Protein AF-0000000065997720 (afdb_homodimer)

Structure (mmCIF, N/CA/C/O backbone):
data_AF-0000000065997720-model_v1
#
loop_
_entity.id
_entity.type
_entity.pdbx_description
1 polymer 'NADPH:quinone oxidoreductase MdaB'
#
loop_
_atom_site.group_PDB
_atom_site.id
_atom_site.type_symbol
_atom_site.label_atom_id
_atom_site.label_alt_id
_atom_site.label_comp_id
_atom_site.label_asym_id
_atom_site.label_entity_id
_atom_site.label_seq_id
_atom_site.pdbx_PDB_ins_code
_atom_site.Cartn_x
_atom_site.Cartn_y
_atom_site.Cartn_z
_atom_site.occupancy
_atom_site.B_iso_or_equiv
_atom_site.auth_seq_id
_atom_site.auth_comp_id
_atom_site.auth_asym_id
_atom_site.auth_atom_id
_atom_site.pdbx_PDB_model_num
ATOM 1 N N . MET A 1 1 ? 5.023 -28.5 -15.492 1 93 1 MET A N 1
ATOM 2 C CA . MET A 1 1 ? 4.766 -28.562 -14.055 1 93 1 MET A CA 1
ATOM 3 C C . MET A 1 1 ? 5.512 -27.469 -13.312 1 93 1 MET A C 1
ATOM 5 O O . MET A 1 1 ? 6.688 -27.219 -13.586 1 93 1 MET A O 1
ATOM 9 N N . SER A 1 2 ? 4.758 -26.609 -12.531 1 97.94 2 SER A N 1
ATOM 10 C CA . SER A 1 2 ? 5.371 -25.516 -11.789 1 97.94 2 SER A CA 1
ATOM 11 C C . SER A 1 2 ? 5.113 -25.641 -10.297 1 97.94 2 SER A C 1
ATOM 13 O O . SER A 1 2 ? 4.172 -26.328 -9.875 1 97.94 2 SER A O 1
ATOM 15 N N . ASN A 1 3 ? 6.051 -25.141 -9.484 1 98.88 3 ASN A N 1
ATOM 16 C CA . ASN A 1 3 ? 5.844 -24.922 -8.062 1 98.88 3 ASN A CA 1
ATOM 17 C C . ASN A 1 3 ? 5.1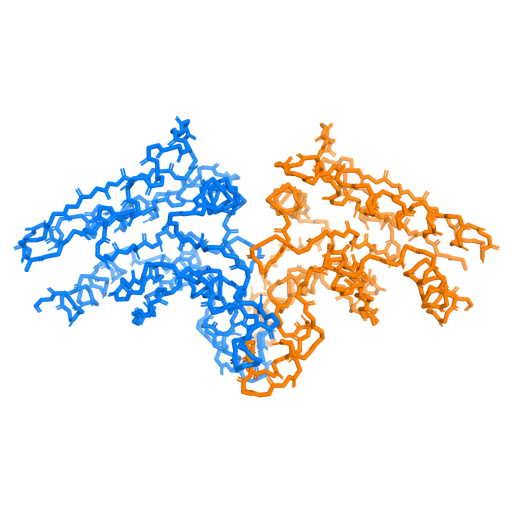37 -23.594 -7.805 1 98.88 3 ASN A C 1
ATOM 19 O O . ASN A 1 3 ? 5.648 -22.531 -8.172 1 98.88 3 ASN A O 1
ATOM 23 N N . ILE A 1 4 ? 3.945 -23.656 -7.176 1 98.94 4 ILE A N 1
ATOM 24 C CA . ILE A 1 4 ? 3.154 -22.453 -6.992 1 98.94 4 ILE A CA 1
ATOM 25 C C . ILE A 1 4 ? 2.951 -22.188 -5.504 1 98.94 4 ILE A C 1
ATOM 27 O O . ILE A 1 4 ? 2.502 -23.062 -4.77 1 98.94 4 ILE A O 1
ATOM 31 N N . LEU A 1 5 ? 3.328 -21.031 -5.043 1 98.94 5 LEU A N 1
ATOM 32 C CA . LEU A 1 5 ? 3.064 -20.547 -3.691 1 98.94 5 LEU A CA 1
ATOM 33 C C . LEU A 1 5 ? 1.849 -19.625 -3.672 1 98.94 5 LEU A C 1
ATOM 35 O O . LEU A 1 5 ? 1.812 -18.625 -4.387 1 98.94 5 LEU A O 1
ATOM 39 N N . ILE A 1 6 ? 0.806 -20.016 -2.949 1 98.94 6 ILE A N 1
ATOM 40 C CA . ILE A 1 6 ? -0.346 -19.141 -2.744 1 98.94 6 ILE A CA 1
ATOM 41 C C . ILE A 1 6 ? -0.257 -18.484 -1.368 1 98.94 6 ILE A C 1
ATOM 43 O O . ILE A 1 6 ? -0.171 -19.172 -0.349 1 98.94 6 ILE A O 1
ATOM 47 N N . ILE A 1 7 ? -0.205 -17.203 -1.342 1 98.94 7 ILE A N 1
ATOM 48 C CA . ILE A 1 7 ? -0.288 -16.422 -0.106 1 98.94 7 ILE A CA 1
ATOM 49 C C . ILE A 1 7 ? -1.714 -15.914 0.091 1 98.94 7 ILE A C 1
ATOM 51 O O . ILE A 1 7 ? -2.172 -15.039 -0.642 1 98.94 7 ILE A O 1
ATOM 55 N N . ASN A 1 8 ? -2.381 -16.5 1.062 1 98.75 8 ASN A N 1
ATOM 56 C CA . ASN A 1 8 ? -3.758 -16.156 1.392 1 98.75 8 ASN A CA 1
ATOM 57 C C . ASN A 1 8 ? -3.814 -14.969 2.361 1 98.75 8 ASN A C 1
ATOM 59 O O . ASN A 1 8 ? -3.447 -15.109 3.531 1 98.75 8 ASN A O 1
ATOM 63 N N . GLY A 1 9 ? -4.312 -13.82 1.857 1 98.38 9 GLY A N 1
ATOM 64 C CA . GLY A 1 9 ? -4.383 -12.594 2.641 1 98.38 9 GLY A CA 1
ATOM 65 C C . GLY A 1 9 ? -5.688 -12.453 3.402 1 98.38 9 GLY A C 1
ATOM 66 O O . GLY A 1 9 ? -6.004 -11.367 3.902 1 98.38 9 GLY A O 1
ATOM 67 N N . ALA A 1 10 ? -6.469 -13.508 3.492 1 95.81 10 ALA A N 1
ATOM 68 C CA . ALA A 1 10 ? -7.727 -13.477 4.238 1 95.81 10 ALA A CA 1
ATOM 69 C C . ALA A 1 10 ? -7.48 -13.156 5.711 1 95.81 10 ALA A C 1
ATOM 71 O O . ALA A 1 10 ? -6.512 -13.641 6.305 1 95.81 10 ALA A O 1
ATOM 72 N N . LYS A 1 11 ? -8.312 -12.32 6.188 1 92.56 11 LYS A N 1
ATOM 73 C CA . LYS A 1 11 ? -8.305 -11.969 7.605 1 92.56 11 LYS A CA 1
ATOM 74 C C . LYS A 1 11 ? -9.711 -11.641 8.094 1 92.56 11 LYS A C 1
ATOM 76 O O . LYS A 1 11 ? -10.469 -10.945 7.41 1 92.56 11 LYS A O 1
ATOM 81 N N . LYS A 1 12 ? -10.062 -12.234 9.148 1 85.25 12 LYS A N 1
ATOM 82 C CA . LYS A 1 12 ? -11.273 -11.766 9.805 1 85.25 12 LYS A CA 1
ATOM 83 C C . LYS A 1 12 ? -11.109 -10.336 10.312 1 85.25 12 LYS A C 1
ATOM 85 O O . LYS A 1 12 ? -10.156 -10.031 11.031 1 85.25 12 LYS A O 1
ATOM 90 N N . PHE A 1 13 ? -11.969 -9.5 9.82 1 81.75 13 PHE A N 1
ATOM 91 C CA . PHE A 1 13 ? -11.844 -8.086 10.156 1 81.75 13 PHE A CA 1
ATOM 92 C C . PHE A 1 13 ? -13.188 -7.379 10.039 1 81.75 13 PHE A C 1
ATOM 94 O O . PHE A 1 13 ? -13.875 -7.512 9.023 1 81.75 13 PHE A O 1
ATOM 101 N N . ALA A 1 14 ? -13.547 -6.703 11.102 1 74.75 14 ALA A N 1
ATOM 102 C CA . ALA A 1 14 ? -14.836 -6.016 11.164 1 74.75 14 ALA A CA 1
ATOM 103 C C . ALA A 1 14 ? -15.969 -6.93 10.719 1 74.75 14 ALA A C 1
ATOM 105 O O . ALA A 1 14 ? -16.172 -8.008 11.289 1 74.75 14 ALA A O 1
ATOM 106 N N . HIS A 1 15 ? -16.641 -6.598 9.664 1 68 15 HIS A N 1
ATOM 107 C CA . HIS A 1 15 ? -17.812 -7.359 9.234 1 68 15 HIS A CA 1
ATOM 108 C C . HIS A 1 15 ? -17.422 -8.445 8.242 1 68 15 HIS A C 1
ATOM 110 O O . HIS A 1 15 ? -18.281 -9.234 7.812 1 68 15 HIS A O 1
ATOM 116 N N . SER A 1 16 ? -16.125 -8.422 7.984 1 71.81 16 SER A N 1
ATOM 117 C CA . SER A 1 16 ? -15.664 -9.398 6.996 1 71.81 16 SER A CA 1
ATOM 118 C C . SER A 1 16 ? -15.078 -10.633 7.668 1 71.81 16 SER A C 1
ATOM 120 O O . SER A 1 16 ? -14.258 -10.516 8.586 1 71.81 16 SER A O 1
ATOM 122 N N . ASN A 1 17 ? -15.539 -11.766 7.301 1 76.06 17 ASN A N 1
ATOM 123 C CA . ASN A 1 17 ? -15.016 -13.023 7.836 1 76.06 17 ASN A CA 1
ATOM 124 C C . ASN A 1 17 ? -13.898 -13.586 6.965 1 76.06 17 ASN A C 1
ATOM 126 O O . ASN A 1 17 ? -13.344 -14.641 7.27 1 76.06 17 ASN A O 1
ATOM 130 N N . GLY A 1 18 ? -13.531 -12.883 5.961 1 80.5 18 GLY A N 1
ATOM 131 C CA . GLY A 1 18 ? -12.469 -13.32 5.074 1 80.5 18 GLY A CA 1
ATOM 132 C C . GLY A 1 18 ? -12.836 -14.555 4.266 1 80.5 18 GLY A C 1
ATOM 133 O O . GLY A 1 18 ? -12 -15.117 3.562 1 80.5 18 GLY A O 1
ATOM 134 N N . GLN A 1 19 ? -14.023 -14.883 4.133 1 90.19 19 GLN A N 1
ATOM 135 C CA . GLN A 1 19 ? -14.469 -16.172 3.621 1 90.19 19 GLN A CA 1
ATOM 136 C C . GLN A 1 19 ? -14.266 -16.281 2.113 1 90.19 19 GLN A C 1
ATOM 138 O O . GLN A 1 19 ? -13.906 -17.344 1.599 1 90.19 19 GLN A O 1
ATOM 143 N N . LEU A 1 20 ? -14.484 -15.211 1.44 1 95.19 20 LEU A N 1
ATOM 144 C CA . LEU A 1 20 ? -14.352 -15.273 -0.011 1 95.19 20 LEU A CA 1
ATOM 145 C C . LEU A 1 20 ? -12.914 -15.555 -0.418 1 95.19 20 LEU A C 1
ATOM 147 O O . LEU A 1 20 ? -12.664 -16.344 -1.333 1 95.19 20 LEU A O 1
ATOM 151 N N . ASN A 1 21 ? -11.969 -14.984 0.281 1 97.62 21 ASN A N 1
ATOM 152 C CA . ASN A 1 21 ? -10.57 -15.211 -0.057 1 97.62 21 ASN A CA 1
ATOM 153 C C . ASN A 1 21 ? -10.125 -16.625 0.313 1 97.62 21 ASN A C 1
ATOM 155 O O . ASN A 1 21 ? -9.297 -17.219 -0.379 1 97.62 21 ASN A O 1
ATOM 159 N N . ASP A 1 22 ? -10.641 -17.172 1.334 1 97.5 22 ASP A N 1
ATOM 160 C CA . ASP A 1 22 ? -10.414 -18.578 1.634 1 97.5 22 ASP A CA 1
ATOM 161 C C . ASP A 1 22 ? -10.945 -19.469 0.514 1 97.5 22 ASP A C 1
ATOM 163 O O . ASP A 1 22 ? -10.258 -20.391 0.071 1 97.5 22 ASP A O 1
ATOM 167 N N . THR A 1 23 ? -12.133 -19.156 0.097 1 97.81 23 THR A N 1
ATOM 168 C CA . THR A 1 23 ? -12.766 -19.922 -0.966 1 97.81 23 THR A CA 1
ATOM 169 C C . THR A 1 23 ? -11.938 -19.859 -2.246 1 97.81 23 THR A C 1
ATOM 171 O O . THR A 1 23 ? -11.672 -20.891 -2.867 1 97.81 23 THR A O 1
ATOM 174 N N . LEU A 1 24 ? -11.523 -18.688 -2.613 1 98.69 24 LEU A N 1
ATOM 175 C CA . LEU A 1 24 ? -10.758 -18.547 -3.844 1 98.69 24 LEU A CA 1
ATOM 176 C C . LEU A 1 24 ? -9.398 -19.219 -3.725 1 98.69 24 LEU A C 1
ATOM 178 O O . LEU A 1 24 ? -8.875 -19.75 -4.707 1 98.69 24 LEU A O 1
ATOM 182 N N . THR A 1 25 ? -8.82 -19.234 -2.518 1 98.81 25 THR A N 1
ATOM 183 C CA . THR A 1 25 ? -7.59 -19.984 -2.281 1 98.81 25 THR A CA 1
ATOM 184 C C . THR A 1 25 ? -7.805 -21.469 -2.518 1 98.81 25 THR A C 1
ATOM 186 O O . THR A 1 25 ? -6.996 -22.125 -3.178 1 98.81 25 THR A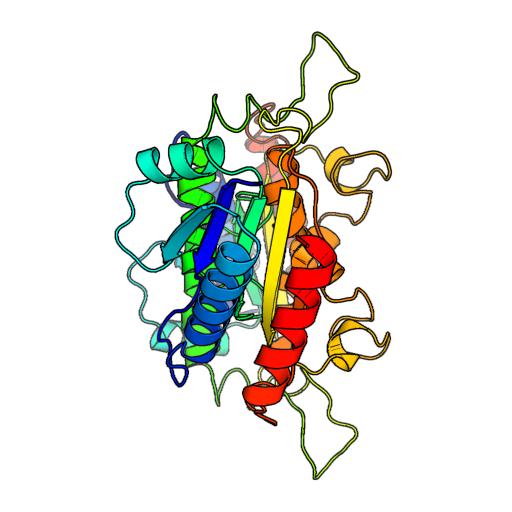 O 1
ATOM 189 N N . GLU A 1 26 ? -8.883 -21.984 -2.057 1 98.69 26 GLU A N 1
ATOM 190 C CA . GLU A 1 26 ? -9.219 -23.391 -2.236 1 98.69 26 GLU A CA 1
ATOM 191 C C . GLU A 1 26 ? -9.445 -23.719 -3.709 1 98.69 26 GLU A C 1
ATOM 193 O O . GLU A 1 26 ? -9.008 -24.766 -4.191 1 98.69 26 GLU A O 1
ATOM 198 N N . VAL A 1 27 ? -10.164 -22.859 -4.352 1 98.75 27 VAL A N 1
ATOM 199 C CA . VAL A 1 27 ? -10.414 -23.031 -5.781 1 98.75 27 VAL A CA 1
ATOM 200 C C . VAL A 1 27 ? -9.086 -23.109 -6.531 1 98.75 27 VAL A C 1
ATOM 202 O O . VAL A 1 27 ? -8.875 -23.984 -7.367 1 98.75 27 VAL A O 1
ATOM 205 N N . ALA A 1 28 ? -8.164 -22.172 -6.199 1 98.94 28 ALA A N 1
ATOM 206 C CA . ALA A 1 28 ? -6.859 -22.156 -6.855 1 98.94 28 ALA A CA 1
ATOM 207 C C . ALA A 1 28 ? -6.07 -23.422 -6.551 1 98.94 28 ALA A C 1
ATOM 209 O O . ALA A 1 28 ? -5.508 -24.047 -7.457 1 98.94 28 ALA A O 1
ATOM 210 N N . ASP A 1 29 ? -6.07 -23.781 -5.285 1 98.88 29 ASP A N 1
ATOM 211 C CA . ASP A 1 29 ? -5.359 -24.984 -4.859 1 98.88 29 ASP A CA 1
ATOM 212 C C . ASP A 1 29 ? -5.824 -26.203 -5.648 1 98.88 29 ASP A C 1
ATOM 214 O O . ASP A 1 29 ? -5.016 -26.875 -6.289 1 98.88 29 ASP A O 1
ATOM 218 N N . GLY A 1 30 ? -7.105 -26.422 -5.711 1 98.75 30 GLY A N 1
ATOM 219 C CA . GLY A 1 30 ? -7.66 -27.578 -6.406 1 98.75 30 GLY A CA 1
ATOM 220 C C . GLY A 1 30 ? -7.406 -27.547 -7.902 1 98.75 30 GLY A C 1
ATOM 221 O O . GLY A 1 30 ? -6.965 -28.547 -8.484 1 98.75 30 GLY A O 1
ATOM 222 N N . THR A 1 31 ? -7.684 -26.422 -8.508 1 98.88 31 THR A N 1
ATOM 223 C CA . THR A 1 31 ? -7.539 -26.266 -9.953 1 98.88 31 THR A CA 1
ATOM 224 C C . THR A 1 31 ? -6.094 -26.5 -10.375 1 98.88 31 THR A C 1
ATOM 226 O O . THR A 1 31 ? -5.828 -27.219 -11.344 1 98.88 31 THR A O 1
ATOM 229 N N . LEU A 1 32 ? -5.129 -25.922 -9.594 1 98.88 32 LEU A N 1
ATOM 230 C CA . LEU A 1 32 ? -3.717 -25.984 -9.969 1 98.88 32 LEU A CA 1
ATOM 231 C C . LEU A 1 32 ? -3.168 -27.391 -9.773 1 98.88 32 LEU A C 1
ATOM 233 O O . LEU A 1 32 ? -2.395 -27.891 -10.602 1 98.88 32 LEU A O 1
ATOM 237 N N . ARG A 1 33 ? -3.607 -28.078 -8.734 1 98.75 33 ARG A N 1
ATOM 238 C CA . ARG A 1 33 ? -3.189 -29.453 -8.531 1 98.75 33 ARG A CA 1
ATOM 239 C C . ARG A 1 33 ? -3.768 -30.375 -9.602 1 98.75 33 ARG A C 1
ATOM 241 O O . ARG A 1 33 ? -3.088 -31.281 -10.086 1 98.75 33 ARG A O 1
ATOM 248 N N . ASP A 1 34 ? -5 -30.109 -9.984 1 98.5 34 ASP A N 1
ATOM 249 C CA . ASP A 1 34 ? -5.629 -30.891 -11.047 1 98.5 34 ASP A CA 1
ATOM 250 C C . ASP A 1 34 ? -4.863 -30.734 -12.359 1 98.5 34 ASP A C 1
ATOM 252 O O . ASP A 1 34 ? -4.828 -31.656 -13.18 1 98.5 34 ASP A O 1
ATOM 256 N N . LEU A 1 35 ? -4.254 -29.594 -12.516 1 98.56 35 LEU A N 1
ATOM 257 C CA . LEU A 1 35 ? -3.486 -29.312 -13.727 1 98.56 35 LEU A CA 1
ATOM 258 C C . LEU A 1 35 ? -2.078 -29.891 -13.617 1 98.56 35 LEU A C 1
ATOM 260 O O . LEU A 1 35 ? -1.293 -29.797 -14.562 1 98.56 35 LEU A O 1
ATOM 264 N N . GLY A 1 36 ? -1.72 -30.391 -12.438 1 98.5 36 GLY A N 1
ATOM 265 C CA . GLY A 1 36 ? -0.462 -31.109 -12.305 1 98.5 36 GLY A CA 1
ATOM 266 C C . GLY A 1 36 ? 0.615 -30.297 -11.609 1 98.5 36 GLY A C 1
ATOM 267 O O . GLY A 1 36 ? 1.777 -30.703 -11.57 1 98.5 36 GLY A O 1
ATOM 268 N N . HIS A 1 37 ? 0.312 -29.125 -11.016 1 98.88 37 HIS A N 1
ATOM 269 C CA . HIS A 1 37 ? 1.285 -28.266 -10.344 1 98.88 37 HIS A CA 1
ATOM 270 C C . HIS A 1 37 ? 1.43 -28.656 -8.875 1 98.88 37 HIS A C 1
ATOM 272 O O . HIS A 1 37 ? 0.538 -29.281 -8.305 1 98.88 37 HIS A O 1
ATOM 278 N N . ASP A 1 38 ? 2.531 -28.406 -8.297 1 98.88 38 ASP A N 1
ATOM 279 C CA . ASP A 1 38 ? 2.717 -28.469 -6.852 1 98.88 38 ASP A CA 1
ATOM 280 C C . ASP A 1 38 ? 2.32 -27.141 -6.195 1 98.88 38 ASP A C 1
ATOM 282 O O . ASP A 1 38 ? 2.621 -26.062 -6.719 1 98.88 38 ASP A O 1
ATOM 286 N N . VAL A 1 39 ? 1.615 -27.25 -5.078 1 98.88 39 VAL A N 1
ATOM 287 C CA . VAL A 1 39 ? 1.091 -26.031 -4.473 1 98.88 39 VAL A CA 1
ATOM 288 C C . VAL A 1 39 ? 1.442 -26 -2.988 1 98.88 39 VAL A C 1
ATOM 290 O O . VAL A 1 39 ? 1.29 -27 -2.287 1 98.88 39 VAL A O 1
ATOM 293 N N . ARG A 1 40 ? 1.992 -24.922 -2.5 1 98.88 40 ARG A N 1
ATOM 294 C CA . ARG A 1 40 ? 2.094 -24.578 -1.087 1 98.88 40 ARG A CA 1
ATOM 295 C C . ARG A 1 40 ? 1.229 -23.359 -0.764 1 98.88 40 ARG A C 1
ATOM 297 O O . ARG A 1 40 ? 1.121 -22.438 -1.571 1 98.88 40 ARG A O 1
ATOM 304 N N . ILE A 1 41 ? 0.595 -23.391 0.398 1 98.81 41 ILE A N 1
ATOM 305 C CA . ILE A 1 41 ? -0.28 -22.297 0.812 1 98.81 41 ILE A CA 1
ATOM 306 C C . ILE A 1 41 ? 0.175 -21.766 2.166 1 98.81 41 ILE A C 1
ATOM 308 O O . ILE A 1 41 ? 0.47 -22.531 3.082 1 98.81 41 ILE A O 1
ATOM 312 N N . VAL A 1 42 ? 0.269 -20.438 2.232 1 98.5 42 VAL A N 1
ATOM 313 C CA . VAL A 1 42 ? 0.557 -19.734 3.484 1 98.5 42 VAL A CA 1
ATOM 314 C C . VAL A 1 42 ? -0.51 -18.672 3.746 1 98.5 42 VAL A C 1
ATOM 316 O O . VAL A 1 42 ? -0.999 -18.031 2.812 1 98.5 42 VAL A O 1
ATOM 319 N N . ARG A 1 43 ? -0.873 -18.562 4.961 1 97.81 43 ARG A N 1
ATOM 320 C CA . ARG A 1 43 ? -1.744 -17.469 5.371 1 97.81 43 ARG A CA 1
ATOM 321 C C . ARG A 1 43 ? -0.933 -16.297 5.918 1 97.81 43 ARG A C 1
ATOM 323 O O . ARG A 1 43 ? -0.121 -16.469 6.828 1 97.81 43 ARG A O 1
ATOM 330 N N . ALA A 1 44 ? -1.187 -15.102 5.375 1 98.12 44 ALA A N 1
ATOM 331 C CA . ALA A 1 44 ? -0.407 -13.938 5.785 1 98.12 44 ALA A CA 1
ATOM 332 C C . ALA A 1 44 ? -0.674 -13.586 7.246 1 98.12 44 ALA A C 1
ATOM 334 O O . ALA A 1 44 ? 0.225 -13.133 7.957 1 98.12 44 ALA A O 1
ATOM 335 N N . ASP A 1 45 ? -1.958 -13.773 7.613 1 97.25 45 ASP A N 1
ATOM 336 C CA . ASP A 1 45 ? -2.338 -13.531 9 1 97.25 45 ASP A CA 1
ATOM 337 C C . ASP A 1 45 ? -2.098 -14.773 9.859 1 97.25 45 ASP A C 1
ATOM 339 O O . ASP A 1 45 ? -3.049 -15.391 10.352 1 97.25 45 ASP A O 1
ATOM 343 N N . SER A 1 46 ? -0.889 -15.18 10 1 97.25 46 SER A N 1
ATOM 344 C CA . SER A 1 46 ? -0.484 -16.344 10.789 1 97.25 46 SER A CA 1
ATOM 345 C C . SER A 1 46 ? 0.873 -16.109 11.445 1 97.25 46 SER A C 1
ATOM 347 O O . SER A 1 46 ? 1.474 -15.047 11.289 1 97.25 46 SER A O 1
ATOM 349 N N . ASP A 1 47 ? 1.267 -17.047 12.328 1 96.81 47 ASP A N 1
ATOM 350 C CA . ASP A 1 47 ? 2.607 -17.031 12.906 1 96.81 47 ASP A CA 1
ATOM 351 C C . ASP A 1 47 ? 3.615 -17.719 11.984 1 96.81 47 ASP A C 1
ATOM 353 O O . ASP A 1 47 ? 4.211 -18.719 12.359 1 96.81 47 ASP A O 1
ATOM 357 N N . TYR A 1 48 ? 3.889 -17.109 10.867 1 97.81 48 TYR A N 1
ATOM 358 C CA . TYR A 1 48 ? 4.797 -17.688 9.891 1 97.81 48 TYR A CA 1
ATOM 359 C C . TYR A 1 48 ? 6.25 -17.516 10.32 1 97.81 48 TYR A C 1
ATOM 361 O O . TYR A 1 48 ? 6.578 -16.578 11.062 1 97.81 48 TYR A O 1
ATOM 369 N N . ASP A 1 49 ? 7.086 -18.469 9.922 1 98.44 49 ASP A N 1
ATOM 370 C CA . ASP A 1 49 ? 8.539 -18.359 10.055 1 98.44 49 ASP A CA 1
ATOM 371 C C . ASP A 1 49 ? 9.148 -17.625 8.867 1 98.44 49 ASP A C 1
ATOM 373 O O . ASP A 1 49 ? 9.141 -18.141 7.742 1 98.44 49 ASP A O 1
ATOM 377 N N . VAL A 1 50 ? 9.68 -16.469 9.133 1 98.38 50 VAL A N 1
ATOM 378 C CA . VAL A 1 50 ? 10.117 -15.562 8.078 1 98.38 50 VAL A CA 1
ATOM 379 C C . VAL A 1 50 ? 11.164 -16.25 7.207 1 98.38 50 VAL A C 1
ATOM 381 O O . VAL A 1 50 ? 11.125 -16.156 5.98 1 98.38 50 VAL A O 1
ATOM 384 N N . LYS A 1 51 ? 12.141 -16.938 7.82 1 98.44 51 LYS A N 1
ATOM 385 C CA . LYS A 1 51 ? 13.18 -17.625 7.066 1 98.44 51 LYS A CA 1
ATOM 386 C C . LYS A 1 51 ? 12.586 -18.734 6.195 1 98.44 51 LYS A C 1
ATOM 388 O O . LYS A 1 51 ? 13.008 -18.922 5.051 1 98.44 51 LYS A O 1
ATOM 393 N N . ALA A 1 52 ? 11.641 -19.469 6.742 1 98.75 52 ALA A N 1
ATOM 394 C CA . ALA A 1 52 ? 10.969 -20.5 5.965 1 98.75 52 ALA A CA 1
ATOM 395 C C . ALA A 1 52 ? 10.227 -19.891 4.777 1 98.75 52 ALA A C 1
ATOM 397 O O . ALA A 1 52 ? 10.156 -20.5 3.707 1 98.75 52 ALA A O 1
ATOM 398 N N . GLU A 1 53 ? 9.688 -18.734 5 1 98.88 53 GLU A N 1
ATOM 399 C CA . GLU A 1 53 ? 8.953 -18.094 3.916 1 98.88 53 GLU A CA 1
ATOM 400 C C . GLU A 1 53 ? 9.898 -17.672 2.789 1 98.88 53 GLU A C 1
ATOM 402 O O . GLU A 1 53 ? 9.523 -17.719 1.614 1 98.88 53 GLU A O 1
ATOM 407 N N . VAL A 1 54 ? 11.094 -17.203 3.141 1 98.88 54 VAL A N 1
ATOM 408 C CA . VAL A 1 54 ? 12.086 -16.906 2.111 1 98.88 54 VAL A CA 1
ATOM 409 C C . VAL A 1 54 ? 12.352 -18.156 1.278 1 98.88 54 VAL A C 1
ATOM 411 O O . VAL A 1 54 ? 12.414 -18.094 0.049 1 98.88 54 VAL A O 1
ATOM 414 N N . GLN A 1 55 ? 12.438 -19.312 1.938 1 98.88 55 GLN A N 1
ATOM 415 C CA . GLN A 1 55 ? 12.648 -20.578 1.227 1 98.88 55 GLN A CA 1
ATOM 416 C C . GLN A 1 55 ? 11.453 -20.906 0.34 1 98.88 55 GLN A C 1
ATOM 418 O O . GLN A 1 55 ? 11.617 -21.484 -0.737 1 98.88 55 GLN A O 1
ATOM 423 N N . ASN A 1 56 ? 10.242 -20.547 0.8 1 98.88 56 ASN A N 1
ATOM 424 C CA . ASN A 1 56 ? 9.062 -20.734 -0.036 1 98.88 56 ASN A CA 1
ATOM 425 C C . ASN A 1 56 ? 9.164 -19.953 -1.337 1 98.88 56 ASN A C 1
ATOM 427 O O . ASN A 1 56 ? 8.789 -20.438 -2.4 1 98.88 56 ASN A O 1
ATOM 431 N N . PHE A 1 57 ? 9.695 -18.766 -1.271 1 98.94 57 PHE A N 1
ATOM 432 C CA . PHE A 1 57 ? 9.875 -17.953 -2.467 1 98.94 57 PHE A CA 1
ATOM 433 C C . PHE A 1 57 ? 10.914 -18.578 -3.393 1 98.94 57 PHE A C 1
ATOM 435 O O . PHE A 1 57 ? 10.773 -18.531 -4.617 1 98.94 57 PHE A O 1
ATOM 442 N N . LEU A 1 58 ? 11.93 -19.094 -2.777 1 98.81 58 LEU A N 1
ATOM 443 C CA . LEU A 1 58 ? 12.969 -19.734 -3.58 1 98.81 58 LEU A CA 1
ATOM 444 C C . LEU A 1 58 ? 12.445 -21 -4.242 1 98.81 58 LEU A C 1
ATOM 446 O O . LEU A 1 58 ? 12.805 -21.312 -5.379 1 98.81 58 LEU A O 1
ATOM 450 N N . TRP A 1 59 ? 11.578 -21.703 -3.613 1 98.81 59 TRP A N 1
ATOM 451 C CA . TRP A 1 59 ? 10.977 -22.938 -4.109 1 98.81 59 TRP A CA 1
ATOM 452 C C . TRP A 1 59 ? 10.008 -22.641 -5.258 1 98.81 59 TRP A C 1
ATOM 454 O O . TRP A 1 59 ? 9.953 -23.391 -6.234 1 98.81 59 TRP A O 1
ATOM 464 N N . ALA A 1 60 ? 9.352 -21.531 -5.246 1 98.88 60 ALA A N 1
ATOM 465 C CA . ALA A 1 60 ? 8.227 -21.25 -6.129 1 98.88 60 ALA A CA 1
ATOM 466 C C . ALA A 1 60 ? 8.711 -20.781 -7.496 1 98.88 60 ALA A C 1
ATOM 468 O O . ALA A 1 60 ? 9.672 -20.016 -7.59 1 98.88 60 ALA A O 1
ATOM 469 N N . ASP A 1 61 ? 8.023 -21.219 -8.5 1 98.88 61 ASP A N 1
ATOM 470 C CA . ASP A 1 61 ? 8.125 -20.625 -9.828 1 98.88 61 ASP A CA 1
ATOM 471 C C . ASP A 1 61 ? 7.164 -19.438 -9.984 1 98.88 61 ASP A C 1
ATOM 473 O O . ASP A 1 61 ? 7.449 -18.5 -10.727 1 98.88 61 ASP A O 1
ATOM 477 N N . VAL A 1 62 ? 6.012 -19.578 -9.328 1 98.94 62 VAL A N 1
ATOM 478 C CA . VAL A 1 62 ? 4.973 -18.547 -9.359 1 98.94 62 VAL A CA 1
ATOM 479 C C . VAL A 1 62 ? 4.438 -18.312 -7.945 1 98.94 62 VAL A C 1
ATOM 481 O O . VAL A 1 62 ? 4.207 -19.266 -7.195 1 98.94 62 VAL A O 1
ATOM 484 N N . VAL A 1 63 ? 4.258 -17.078 -7.598 1 98.94 63 VAL A N 1
ATOM 485 C CA . VAL A 1 63 ? 3.596 -16.688 -6.359 1 98.94 63 VAL A CA 1
ATOM 486 C C . VAL A 1 63 ? 2.23 -16.078 -6.676 1 98.94 63 VAL A C 1
ATOM 488 O O . VAL A 1 63 ? 2.125 -15.172 -7.508 1 98.94 63 VAL A O 1
ATOM 491 N N . ILE A 1 64 ? 1.155 -16.594 -6.102 1 99 64 ILE A N 1
ATOM 492 C CA . ILE A 1 64 ? -0.178 -16.016 -6.227 1 99 64 ILE A CA 1
ATOM 493 C C . ILE A 1 64 ? -0.551 -15.305 -4.93 1 99 64 ILE A C 1
ATOM 495 O O . ILE A 1 64 ? -0.575 -15.914 -3.859 1 99 64 ILE A O 1
ATOM 499 N N . TRP A 1 65 ? -0.772 -14.047 -5.055 1 98.94 65 TRP A N 1
ATOM 500 C CA . TRP A 1 65 ? -1.275 -13.25 -3.945 1 98.94 65 TRP A CA 1
ATOM 501 C C . TRP A 1 65 ? -2.801 -13.219 -3.945 1 98.94 65 TRP A C 1
ATOM 503 O O . TRP A 1 65 ? -3.412 -12.508 -4.746 1 98.94 65 TRP A O 1
ATOM 513 N N . GLN A 1 66 ? -3.447 -13.969 -3.098 1 98.94 66 GLN A N 1
ATOM 514 C CA . GLN A 1 66 ? -4.891 -13.93 -2.883 1 98.94 66 GLN A CA 1
ATOM 515 C C . GLN A 1 66 ? -5.25 -12.992 -1.729 1 98.94 66 GLN A C 1
ATOM 517 O O . GLN A 1 66 ? -4.906 -13.266 -0.577 1 98.94 66 GLN A O 1
ATOM 522 N N . MET A 1 67 ? -5.973 -11.875 -2.111 1 98.56 67 MET A N 1
ATOM 523 C CA . MET A 1 67 ? -6.195 -10.922 -1.025 1 98.56 67 MET A CA 1
ATOM 524 C C . MET A 1 67 ? -7.379 -10.016 -1.334 1 98.56 67 MET A C 1
ATOM 526 O O . MET A 1 67 ? -7.676 -9.75 -2.5 1 98.56 67 MET A O 1
ATOM 530 N N . PRO A 1 68 ? -8.039 -9.531 -0.31 1 97.62 68 PRO A N 1
ATOM 531 C CA . PRO A 1 68 ? -9.008 -8.445 -0.503 1 97.62 68 PRO A CA 1
ATOM 532 C C . PRO A 1 68 ? -8.336 -7.086 -0.678 1 97.62 68 PRO A C 1
ATOM 534 O O . PRO A 1 68 ? -7.16 -6.922 -0.339 1 97.62 68 PRO A O 1
ATOM 537 N N . GLY A 1 69 ? -9.047 -6.184 -1.292 1 97.19 69 GLY A N 1
ATOM 538 C CA . GLY A 1 69 ? -8.625 -4.797 -1.244 1 97.19 69 GLY A CA 1
ATOM 539 C C . GLY A 1 69 ? -9.078 -4.074 0.012 1 97.19 69 GLY A C 1
ATOM 540 O O . GLY A 1 69 ? -10.273 -3.945 0.26 1 97.19 69 GLY A O 1
ATOM 541 N N . TRP A 1 70 ? -8.148 -3.68 0.868 1 97.31 70 TRP A N 1
ATOM 542 C CA . TRP A 1 70 ? -8.414 -2.891 2.066 1 97.31 70 TRP A CA 1
ATOM 543 C C . TRP A 1 70 ? -7.844 -1.481 1.929 1 97.31 70 TRP A C 1
ATOM 545 O O . TRP A 1 70 ? -6.629 -1.302 1.817 1 97.31 70 TRP A O 1
ATOM 555 N N . TRP A 1 71 ? -8.828 -0.517 1.953 1 97.81 71 TRP A N 1
ATOM 556 C CA . TRP A 1 71 ? -8.398 0.876 1.867 1 97.81 71 TRP A CA 1
ATOM 557 C C . TRP A 1 71 ? -7.395 1.07 0.739 1 97.81 71 TRP A C 1
ATOM 559 O O . TRP A 1 71 ? -6.305 1.608 0.955 1 97.81 71 TRP A O 1
ATOM 569 N N . MET A 1 72 ? -7.723 0.59 -0.431 1 98.56 72 MET A N 1
ATOM 570 C CA . MET A 1 72 ? -7.16 0.83 -1.756 1 98.56 72 MET A CA 1
ATOM 571 C C . MET A 1 72 ? -5.863 0.046 -1.945 1 98.56 72 MET A C 1
ATOM 573 O O . MET A 1 72 ? -5.043 0.392 -2.797 1 98.56 72 MET A O 1
ATOM 577 N N . GLY A 1 73 ? -5.641 -0.964 -1.139 1 97.69 73 GLY A N 1
ATOM 578 C CA . GLY A 1 73 ? -4.465 -1.801 -1.309 1 97.69 73 GLY A CA 1
ATOM 579 C C . GLY A 1 73 ? -4.539 -3.1 -0.526 1 97.69 73 GLY A C 1
ATOM 580 O O . GLY A 1 73 ? -5.629 -3.57 -0.197 1 97.69 73 GLY A O 1
ATOM 581 N N . ALA A 1 74 ? -3.395 -3.719 -0.323 1 98.31 74 ALA A N 1
ATOM 582 C CA . ALA A 1 74 ? -3.299 -4.977 0.412 1 98.31 74 ALA A CA 1
ATOM 583 C C . ALA A 1 74 ? -3.637 -4.777 1.887 1 98.31 74 ALA A C 1
ATOM 585 O O . ALA A 1 74 ? -3.352 -3.723 2.459 1 98.31 74 ALA A O 1
ATOM 586 N N . PRO A 1 75 ? -4.246 -5.812 2.516 1 98.06 75 PRO A N 1
ATOM 587 C CA . PRO A 1 75 ? -4.398 -5.754 3.973 1 98.06 75 PRO A CA 1
ATOM 588 C C . PRO A 1 75 ? -3.064 -5.594 4.699 1 98.06 75 PRO A C 1
ATOM 590 O O . PRO A 1 75 ? -2.025 -6.031 4.195 1 98.06 75 PRO A O 1
ATOM 593 N N . TRP A 1 76 ? -3.162 -5.008 5.91 1 98.31 76 TRP A N 1
ATOM 594 C CA . TRP A 1 76 ? -1.929 -4.719 6.637 1 98.31 76 TRP A CA 1
ATOM 595 C C . TRP A 1 76 ? -1.163 -6.004 6.938 1 98.31 76 TRP A C 1
ATOM 597 O O . TRP A 1 76 ? 0.069 -6 6.988 1 98.31 76 TRP A O 1
ATOM 607 N N . THR A 1 77 ? -1.832 -7.145 7.074 1 98.44 77 THR A N 1
ATOM 608 C CA . THR A 1 77 ? -1.145 -8.398 7.363 1 98.44 77 THR A CA 1
ATOM 609 C C . THR A 1 77 ? -0.351 -8.875 6.152 1 98.44 77 THR A C 1
ATOM 611 O O . THR A 1 77 ? 0.72 -9.469 6.297 1 98.44 77 THR A O 1
ATOM 614 N N . VAL A 1 78 ? -0.898 -8.641 4.961 1 98.81 78 VAL A N 1
ATOM 615 C CA . VAL A 1 78 ? -0.163 -8.961 3.74 1 98.81 78 VAL A CA 1
ATOM 616 C C . VAL A 1 78 ? 1.051 -8.039 3.613 1 98.81 78 VAL A C 1
ATOM 618 O O . VAL A 1 78 ? 2.143 -8.492 3.256 1 98.81 78 VAL A O 1
ATOM 621 N N . LYS A 1 79 ? 0.834 -6.73 3.934 1 98.69 79 LYS A N 1
ATOM 622 C CA . LYS A 1 79 ? 1.952 -5.793 3.896 1 98.69 79 LYS A CA 1
ATOM 623 C C . LYS A 1 79 ? 3.027 -6.18 4.906 1 98.69 79 LYS A C 1
ATOM 625 O O . LYS A 1 79 ? 4.223 -6.051 4.633 1 98.69 79 LYS A O 1
ATOM 630 N N . LYS A 1 80 ? 2.613 -6.594 6.059 1 98.44 80 LYS A N 1
ATOM 631 C CA . LYS A 1 80 ? 3.578 -7.047 7.059 1 98.44 80 LYS A CA 1
ATOM 632 C C . LYS A 1 80 ? 4.375 -8.242 6.543 1 98.44 80 LYS A C 1
ATOM 634 O O . LYS A 1 80 ? 5.59 -8.312 6.727 1 98.44 80 LYS A O 1
ATOM 639 N N . TYR A 1 81 ? 3.701 -9.18 5.957 1 98.81 81 TYR A N 1
ATOM 640 C CA . TYR A 1 81 ? 4.344 -10.344 5.359 1 98.81 81 TYR A CA 1
ATOM 641 C C . TYR A 1 81 ? 5.406 -9.922 4.352 1 98.81 81 TYR A C 1
ATOM 643 O O . TYR A 1 81 ? 6.539 -10.414 4.391 1 98.81 81 TYR A O 1
ATOM 651 N N . ILE A 1 82 ? 5.094 -8.961 3.48 1 98.75 82 ILE A N 1
ATOM 652 C CA . ILE A 1 82 ? 6.023 -8.453 2.479 1 98.75 82 ILE A CA 1
ATOM 653 C C . ILE A 1 82 ? 7.211 -7.789 3.168 1 98.75 82 ILE A C 1
ATOM 655 O O . ILE A 1 82 ? 8.367 -8.094 2.854 1 98.75 82 ILE A O 1
ATOM 659 N N . ASP A 1 83 ? 6.918 -6.922 4.117 1 98.12 83 ASP A N 1
ATOM 660 C CA . ASP A 1 83 ? 7.984 -6.195 4.805 1 98.12 83 ASP A CA 1
ATOM 661 C C . ASP A 1 83 ? 8.945 -7.16 5.5 1 98.12 83 ASP A C 1
ATOM 663 O O . ASP A 1 83 ? 10.164 -6.992 5.426 1 98.12 83 ASP A O 1
ATOM 667 N N . ASP A 1 84 ? 8.422 -8.211 6.113 1 98.25 84 ASP A N 1
ATOM 668 C CA . ASP A 1 84 ? 9.227 -9.18 6.852 1 98.25 84 ASP A CA 1
ATOM 669 C C . ASP A 1 84 ? 10.031 -10.062 5.902 1 98.25 84 ASP A C 1
ATOM 671 O O . ASP A 1 84 ? 11.258 -10.156 6.016 1 98.25 84 ASP A O 1
ATOM 675 N N . VAL A 1 85 ? 9.359 -10.656 4.957 1 98.75 85 VAL A N 1
ATOM 676 C CA . VAL A 1 85 ? 9.93 -11.734 4.156 1 98.75 85 VAL A CA 1
ATOM 677 C C . VAL A 1 85 ? 10.898 -11.164 3.125 1 98.75 85 VAL A C 1
ATOM 679 O O . VAL A 1 85 ? 11.992 -11.68 2.938 1 98.75 85 VAL A O 1
ATOM 682 N N . PHE A 1 86 ? 10.477 -10.039 2.447 1 98.62 86 PHE A N 1
ATOM 683 C CA . PHE A 1 86 ? 11.359 -9.453 1.443 1 98.62 86 PHE A CA 1
ATOM 684 C C . PHE A 1 86 ? 12.617 -8.891 2.09 1 98.62 86 PHE A C 1
ATOM 686 O O . PHE A 1 86 ? 13.711 -9.008 1.537 1 98.62 86 PHE A O 1
ATOM 693 N N . THR A 1 87 ? 12.484 -8.289 3.271 1 97.69 87 THR A N 1
ATOM 694 C CA . THR A 1 87 ? 13.648 -7.766 3.965 1 97.69 87 THR A CA 1
ATOM 695 C C . THR A 1 87 ? 14.586 -8.898 4.383 1 97.69 87 THR A C 1
ATOM 697 O O . THR A 1 87 ? 15.797 -8.812 4.172 1 97.69 87 THR A O 1
ATOM 700 N N . GLU A 1 88 ? 14.031 -9.977 4.961 1 97.94 88 GLU A N 1
ATOM 701 C CA . GLU A 1 88 ? 14.812 -11.148 5.336 1 97.94 88 GLU A CA 1
ATOM 702 C C . GLU A 1 88 ? 15.492 -11.766 4.121 1 97.94 88 GLU A C 1
ATOM 704 O O . GLU A 1 88 ? 16.547 -12.406 4.25 1 97.94 88 GLU A O 1
ATOM 709 N N . GLY A 1 89 ? 14.938 -11.555 2.973 1 98.31 89 GLY A N 1
ATOM 710 C CA . GLY A 1 89 ? 15.398 -12.164 1.731 1 98.31 89 GLY A CA 1
ATOM 711 C C . GLY A 1 89 ? 16.625 -11.484 1.15 1 98.31 89 GLY A C 1
ATOM 712 O O . GLY A 1 89 ? 17.109 -11.875 0.09 1 98.31 89 GLY A O 1
ATOM 713 N N . HIS A 1 90 ? 17.125 -10.445 1.789 1 97.62 90 HIS A N 1
ATOM 714 C CA . HIS A 1 90 ? 18.359 -9.805 1.342 1 97.62 90 HIS A CA 1
ATOM 715 C C . HIS A 1 90 ? 19.453 -10.836 1.122 1 97.62 90 HIS A C 1
ATOM 717 O O . HIS A 1 90 ? 19.688 -11.695 1.973 1 97.62 90 HIS A O 1
ATOM 723 N N . GLY A 1 91 ? 20.125 -10.797 -0.029 1 97.75 91 GLY A N 1
ATOM 724 C CA . GLY A 1 91 ? 21.188 -11.727 -0.367 1 97.75 91 GLY A CA 1
ATOM 725 C C . GLY A 1 91 ? 20.703 -12.969 -1.083 1 97.75 91 GLY A C 1
ATOM 726 O O . GLY A 1 91 ? 21.484 -13.703 -1.677 1 97.75 91 GLY A O 1
ATOM 727 N N . THR A 1 92 ? 19.391 -13.234 -1.047 1 98.38 92 THR A N 1
ATOM 728 C CA . THR A 1 92 ? 18.828 -14.422 -1.67 1 98.38 92 THR A CA 1
ATOM 729 C C . THR A 1 92 ? 17.75 -14.047 -2.67 1 98.38 92 THR A C 1
ATOM 731 O O . THR A 1 92 ? 17.766 -14.5 -3.818 1 98.38 92 THR A O 1
ATOM 734 N N . LEU A 1 93 ? 16.844 -13.156 -2.27 1 98.75 93 LEU A N 1
ATOM 735 C CA . LEU A 1 93 ? 15.789 -12.695 -3.164 1 98.75 93 LEU A CA 1
ATOM 736 C C . LEU A 1 93 ? 16.234 -11.469 -3.947 1 98.75 93 LEU A C 1
ATOM 738 O O . LEU A 1 93 ? 15.758 -11.219 -5.059 1 98.75 93 LEU A O 1
ATOM 742 N N . TYR A 1 94 ? 17.062 -10.695 -3.4 1 98.38 94 TYR A N 1
ATOM 743 C CA . TYR A 1 94 ? 17.688 -9.539 -4.023 1 98.38 94 TYR A CA 1
ATOM 744 C C . TYR A 1 94 ? 19.062 -9.273 -3.418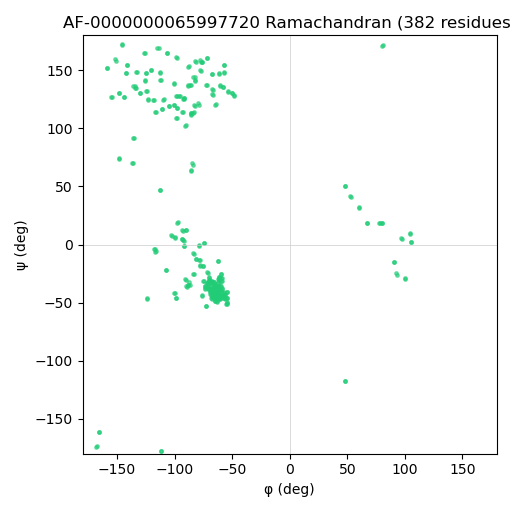 1 98.38 94 TYR A C 1
ATOM 746 O O . TYR A 1 94 ? 19.328 -9.633 -2.268 1 98.38 94 TYR A O 1
ATOM 754 N N . ALA A 1 95 ? 19.938 -8.578 -4.109 1 97.12 95 ALA A N 1
ATOM 755 C CA . ALA A 1 95 ? 21.297 -8.32 -3.662 1 97.12 95 ALA A CA 1
ATOM 756 C C . ALA A 1 95 ? 21.438 -6.926 -3.059 1 97.12 95 ALA A C 1
ATOM 758 O O . ALA A 1 95 ? 22.172 -6.727 -2.092 1 97.12 95 ALA A O 1
ATOM 759 N N . SER A 1 96 ? 20.859 -5.992 -3.648 1 94.81 96 SER A N 1
ATOM 760 C CA . SER A 1 96 ? 20.828 -4.57 -3.316 1 94.81 96 SER A CA 1
ATOM 761 C C . SER A 1 96 ? 19.766 -3.836 -4.113 1 94.81 96 SER A C 1
ATOM 763 O O . SER A 1 96 ? 18.906 -4.465 -4.738 1 94.81 96 SER A O 1
ATOM 765 N N . ASP A 1 97 ? 19.688 -2.604 -4.035 1 95 97 ASP A N 1
ATOM 766 C CA . ASP A 1 97 ? 18.734 -1.889 -4.859 1 95 97 ASP A CA 1
ATOM 767 C C . ASP A 1 97 ? 19.188 -1.824 -6.312 1 95 97 ASP A C 1
ATOM 769 O O . ASP A 1 97 ? 18.516 -1.227 -7.16 1 95 97 ASP A O 1
ATOM 773 N N . GLY A 1 98 ? 20.344 -2.418 -6.664 1 93.94 98 GLY A N 1
ATOM 774 C CA . GLY A 1 98 ? 20.844 -2.596 -8.023 1 93.94 98 GLY A CA 1
ATOM 775 C C . GLY A 1 98 ? 21.891 -1.577 -8.414 1 93.94 98 GLY A C 1
ATOM 776 O O . GLY A 1 98 ? 22.75 -1.853 -9.258 1 93.94 98 GLY A O 1
ATOM 777 N N . ARG A 1 99 ? 21.875 -0.347 -7.855 1 92.12 99 ARG A N 1
ATOM 778 C CA . ARG A 1 99 ? 22.797 0.719 -8.211 1 92.12 99 ARG A CA 1
ATOM 779 C C . ARG A 1 99 ? 24.219 0.375 -7.77 1 92.12 99 ARG A C 1
ATOM 781 O O . ARG A 1 99 ? 24.438 -0.094 -6.648 1 92.12 99 ARG A O 1
ATOM 788 N N . THR A 1 100 ? 25.109 0.506 -8.711 1 87.62 100 THR A N 1
ATOM 789 C CA . THR A 1 100 ? 26.516 0.266 -8.43 1 87.62 100 THR A CA 1
ATOM 790 C C . THR A 1 100 ? 27.406 1.252 -9.188 1 87.62 100 THR A C 1
ATOM 792 O O . THR A 1 100 ? 27.062 1.669 -10.297 1 87.62 100 THR A O 1
ATOM 795 N N . ARG A 1 101 ? 28.562 1.639 -8.594 1 84.31 101 ARG A N 1
ATOM 796 C CA . ARG A 1 101 ? 29.516 2.543 -9.227 1 84.31 101 ARG A CA 1
ATOM 797 C C . ARG A 1 101 ? 30.234 1.854 -10.375 1 84.31 101 ARG A C 1
ATOM 799 O O . ARG A 1 101 ? 30.672 2.512 -11.32 1 84.31 101 ARG A O 1
ATOM 806 N N . LYS A 1 102 ? 30.297 0.587 -10.305 1 87.5 102 LYS A N 1
ATOM 807 C CA . LYS A 1 102 ? 31.062 -0.206 -11.258 1 87.5 102 LYS A CA 1
ATOM 808 C C . LYS A 1 102 ? 30.359 -0.284 -12.609 1 87.5 102 LYS A C 1
ATOM 810 O O . LYS A 1 102 ? 31.016 -0.407 -13.648 1 87.5 102 LYS A O 1
ATOM 815 N N . ASP A 1 103 ? 29.141 -0.262 -12.594 1 88.12 103 ASP A N 1
ATOM 816 C CA . ASP A 1 103 ? 28.312 -0.38 -13.797 1 88.12 103 ASP A CA 1
ATOM 817 C C . ASP A 1 103 ? 27.188 0.64 -13.789 1 88.12 103 ASP A C 1
ATOM 819 O O . ASP A 1 103 ? 26.094 0.368 -13.266 1 88.12 103 ASP A O 1
ATOM 823 N N . PRO A 1 104 ? 27.375 1.771 -14.328 1 84.31 104 PRO A N 1
ATOM 824 C CA . PRO A 1 104 ? 26.391 2.857 -14.281 1 84.31 104 PRO A CA 1
ATOM 825 C C . PRO A 1 104 ? 25.078 2.496 -14.977 1 84.31 104 PRO A C 1
ATOM 827 O O . PRO A 1 104 ? 24.078 3.203 -14.828 1 84.31 104 PRO A O 1
ATOM 830 N N . SER A 1 105 ? 25.141 1.458 -15.719 1 85.81 105 SER A N 1
ATOM 831 C CA . SER A 1 105 ? 23.922 1.044 -16.391 1 85.81 105 SER A CA 1
ATOM 832 C C . SER A 1 105 ? 22.953 0.377 -15.43 1 85.81 105 SER A C 1
ATOM 834 O O . SER A 1 105 ? 21.766 0.225 -15.734 1 85.81 105 SER A O 1
ATOM 836 N N . LYS A 1 106 ? 23.484 -0.052 -14.297 1 88.06 106 LYS A N 1
ATOM 837 C CA . LYS A 1 106 ? 22.625 -0.636 -13.273 1 88.06 106 LYS A CA 1
ATOM 838 C C . LYS A 1 106 ? 21.891 0.449 -12.477 1 88.06 106 LYS A C 1
ATOM 840 O O . LYS A 1 106 ? 22.531 1.325 -11.891 1 88.06 106 LYS A O 1
ATOM 845 N N . LYS A 1 107 ? 20.594 0.367 -12.539 1 93.06 107 LYS A N 1
ATOM 846 C CA . LYS A 1 107 ? 19.75 1.389 -11.922 1 93.06 107 LYS A CA 1
ATOM 847 C C . LYS A 1 107 ? 18.953 0.807 -10.758 1 93.06 107 LYS A C 1
ATOM 849 O O . LYS A 1 107 ? 18.953 -0.406 -10.539 1 93.06 107 LYS A O 1
ATOM 854 N N . TYR A 1 108 ? 18.328 1.717 -9.992 1 96.44 108 TYR A N 1
ATOM 855 C CA . TYR A 1 108 ? 17.438 1.322 -8.906 1 96.44 108 TYR A CA 1
ATOM 856 C C . TYR A 1 108 ? 16.438 0.262 -9.367 1 96.44 108 TYR A C 1
ATOM 858 O O . TYR A 1 108 ? 15.82 0.407 -10.414 1 96.44 108 TYR A O 1
ATOM 866 N N . GLY A 1 109 ? 16.375 -0.874 -8.594 1 96.44 109 GLY A N 1
ATOM 867 C CA . GLY A 1 109 ? 15.398 -1.909 -8.906 1 96.44 109 GLY A CA 1
ATOM 868 C C . GLY A 1 109 ? 15.977 -3.043 -9.727 1 96.44 109 GLY A C 1
ATOM 869 O O . GLY A 1 109 ? 15.266 -3.98 -10.094 1 96.44 109 GLY A O 1
ATOM 870 N N . SER A 1 110 ? 17.281 -3.051 -9.992 1 95.75 110 SER A N 1
ATOM 871 C CA . SER A 1 110 ? 17.891 -4.059 -10.852 1 95.75 110 SER A CA 1
ATOM 872 C C . SER A 1 110 ? 18.609 -5.129 -10.039 1 95.75 110 SER A C 1
ATOM 874 O O . SER A 1 110 ? 19.281 -5.996 -10.594 1 95.75 110 SER A O 1
ATOM 876 N N . GLY A 1 111 ? 18.5 -5.141 -8.773 1 97.25 111 GLY A N 1
ATOM 877 C CA . GLY A 1 111 ? 19.281 -6.023 -7.922 1 97.25 111 GLY A CA 1
ATOM 878 C C . GLY A 1 111 ? 18.562 -7.328 -7.605 1 97.25 111 GLY A C 1
ATOM 879 O O . GLY A 1 111 ? 19.047 -8.117 -6.789 1 97.25 111 GLY A O 1
ATOM 880 N N . GLY A 1 112 ? 17.422 -7.547 -8.188 1 98.25 112 GLY A N 1
ATOM 881 C CA . GLY A 1 112 ? 16.672 -8.758 -7.918 1 98.25 112 GLY A CA 1
ATOM 882 C C . GLY A 1 112 ? 17.406 -10.023 -8.297 1 98.25 112 GLY A C 1
ATOM 883 O O . GLY A 1 112 ? 18.125 -10.047 -9.297 1 98.25 112 GLY A O 1
ATOM 884 N N . LEU A 1 113 ? 17.156 -11.07 -7.547 1 98.69 113 LEU A N 1
ATOM 885 C CA . LEU A 1 113 ? 17.938 -12.281 -7.762 1 98.69 113 LEU A CA 1
ATOM 886 C C . LEU A 1 113 ? 17.047 -13.438 -8.195 1 98.69 113 LEU A C 1
ATOM 888 O O . LEU A 1 113 ? 17.531 -14.531 -8.492 1 98.69 113 LEU A O 1
ATOM 892 N N . VAL A 1 114 ? 15.742 -13.242 -8.25 1 98.62 114 VAL A N 1
ATOM 893 C CA . VAL A 1 114 ? 14.859 -14.352 -8.586 1 98.62 114 VAL A CA 1
ATOM 894 C C . VAL A 1 114 ? 14.203 -14.094 -9.938 1 98.62 114 VAL A C 1
ATOM 896 O O . VAL A 1 114 ? 12.992 -14.258 -10.094 1 98.62 114 VAL A O 1
ATOM 899 N N . GLN A 1 115 ? 15.031 -13.695 -10.883 1 97.62 115 GLN A N 1
ATOM 900 C CA . GLN A 1 115 ? 14.602 -13.531 -12.266 1 97.62 115 GLN A CA 1
ATOM 901 C C . GLN A 1 115 ? 14.016 -14.836 -12.812 1 97.62 115 GLN A C 1
ATOM 903 O O . GLN A 1 115 ? 14.445 -15.922 -12.43 1 97.62 115 GLN A O 1
ATOM 908 N N . GLY A 1 116 ? 13.078 -14.727 -13.688 1 97.75 116 GLY A N 1
ATOM 909 C CA . GLY A 1 116 ? 12.453 -15.898 -14.266 1 97.75 116 GLY A CA 1
ATOM 910 C C . GLY A 1 116 ? 11.203 -16.344 -13.523 1 97.75 116 GLY A C 1
ATOM 911 O O . GLY A 1 116 ? 10.367 -17.047 -14.078 1 97.75 116 GLY A O 1
ATOM 912 N N . LYS A 1 117 ? 11.109 -15.984 -12.211 1 98.75 117 LYS A N 1
ATOM 913 C CA . LYS A 1 117 ? 9.898 -16.281 -11.461 1 98.75 117 LYS A CA 1
ATOM 914 C C . LYS A 1 117 ? 8.789 -15.289 -11.797 1 98.75 117 LYS A C 1
ATOM 916 O O . LYS A 1 117 ? 9.047 -14.203 -12.32 1 98.75 117 LYS A O 1
ATOM 921 N N . LYS A 1 118 ? 7.543 -15.734 -11.523 1 98.94 118 LYS A N 1
ATOM 922 C CA . LYS A 1 118 ? 6.375 -14.914 -11.844 1 98.94 118 LYS A CA 1
ATOM 923 C C . LYS A 1 118 ? 5.484 -14.727 -10.625 1 98.94 118 LYS A C 1
ATOM 925 O O . LYS A 1 118 ? 5.676 -15.391 -9.602 1 98.94 118 LYS A O 1
ATOM 930 N N . TYR A 1 119 ? 4.578 -13.75 -10.711 1 98.94 119 TYR A N 1
ATOM 931 C CA . TYR A 1 119 ? 3.564 -13.562 -9.68 1 98.94 119 TYR A CA 1
ATOM 932 C C . TYR A 1 119 ? 2.223 -13.18 -10.297 1 98.94 119 TYR A C 1
ATOM 934 O O . TYR A 1 119 ? 2.174 -12.641 -11.406 1 98.94 119 TYR A O 1
ATOM 942 N N . MET A 1 120 ? 1.155 -13.484 -9.602 1 98.94 120 MET A N 1
ATOM 943 C CA . MET A 1 120 ? -0.209 -13.156 -10.008 1 98.94 120 MET A CA 1
ATOM 944 C C . MET A 1 120 ? -0.997 -12.57 -8.844 1 98.94 120 MET A C 1
ATOM 946 O O . MET A 1 120 ? -0.912 -13.07 -7.719 1 98.94 120 MET A O 1
ATOM 950 N N . LEU A 1 121 ? -1.693 -11.5 -9.141 1 98.94 121 LEU A N 1
ATOM 951 C CA . LEU A 1 121 ? -2.629 -10.953 -8.164 1 98.94 121 LEU A CA 1
ATOM 952 C C . LEU A 1 121 ? -4.023 -11.539 -8.359 1 98.94 121 LEU A C 1
ATOM 954 O O . LEU A 1 121 ? -4.531 -11.578 -9.484 1 98.94 121 LEU A O 1
ATOM 958 N N . SER A 1 122 ? -4.57 -12.062 -7.359 1 98.94 122 SER A N 1
ATOM 959 C CA . SER A 1 122 ? -5.969 -12.469 -7.258 1 98.94 122 SER A CA 1
ATOM 960 C C . SER A 1 122 ? -6.695 -11.672 -6.176 1 98.94 122 SER A C 1
ATOM 962 O O . SER A 1 122 ? -6.438 -11.859 -4.984 1 98.94 122 SER A O 1
ATOM 964 N N . LEU A 1 123 ? -7.68 -10.852 -6.645 1 98.75 123 LEU A N 1
ATOM 965 C CA . LEU A 1 123 ? -8.164 -9.789 -5.773 1 98.75 123 LEU A CA 1
ATOM 966 C C . LEU A 1 123 ? -9.68 -9.883 -5.598 1 98.75 123 LEU A C 1
ATOM 968 O O . LEU A 1 123 ? -10.391 -10.273 -6.523 1 98.75 123 LEU A O 1
ATOM 972 N N . THR A 1 124 ? -10.172 -9.492 -4.41 1 97.69 124 THR A N 1
ATOM 973 C CA . THR A 1 124 ? -11.594 -9.281 -4.156 1 97.69 124 THR A CA 1
ATOM 974 C C . THR A 1 124 ? -11.844 -7.859 -3.656 1 97.69 124 THR A C 1
ATOM 976 O O . THR A 1 124 ? -11.203 -7.402 -2.713 1 97.69 124 THR A O 1
ATOM 979 N N . TRP A 1 125 ? -12.734 -7.137 -4.332 1 96.69 125 TRP A N 1
ATOM 980 C CA . TRP A 1 125 ? -13.039 -5.746 -4.027 1 96.69 125 TRP A CA 1
ATOM 981 C C . TRP A 1 125 ? -14.547 -5.516 -4.004 1 96.69 125 TRP A C 1
ATOM 983 O O . TRP A 1 125 ? -15.289 -6.137 -4.766 1 96.69 125 TRP A O 1
ATOM 993 N N . ASN A 1 126 ? -14.953 -4.609 -3.191 1 94.69 126 ASN A N 1
ATOM 994 C CA . ASN A 1 126 ? -16.328 -4.137 -3.275 1 94.69 126 ASN A CA 1
ATOM 995 C C . ASN A 1 126 ? -16.484 -3.051 -4.34 1 94.69 126 ASN A C 1
ATOM 997 O O . ASN A 1 126 ? -17.594 -2.771 -4.785 1 94.69 126 ASN A O 1
ATOM 1001 N N . ALA A 1 127 ? -15.453 -2.32 -4.684 1 96.69 127 ALA A N 1
ATOM 1002 C CA . ALA A 1 127 ? -15.484 -1.312 -5.742 1 96.69 127 ALA A CA 1
ATOM 1003 C C . ALA A 1 127 ? -15.891 -1.934 -7.078 1 96.69 127 ALA A C 1
ATOM 1005 O O . ALA A 1 127 ? -15.406 -3.01 -7.438 1 96.69 127 ALA A O 1
ATOM 1006 N N . PRO A 1 128 ? -16.781 -1.291 -7.816 1 96.06 128 PRO A N 1
ATOM 1007 C CA . PRO A 1 128 ? -17.094 -1.767 -9.164 1 96.06 128 PRO A CA 1
ATOM 1008 C C . PRO A 1 128 ? -15.969 -1.518 -10.164 1 96.06 128 PRO A C 1
ATOM 1010 O O . PRO A 1 128 ? -15.109 -0.666 -9.922 1 96.06 128 PRO A O 1
ATOM 1013 N N . MET A 1 129 ? -15.984 -2.24 -11.266 1 96.62 129 MET A N 1
ATOM 1014 C CA . MET A 1 129 ? -14.906 -2.158 -12.234 1 96.62 129 MET A CA 1
ATOM 1015 C C . MET A 1 129 ? -14.766 -0.74 -12.781 1 96.62 129 MET A C 1
ATOM 1017 O O . MET A 1 129 ? -13.656 -0.276 -13.047 1 96.62 129 MET A O 1
ATOM 1021 N N . GLU A 1 130 ? -15.883 -0.048 -12.938 1 96.62 130 GLU A N 1
ATOM 1022 C CA . GLU A 1 130 ? -15.906 1.302 -13.492 1 96.62 130 GLU A CA 1
ATOM 1023 C C . GLU A 1 130 ? -15.109 2.27 -12.625 1 96.62 130 GLU A C 1
ATOM 1025 O O . GLU A 1 130 ? -14.516 3.227 -13.125 1 96.62 130 GLU A O 1
ATOM 1030 N N . ALA A 1 131 ? -15.047 2.01 -11.32 1 97.81 131 ALA A N 1
ATOM 1031 C CA . ALA A 1 131 ? -14.266 2.855 -10.422 1 97.81 131 ALA A CA 1
ATOM 1032 C C . ALA A 1 131 ? -12.797 2.877 -10.836 1 97.81 131 ALA A C 1
ATOM 1034 O O . ALA A 1 131 ? -12.117 3.898 -10.695 1 97.81 131 ALA A O 1
ATOM 1035 N N . PHE A 1 132 ? -12.336 1.737 -11.422 1 98.5 132 PHE A N 1
ATOM 1036 C CA . PHE A 1 132 ? -10.938 1.595 -11.797 1 98.5 132 PHE A CA 1
ATOM 1037 C C . PHE A 1 132 ? -10.695 2.117 -13.211 1 98.5 132 PHE A C 1
ATOM 1039 O O . PHE A 1 132 ? -9.664 2.73 -13.484 1 98.5 132 PHE A O 1
ATOM 1046 N N . THR A 1 133 ? -11.656 1.94 -14.109 1 98 133 THR A N 1
ATOM 1047 C CA . THR A 1 133 ? -11.328 2 -15.523 1 98 133 THR A CA 1
ATOM 1048 C C . THR A 1 133 ? -11.867 3.283 -16.156 1 98 133 THR A C 1
ATOM 1050 O O . THR A 1 133 ? -11.398 3.701 -17.219 1 98 133 THR A O 1
ATOM 1053 N N . GLU A 1 134 ? -12.875 3.855 -15.5 1 97.56 134 GLU A N 1
ATOM 1054 C CA . GLU A 1 134 ? -13.453 5.066 -16.078 1 97.56 134 GLU A CA 1
ATOM 1055 C C . GLU A 1 134 ? -12.719 6.312 -15.602 1 97.56 134 GLU A C 1
ATOM 1057 O O . GLU A 1 134 ? -12.5 6.484 -14.398 1 97.56 134 GLU A O 1
ATOM 1062 N N . LYS A 1 135 ? -12.43 7.242 -16.469 1 96.94 135 LYS A N 1
ATOM 1063 C CA . LYS A 1 135 ? -11.586 8.406 -16.219 1 96.94 135 LYS A CA 1
ATOM 1064 C C . LYS A 1 135 ? -12.242 9.367 -15.234 1 96.94 135 LYS A C 1
ATOM 1066 O O . LYS A 1 135 ? -11.562 10.039 -14.461 1 96.94 135 LYS A O 1
ATOM 1071 N N . ASP A 1 136 ? -13.539 9.453 -15.219 1 95.5 136 ASP A N 1
ATOM 1072 C CA . ASP A 1 136 ? -14.258 10.406 -14.375 1 95.5 136 ASP A CA 1
ATOM 1073 C C . ASP A 1 136 ? -14.664 9.766 -13.055 1 95.5 136 ASP A C 1
ATOM 1075 O O . ASP A 1 136 ? -15.438 10.344 -12.289 1 95.5 136 ASP A O 1
ATOM 1079 N N . GLN A 1 137 ? -14.086 8.594 -12.812 1 96.81 137 GLN A N 1
ATOM 1080 C CA . GLN A 1 137 ? -14.43 7.902 -11.578 1 96.81 137 GLN A CA 1
ATOM 1081 C C . GLN A 1 137 ? -13.242 7.863 -10.617 1 96.81 137 GLN A C 1
ATOM 1083 O O . GLN A 1 137 ? -12.234 8.531 -10.844 1 96.81 137 GLN A O 1
ATOM 1088 N N . PHE A 1 138 ? -13.359 7.273 -9.539 1 97.75 138 PHE A N 1
ATOM 1089 C CA . PHE A 1 138 ? -12.602 7.477 -8.312 1 97.75 138 PHE A CA 1
ATOM 1090 C C . PHE A 1 138 ? -11.102 7.348 -8.578 1 97.75 138 PHE A C 1
ATOM 1092 O O . PHE A 1 138 ? -10.305 8.125 -8.055 1 97.75 138 PHE A O 1
ATOM 1099 N N . PHE A 1 139 ? -10.75 6.309 -9.445 1 98.44 139 PHE A N 1
ATOM 1100 C CA . PHE A 1 139 ? -9.328 6.062 -9.672 1 98.44 139 PHE A CA 1
ATOM 1101 C C . PHE A 1 139 ? -8.867 6.691 -10.977 1 98.44 139 PHE A C 1
ATOM 1103 O O . PHE A 1 139 ? -7.758 6.422 -11.445 1 98.44 139 PHE A O 1
ATOM 1110 N N . HIS A 1 140 ? -9.641 7.395 -11.602 1 97.69 140 HIS A N 1
ATOM 1111 C CA . HIS A 1 140 ? -9.336 8.227 -12.766 1 97.69 140 HIS A CA 1
ATOM 1112 C C . HIS A 1 140 ? -8.797 7.387 -13.914 1 97.69 140 HIS A C 1
ATOM 1114 O O . HIS A 1 140 ? -7.891 7.82 -14.633 1 97.69 140 HIS A O 1
ATOM 1120 N N . GLY A 1 141 ? -9.266 6.172 -13.977 1 98.31 141 GLY A N 1
ATOM 1121 C CA . GLY A 1 141 ? -9.031 5.352 -15.148 1 98.31 141 GLY A CA 1
ATOM 1122 C C . GLY A 1 141 ? -7.652 4.711 -15.164 1 98.31 141 GLY A C 1
ATOM 1123 O O . GLY A 1 141 ? -7.184 4.254 -16.203 1 98.31 141 GLY A O 1
ATOM 1124 N N . VAL A 1 142 ? -6.93 4.594 -14.047 1 98.25 142 VAL A N 1
ATOM 1125 C CA . VAL A 1 142 ? -5.582 4.035 -14.039 1 98.25 142 VAL A CA 1
ATOM 1126 C C . VAL A 1 142 ? -5.656 2.51 -14.109 1 98.25 142 VAL A C 1
ATOM 1128 O O . VAL A 1 142 ? -4.645 1.844 -14.352 1 98.25 142 VAL A O 1
ATOM 1131 N N . GLY A 1 143 ? -6.875 1.928 -13.891 1 98.5 143 GLY A N 1
ATOM 1132 C CA . GLY A 1 143 ? -7.051 0.484 -13.906 1 98.5 143 GLY A CA 1
ATOM 1133 C C . GLY A 1 143 ? -6.633 -0.179 -12.609 1 98.5 143 GLY A C 1
ATOM 1134 O O . GLY A 1 143 ? -6.023 0.46 -11.742 1 98.5 143 GLY A O 1
ATOM 1135 N N . VAL A 1 144 ? -6.926 -1.466 -12.461 1 98.69 144 VAL A N 1
ATOM 1136 C CA . VAL A 1 144 ? -6.621 -2.25 -11.273 1 98.69 144 VAL A CA 1
ATOM 1137 C C . VAL A 1 144 ? -5.109 -2.309 -11.062 1 98.69 144 VAL A C 1
ATOM 1139 O O . VAL A 1 144 ? -4.621 -2.064 -9.953 1 98.69 144 VAL A O 1
ATOM 1142 N N . ASP A 1 145 ? -4.383 -2.545 -12.133 1 98.75 145 ASP A N 1
ATOM 1143 C CA . ASP A 1 145 ? -2.934 -2.688 -12.031 1 98.75 145 ASP A CA 1
ATOM 1144 C C . ASP A 1 145 ? -2.271 -1.349 -11.711 1 98.75 145 ASP A C 1
ATOM 1146 O O . ASP A 1 145 ? -1.24 -1.304 -11.039 1 98.75 145 ASP A O 1
ATOM 1150 N N . GLY A 1 146 ? -2.879 -0.245 -12.211 1 98.56 146 GLY A N 1
ATOM 1151 C CA . GLY A 1 146 ? -2.396 1.069 -11.812 1 98.56 146 GLY A CA 1
ATOM 1152 C C . GLY A 1 146 ? -2.537 1.334 -10.328 1 98.56 146 GLY A C 1
ATOM 1153 O O . GLY A 1 146 ? -1.631 1.889 -9.703 1 98.56 146 GLY A O 1
ATOM 1154 N N . VAL A 1 147 ? -3.664 0.905 -9.734 1 98.81 147 VAL A N 1
ATOM 1155 C CA . VAL A 1 147 ? -3.896 1.055 -8.297 1 98.81 147 VAL A CA 1
ATOM 1156 C C . VAL A 1 147 ? -2.902 0.195 -7.523 1 98.81 147 VAL A C 1
ATOM 1158 O O . VAL A 1 147 ? -2.404 0.607 -6.473 1 98.81 147 VAL A O 1
ATOM 1161 N N . TYR A 1 148 ? -2.529 -0.944 -8.109 1 98.88 148 TYR A N 1
ATOM 1162 C CA . TYR A 1 148 ? -1.635 -1.874 -7.43 1 98.88 148 TYR A CA 1
ATOM 1163 C C . TYR A 1 148 ? -0.194 -1.679 -7.887 1 98.88 148 TYR A C 1
ATOM 1165 O O . TYR A 1 148 ? 0.655 -2.547 -7.672 1 98.88 148 TYR A O 1
ATOM 1173 N N . LEU A 1 149 ? 0.139 -0.523 -8.484 1 98.81 149 LEU A N 1
ATOM 1174 C CA . LEU A 1 149 ? 1.479 -0.292 -9.016 1 98.81 149 LEU A CA 1
ATOM 1175 C C . LEU A 1 149 ? 2.535 -0.52 -7.941 1 98.81 149 LEU A C 1
ATOM 1177 O O . LEU A 1 149 ? 3.496 -1.261 -8.156 1 98.81 149 LEU A O 1
ATOM 1181 N N . PRO A 1 150 ? 2.414 0.056 -6.723 1 98.75 150 PRO A N 1
ATOM 1182 C CA . PRO A 1 150 ? 3.482 -0.177 -5.746 1 98.75 150 PRO A CA 1
ATOM 1183 C C . PRO A 1 150 ? 3.621 -1.648 -5.363 1 98.75 150 PRO A C 1
ATOM 1185 O O . PRO A 1 150 ? 4.734 -2.129 -5.137 1 98.75 150 PRO A O 1
ATOM 1188 N N . PHE A 1 151 ? 2.539 -2.381 -5.336 1 98.88 151 PHE A N 1
ATOM 1189 C CA . PHE A 1 151 ? 2.576 -3.805 -5.027 1 98.88 151 PHE A CA 1
ATOM 1190 C C . PHE A 1 151 ? 3.285 -4.578 -6.133 1 98.88 151 PHE A C 1
ATOM 1192 O O . PHE A 1 151 ? 4.102 -5.457 -5.855 1 98.88 151 PHE A O 1
ATOM 1199 N N . HIS A 1 152 ? 2.959 -4.25 -7.406 1 98.88 152 HIS A N 1
ATOM 1200 C CA . HIS A 1 152 ? 3.676 -4.828 -8.531 1 98.88 152 HIS A CA 1
ATOM 1201 C C . HIS A 1 152 ? 5.172 -4.555 -8.438 1 98.88 152 HIS A C 1
ATOM 1203 O O . HIS A 1 152 ? 5.988 -5.469 -8.594 1 98.88 152 HIS A O 1
ATOM 1209 N N . LYS A 1 153 ? 5.473 -3.35 -8.125 1 98.88 153 LYS A N 1
ATOM 1210 C CA . LYS A 1 153 ? 6.875 -2.936 -8.156 1 98.88 153 LYS A CA 1
ATOM 1211 C C . LYS A 1 153 ? 7.668 -3.596 -7.031 1 98.88 153 LYS A C 1
ATOM 1213 O O . LYS A 1 153 ? 8.852 -3.896 -7.191 1 98.88 153 LYS A O 1
ATOM 1218 N N . ALA A 1 154 ? 7.008 -3.883 -5.895 1 98.81 154 ALA A N 1
ATOM 1219 C CA . ALA A 1 154 ? 7.676 -4.637 -4.832 1 98.81 154 ALA A CA 1
ATOM 1220 C C . ALA A 1 154 ? 8.094 -6.02 -5.32 1 98.81 154 ALA A C 1
ATOM 1222 O O . ALA A 1 154 ? 9.211 -6.465 -5.055 1 98.81 154 ALA A O 1
ATOM 1223 N N . ASN A 1 155 ? 7.215 -6.699 -6.051 1 98.94 155 ASN A N 1
ATOM 1224 C CA . ASN A 1 155 ? 7.535 -8.016 -6.598 1 98.94 155 ASN A CA 1
ATOM 1225 C C . ASN A 1 155 ? 8.578 -7.922 -7.707 1 98.94 155 ASN A C 1
ATOM 1227 O O . ASN A 1 155 ? 9.484 -8.75 -7.781 1 98.94 155 ASN A O 1
ATOM 1231 N N . GLN A 1 156 ? 8.445 -6.906 -8.492 1 98.81 156 GLN A N 1
ATOM 1232 C CA . GLN A 1 156 ? 9.352 -6.719 -9.617 1 98.81 156 GLN A CA 1
ATOM 1233 C C . GLN A 1 156 ? 10.75 -6.348 -9.141 1 98.81 156 GLN A C 1
ATOM 1235 O O . GLN A 1 156 ? 11.742 -6.664 -9.797 1 98.81 156 GLN A O 1
ATOM 1240 N N . PHE A 1 157 ? 10.844 -5.707 -7.992 1 98.69 157 PHE A N 1
ATOM 1241 C CA . PHE A 1 157 ? 12.133 -5.379 -7.383 1 98.69 157 PHE A CA 1
ATOM 1242 C C . PHE A 1 157 ? 12.945 -6.641 -7.117 1 98.69 157 PHE A C 1
ATOM 1244 O O . PHE A 1 157 ? 14.172 -6.625 -7.219 1 98.69 157 PHE A O 1
ATOM 1251 N N . LEU A 1 158 ? 12.281 -7.773 -6.887 1 98.81 158 LEU A N 1
ATOM 1252 C CA . LEU A 1 158 ? 12.938 -9.055 -6.648 1 98.81 158 LEU A CA 1
ATOM 1253 C C . LEU A 1 158 ? 13.352 -9.711 -7.961 1 98.81 158 LEU A C 1
ATOM 1255 O O . LEU A 1 158 ? 14.086 -10.703 -7.965 1 98.81 158 LEU A O 1
ATOM 1259 N N . GLY A 1 159 ? 12.828 -9.156 -9.102 1 98.5 159 GLY A N 1
ATOM 1260 C CA . GLY A 1 159 ? 13.133 -9.703 -10.414 1 98.5 159 GLY A CA 1
ATOM 1261 C C . GLY A 1 159 ? 11.977 -10.484 -11.023 1 98.5 159 GLY A C 1
ATOM 1262 O O . GLY A 1 159 ? 12.094 -11.016 -12.125 1 98.5 159 GLY A O 1
ATOM 1263 N N . MET A 1 160 ? 10.812 -10.57 -10.359 1 98.88 160 MET A N 1
ATOM 1264 C CA . MET A 1 160 ? 9.703 -11.383 -10.836 1 98.88 160 MET A CA 1
ATOM 1265 C C . MET A 1 160 ? 8.891 -10.648 -11.898 1 98.88 160 MET A C 1
ATOM 1267 O O . MET A 1 160 ? 8.867 -9.414 -11.914 1 98.88 160 MET A O 1
ATOM 1271 N N . GLU A 1 161 ? 8.188 -11.383 -12.703 1 98.75 161 GLU A N 1
ATOM 1272 C CA . GLU A 1 161 ? 7.34 -10.828 -13.758 1 98.75 161 GLU A CA 1
ATOM 1273 C C . GLU A 1 161 ? 5.863 -11.078 -13.461 1 98.75 161 GLU A C 1
ATOM 1275 O O . GLU A 1 161 ? 5.5 -12.133 -12.938 1 98.75 161 GLU A O 1
ATOM 1280 N N . PRO A 1 162 ? 5.027 -10.164 -13.891 1 98.81 162 PRO A N 1
ATOM 1281 C CA . PRO A 1 162 ? 3.604 -10.305 -13.578 1 98.81 162 PRO A CA 1
ATOM 1282 C C . PRO A 1 162 ? 2.873 -11.219 -14.555 1 98.81 162 PRO A C 1
ATOM 1284 O O . PRO A 1 162 ? 3.199 -11.242 -15.75 1 98.81 162 PRO A O 1
ATOM 1287 N N . LEU A 1 163 ? 1.929 -11.961 -14.016 1 98.94 163 LEU A N 1
ATOM 1288 C CA . LEU A 1 163 ? 0.88 -12.617 -14.789 1 98.94 163 LEU A CA 1
ATOM 1289 C C . LEU A 1 163 ? -0.406 -11.805 -14.766 1 98.94 163 LEU A C 1
ATOM 1291 O O . LEU A 1 163 ? -0.559 -10.898 -13.945 1 98.94 163 LEU A O 1
ATOM 1295 N N . PRO A 1 164 ? -1.348 -12.016 -15.711 1 98.81 164 PRO A N 1
ATOM 1296 C CA . PRO A 1 164 ? -2.594 -11.25 -15.719 1 98.81 164 PRO A CA 1
ATOM 1297 C C . PRO A 1 164 ? -3.33 -11.312 -14.383 1 98.81 164 PRO A C 1
ATOM 1299 O O . PRO A 1 164 ? -3.527 -12.398 -13.828 1 98.81 164 PRO A O 1
ATOM 1302 N N . THR A 1 165 ? -3.717 -10.156 -13.922 1 98.88 165 THR A N 1
ATOM 1303 C CA . THR A 1 165 ? -4.414 -10.008 -12.648 1 98.88 165 THR A CA 1
ATOM 1304 C C . THR A 1 165 ? -5.844 -10.531 -12.75 1 98.88 165 THR A C 1
ATOM 1306 O O . THR A 1 165 ? -6.516 -10.328 -13.758 1 98.88 165 THR A O 1
ATOM 1309 N N . PHE A 1 166 ? -6.309 -11.258 -11.75 1 98.88 166 PHE A N 1
ATOM 1310 C CA . PHE A 1 166 ? -7.719 -11.586 -11.555 1 98.88 166 PHE A CA 1
ATOM 1311 C C . PHE A 1 166 ? -8.344 -10.688 -10.492 1 98.88 166 PHE A C 1
ATOM 1313 O O . PHE A 1 166 ? -7.719 -10.414 -9.469 1 98.88 166 PHE A O 1
ATOM 1320 N N . ILE A 1 167 ? -9.617 -10.219 -10.766 1 98.75 167 ILE A N 1
ATOM 1321 C CA . ILE A 1 167 ? -10.297 -9.438 -9.734 1 98.75 167 ILE A CA 1
ATOM 1322 C C . ILE A 1 167 ? -11.789 -9.758 -9.742 1 98.75 167 ILE A C 1
ATOM 1324 O O . ILE A 1 167 ? -12.414 -9.797 -10.805 1 98.75 167 ILE A O 1
ATOM 1328 N N . ALA A 1 168 ? -12.32 -10.125 -8.578 1 97.94 168 ALA A N 1
ATOM 1329 C CA . ALA A 1 168 ? -13.758 -10.148 -8.336 1 97.94 168 ALA A CA 1
ATOM 1330 C C . ALA A 1 168 ? -14.234 -8.82 -7.742 1 97.94 168 ALA A C 1
ATOM 1332 O O . ALA A 1 168 ? -13.758 -8.406 -6.684 1 97.94 168 ALA A O 1
ATOM 1333 N N . ASN A 1 169 ? -15.188 -8.188 -8.352 1 96.38 169 ASN A N 1
ATOM 1334 C CA . ASN A 1 169 ? -15.688 -6.879 -7.926 1 96.38 169 ASN A CA 1
ATOM 1335 C C . ASN A 1 169 ? -17.062 -6.984 -7.277 1 96.38 169 ASN A C 1
ATOM 1337 O O . ASN A 1 169 ? -17.734 -8.008 -7.414 1 96.38 169 ASN A O 1
ATOM 1341 N N . ASP A 1 170 ? -17.484 -5.934 -6.586 1 92.81 170 ASP A N 1
ATOM 1342 C CA . ASP A 1 170 ? -18.812 -5.777 -5.98 1 92.81 170 ASP A CA 1
ATOM 1343 C C . ASP A 1 170 ? -19.156 -6.98 -5.109 1 92.81 170 ASP A C 1
ATOM 1345 O O . ASP A 1 170 ? -20.297 -7.465 -5.137 1 92.81 170 ASP A O 1
ATOM 1349 N N . VAL A 1 171 ? -18.188 -7.457 -4.352 1 90.75 171 VAL A N 1
ATOM 1350 C CA . VAL A 1 171 ? -18.328 -8.766 -3.729 1 90.75 171 VAL A CA 1
ATOM 1351 C C . VAL A 1 171 ? -19.234 -8.664 -2.498 1 90.75 171 VAL A C 1
ATOM 1353 O O . VAL A 1 171 ? -19.703 -9.68 -1.987 1 90.75 171 VAL A O 1
ATOM 1356 N N . ILE A 1 172 ? -19.422 -7.477 -2.012 1 83.12 172 ILE A N 1
ATOM 1357 C CA . ILE A 1 172 ? -20.312 -7.285 -0.876 1 83.12 172 ILE A CA 1
ATOM 1358 C C . ILE A 1 172 ? -21.688 -6.812 -1.37 1 83.12 172 ILE A C 1
ATOM 1360 O O . ILE A 1 172 ? -22.719 -7.363 -0.98 1 83.12 172 ILE A O 1
ATOM 1364 N N . LYS A 1 173 ? -21.719 -5.91 -2.215 1 82.69 173 LYS A N 1
ATOM 1365 C CA . LYS A 1 173 ? -22.969 -5.285 -2.67 1 82.69 173 LYS A CA 1
ATOM 1366 C C . LYS A 1 173 ? -23.75 -6.219 -3.59 1 82.69 173 LYS A C 1
ATOM 1368 O O . LYS A 1 173 ? -24.969 -6.242 -3.557 1 82.69 173 LYS A O 1
ATOM 1373 N N . MET A 1 174 ? -23 -6.969 -4.379 1 84.75 174 MET A N 1
ATOM 1374 C CA . MET A 1 174 ? -23.625 -7.922 -5.293 1 84.75 174 MET A CA 1
ATOM 1375 C C . MET A 1 174 ? -22.875 -9.258 -5.27 1 84.75 174 MET A C 1
ATOM 1377 O O . MET A 1 174 ? -22.312 -9.672 -6.277 1 84.75 174 MET A O 1
ATOM 1381 N N . PRO A 1 175 ? -23.016 -9.938 -4.164 1 88 175 PRO A N 1
ATOM 1382 C CA . PRO A 1 175 ? -22.266 -11.195 -4.035 1 88 175 PRO A CA 1
ATOM 1383 C C . PRO A 1 175 ? -22.734 -12.266 -5.023 1 88 175 PRO A C 1
ATOM 1385 O O . PRO A 1 175 ? -23.922 -12.406 -5.262 1 88 175 PRO A O 1
ATOM 1388 N N . ASP A 1 176 ? -21.781 -12.891 -5.664 1 93.88 176 ASP A N 1
ATOM 1389 C CA . ASP A 1 176 ? -22 -13.984 -6.602 1 93.88 176 ASP A CA 1
ATOM 1390 C C . ASP A 1 176 ? -20.844 -14.969 -6.59 1 93.88 176 ASP A C 1
ATOM 1392 O O . ASP A 1 176 ? -20.109 -15.086 -7.574 1 93.88 176 ASP A O 1
ATOM 1396 N N . VAL A 1 177 ? -20.734 -15.758 -5.57 1 94.75 177 VAL A N 1
ATOM 1397 C CA . VAL A 1 177 ? -19.594 -16.609 -5.301 1 94.75 177 VAL A CA 1
ATOM 1398 C C . VAL A 1 177 ? -19.453 -17.656 -6.41 1 94.75 177 VAL A C 1
ATOM 1400 O O . VAL A 1 177 ? -18.344 -17.875 -6.926 1 94.75 177 VAL A O 1
ATOM 1403 N N . PRO A 1 178 ? -20.578 -18.281 -6.875 1 96.19 178 PRO A N 1
ATOM 1404 C CA . PRO A 1 178 ? -20.438 -19.25 -7.969 1 96.19 178 PRO A CA 1
ATOM 1405 C C . PRO A 1 178 ? -19.828 -18.625 -9.219 1 96.19 178 PRO A C 1
ATOM 1407 O O . PRO A 1 178 ? -18.984 -19.25 -9.875 1 96.19 178 PRO A O 1
ATOM 1410 N N . ARG A 1 179 ? -20.203 -17.438 -9.477 1 97 179 ARG A N 1
ATOM 1411 C CA . ARG A 1 179 ? -19.656 -16.766 -10.656 1 97 179 ARG A CA 1
ATOM 1412 C C . ARG A 1 179 ? -18.172 -16.484 -10.477 1 97 179 ARG A C 1
ATOM 1414 O O . ARG A 1 179 ? -17.375 -16.719 -11.391 1 97 179 ARG A O 1
ATOM 1421 N N . TYR A 1 180 ? -17.766 -15.938 -9.336 1 96.75 180 TYR A N 1
ATOM 1422 C CA . TYR A 1 180 ? -16.359 -15.633 -9.062 1 96.75 180 TYR A CA 1
ATOM 1423 C C . TYR A 1 180 ? -15.492 -16.875 -9.211 1 96.75 180 TYR A C 1
ATOM 1425 O O . TYR A 1 180 ? -14.414 -16.828 -9.805 1 96.75 180 TYR A O 1
ATOM 1433 N N . THR A 1 181 ? -16.031 -17.969 -8.68 1 97.81 181 THR A N 1
ATOM 1434 C CA . THR A 1 181 ? -15.25 -19.203 -8.672 1 97.81 181 THR A CA 1
ATOM 1435 C C . THR A 1 181 ? -15.078 -19.75 -10.086 1 97.81 181 THR A C 1
ATOM 1437 O O . THR A 1 181 ? -13.992 -20.188 -10.461 1 97.81 181 THR A O 1
ATOM 1440 N N . GLU A 1 182 ? -16.109 -19.688 -10.844 1 98.25 182 GLU A N 1
ATOM 1441 C CA . GLU A 1 182 ? -16.047 -20.141 -12.227 1 98.25 182 GLU A CA 1
ATOM 1442 C C . GLU A 1 182 ? -15.086 -19.297 -13.047 1 98.25 182 GLU A C 1
ATOM 1444 O O . GLU A 1 182 ? -14.258 -19.828 -13.789 1 98.25 182 GLU A O 1
ATOM 1449 N N . GLU A 1 183 ? -15.195 -18 -12.875 1 98.5 183 GLU A N 1
ATOM 1450 C CA . GLU A 1 183 ? -14.32 -17.094 -13.609 1 98.5 183 GLU A CA 1
ATOM 1451 C C . GLU A 1 183 ? -12.859 -17.266 -13.195 1 98.5 183 GLU A C 1
ATOM 1453 O O . GLU A 1 183 ? -11.961 -17.188 -14.031 1 98.5 183 GLU A O 1
ATOM 1458 N N . TYR A 1 184 ? -12.68 -17.531 -11.93 1 98.81 184 TYR A N 1
ATOM 1459 C CA . TYR A 1 184 ? -11.328 -17.719 -11.438 1 98.81 184 TYR A CA 1
ATOM 1460 C C . TYR A 1 184 ? -10.727 -19.016 -11.984 1 98.81 184 TYR A C 1
ATOM 1462 O O . TYR A 1 184 ? -9.562 -19.047 -12.398 1 98.81 184 TYR A O 1
ATOM 1470 N N . ARG A 1 185 ? -11.477 -20.094 -12.008 1 98.75 185 ARG A N 1
ATOM 1471 C CA . ARG A 1 185 ? -11.016 -21.344 -12.586 1 98.75 185 ARG A CA 1
ATOM 1472 C C . ARG A 1 185 ? -10.594 -21.156 -14.039 1 98.75 185 ARG A C 1
ATOM 1474 O O . ARG A 1 185 ? -9.539 -21.641 -14.461 1 98.75 185 ARG A O 1
ATOM 1481 N N . LYS A 1 186 ? -11.445 -20.484 -14.758 1 98.75 186 LYS A N 1
ATOM 1482 C CA . LYS A 1 186 ? -11.133 -20.234 -16.172 1 98.75 186 LYS A CA 1
ATOM 1483 C C . LYS A 1 186 ? -9.828 -19.453 -16.312 1 98.75 186 LYS A C 1
ATOM 1485 O O . LYS A 1 186 ? -9 -19.766 -17.156 1 98.75 186 LYS A O 1
ATOM 1490 N N . HIS A 1 187 ? -9.656 -18.453 -15.477 1 98.88 187 HIS A N 1
ATOM 1491 C CA . HIS A 1 187 ? -8.453 -17.625 -15.477 1 98.88 187 HIS A CA 1
ATOM 1492 C C . HIS A 1 187 ? -7.215 -18.469 -15.203 1 98.88 187 HIS A C 1
ATOM 1494 O O . HIS A 1 187 ? -6.215 -18.359 -15.922 1 98.88 187 HIS A O 1
ATOM 1500 N N . LEU A 1 188 ? -7.277 -19.344 -14.227 1 98.88 188 LEU A N 1
ATOM 1501 C CA . LEU A 1 188 ? -6.164 -20.203 -13.828 1 98.88 188 LEU A CA 1
ATOM 1502 C C . LEU A 1 188 ? -5.828 -21.188 -14.938 1 98.88 188 LEU A C 1
ATOM 1504 O O . LEU A 1 188 ? -4.652 -21.422 -15.242 1 98.88 188 LEU A O 1
ATOM 1508 N N . VAL A 1 189 ? -6.805 -21.75 -15.555 1 98.75 189 VAL A N 1
ATOM 1509 C CA . VAL A 1 189 ? -6.59 -22.734 -16.609 1 98.75 189 VAL A CA 1
ATOM 1510 C C . VAL A 1 189 ? -5.93 -22.062 -17.812 1 98.75 189 VAL A C 1
ATOM 1512 O O . VAL A 1 189 ? -5.035 -22.625 -18.438 1 98.75 189 VAL A O 1
ATOM 1515 N N . GLU A 1 190 ? -6.379 -20.859 -18.094 1 98.62 190 GLU A N 1
ATOM 1516 C CA . GLU A 1 190 ? -5.809 -20.109 -19.203 1 98.62 190 GLU A CA 1
ATOM 1517 C C . GLU A 1 190 ? -4.324 -19.828 -18.984 1 98.62 190 GLU A C 1
ATOM 1519 O O . GLU A 1 190 ? -3.531 -19.891 -19.938 1 98.62 190 GLU A O 1
ATOM 1524 N N . ILE A 1 191 ? -3.936 -19.578 -17.766 1 98.62 191 ILE A N 1
ATOM 1525 C CA . ILE A 1 191 ? -2.578 -19.156 -17.453 1 98.62 191 ILE A CA 1
ATOM 1526 C C . ILE A 1 191 ? -1.691 -20.375 -17.203 1 98.62 191 ILE A C 1
ATOM 1528 O O . ILE A 1 191 ? -0.532 -20.391 -17.625 1 98.62 191 ILE A O 1
ATOM 1532 N N . PHE A 1 192 ? -2.201 -21.406 -16.594 1 98.19 192 PHE A N 1
ATOM 1533 C CA . PHE A 1 192 ? -1.354 -22.453 -16.047 1 98.19 192 PHE A CA 1
ATOM 1534 C C . PHE A 1 192 ? -1.614 -23.781 -16.75 1 98.19 192 PHE A C 1
ATOM 1536 O O . PHE A 1 192 ? -0.982 -24.797 -16.438 1 98.19 192 PHE A O 1
ATOM 1543 N N . GLY A 1 193 ? -2.584 -23.859 -17.625 1 95.38 193 GLY A N 1
ATOM 1544 C CA . GLY A 1 193 ? -2.93 -25.094 -18.312 1 95.38 193 GLY A CA 1
ATOM 1545 C C . GLY A 1 193 ? -1.952 -25.438 -19.422 1 95.38 193 GLY A C 1
ATOM 1546 O O . GLY A 1 193 ? -1.202 -24.578 -19.891 1 95.38 193 GLY A O 1
ATOM 1547 N N . MET B 1 1 ? -4.773 29.703 11.922 1 92.69 1 MET B N 1
ATOM 1548 C CA . MET B 1 1 ? -4.367 28.672 12.867 1 92.69 1 MET B CA 1
ATOM 1549 C C . MET B 1 1 ? -5.094 27.359 12.586 1 92.69 1 MET B C 1
ATOM 1551 O O . MET B 1 1 ? -6.309 27.359 12.359 1 92.69 1 MET B O 1
ATOM 1555 N N . SER B 1 2 ? -4.316 26.25 12.375 1 97.88 2 SER B N 1
ATOM 1556 C CA . SER B 1 2 ? -4.918 24.953 12.07 1 97.88 2 SER B CA 1
ATOM 1557 C C . SER B 1 2 ? -4.523 23.906 13.109 1 97.88 2 SER B C 1
ATOM 1559 O O . SER B 1 2 ? -3.527 24.078 13.812 1 97.88 2 SER B O 1
ATOM 1561 N N . ASN B 1 3 ? -5.41 22.953 13.32 1 98.88 3 ASN B N 1
ATOM 1562 C CA . ASN B 1 3 ? -5.094 21.719 14.047 1 98.88 3 ASN B CA 1
ATOM 1563 C C . ASN B 1 3 ? -4.422 20.688 13.148 1 98.88 3 ASN B C 1
ATOM 1565 O O . ASN B 1 3 ? -5 20.266 12.141 1 98.88 3 ASN B O 1
ATOM 1569 N N . ILE B 1 4 ? -3.176 20.312 13.508 1 98.94 4 ILE B N 1
ATOM 1570 C CA . ILE B 1 4 ? -2.42 19.406 12.641 1 98.94 4 ILE B CA 1
ATOM 1571 C C . ILE B 1 4 ? -2.107 18.109 13.391 1 98.94 4 ILE B C 1
ATOM 1573 O O . ILE B 1 4 ? -1.571 18.141 14.5 1 98.94 4 ILE B O 1
ATOM 1577 N N . LEU B 1 5 ? -2.486 17 12.836 1 98.94 5 LEU B N 1
ATOM 1578 C CA . LEU B 1 5 ? -2.133 15.672 13.312 1 98.94 5 LEU B CA 1
ATOM 1579 C C . LEU B 1 5 ? -0.956 15.102 12.531 1 98.94 5 LEU B C 1
ATOM 1581 O O . LEU B 1 5 ? -1.016 15 11.305 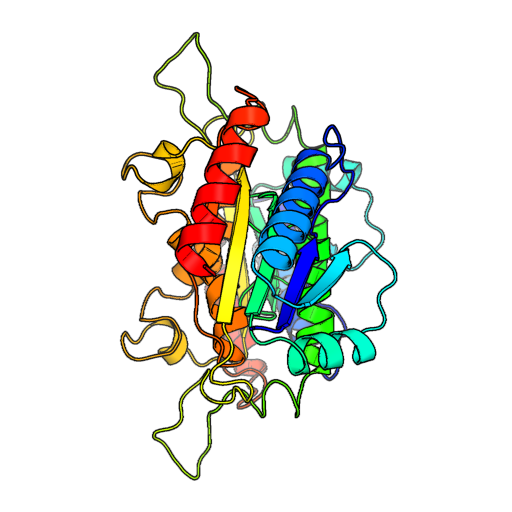1 98.94 5 LEU B O 1
ATOM 1585 N N . ILE B 1 6 ? 0.158 14.836 13.203 1 98.94 6 ILE B N 1
ATOM 1586 C CA . ILE B 1 6 ? 1.288 14.156 12.578 1 98.94 6 ILE B CA 1
ATOM 1587 C C . ILE B 1 6 ? 1.284 12.68 12.969 1 98.94 6 ILE B C 1
ATOM 1589 O O . ILE B 1 6 ? 1.306 12.352 14.156 1 98.94 6 ILE B O 1
ATOM 1593 N N . ILE B 1 7 ? 1.189 11.836 12.016 1 98.94 7 ILE B N 1
ATOM 1594 C CA . ILE B 1 7 ? 1.341 10.398 12.219 1 98.94 7 ILE B CA 1
ATOM 1595 C C . ILE B 1 7 ? 2.758 9.969 11.844 1 98.94 7 ILE B C 1
ATOM 1597 O O . ILE B 1 7 ? 3.123 9.969 10.664 1 98.94 7 ILE B O 1
ATOM 1601 N N . ASN B 1 8 ? 3.525 9.641 12.867 1 98.75 8 ASN B N 1
ATOM 1602 C CA . ASN B 1 8 ? 4.91 9.211 12.695 1 98.75 8 ASN B CA 1
ATOM 1603 C C . ASN B 1 8 ? 5 7.711 12.422 1 98.75 8 ASN B C 1
ATOM 1605 O O . ASN B 1 8 ? 4.727 6.895 13.305 1 98.75 8 ASN B O 1
ATOM 1609 N N . GLY B 1 9 ? 5.422 7.363 11.18 1 98.38 9 GLY B N 1
ATOM 1610 C CA . GLY B 1 9 ? 5.512 5.98 10.742 1 98.38 9 GLY B CA 1
ATOM 1611 C C . GLY B 1 9 ? 6.867 5.355 11.016 1 98.38 9 GLY B C 1
ATOM 1612 O O . GLY B 1 9 ? 7.184 4.285 10.492 1 98.38 9 GLY B O 1
ATOM 1613 N N . ALA B 1 10 ? 7.684 6 11.812 1 95.81 10 ALA B N 1
ATOM 1614 C CA . ALA B 1 10 ? 8.992 5.457 12.172 1 95.81 10 ALA B CA 1
ATOM 1615 C C . ALA B 1 10 ? 8.852 4.121 12.891 1 95.81 10 ALA B C 1
ATOM 1617 O O . ALA B 1 10 ? 7.953 3.947 13.719 1 95.81 10 ALA B O 1
ATOM 1618 N N . LYS B 1 11 ? 9.688 3.244 12.492 1 92.38 11 LYS B N 1
ATOM 1619 C CA . LYS B 1 11 ? 9.781 1.938 13.133 1 92.38 11 LYS B CA 1
ATOM 1620 C C . LYS B 1 11 ? 11.211 1.403 13.086 1 92.38 11 LYS B C 1
ATOM 1622 O O . LYS B 1 11 ? 11.883 1.508 12.062 1 92.38 11 LYS B O 1
ATOM 1627 N N . LYS B 1 12 ? 11.656 0.99 14.203 1 85.06 12 LYS B N 1
ATOM 1628 C CA . LYS B 1 12 ? 12.898 0.227 14.18 1 85.06 12 LYS B CA 1
ATOM 1629 C C . LYS B 1 12 ? 12.727 -1.088 13.43 1 85.06 12 LYS B C 1
ATOM 1631 O O . LYS B 1 12 ? 11.812 -1.864 13.727 1 85.06 12 LYS B O 1
ATOM 1636 N N . PHE B 1 13 ? 13.5 -1.224 12.406 1 81.31 13 PHE B N 1
ATOM 1637 C CA . PHE B 1 13 ? 13.352 -2.396 11.555 1 81.31 13 PHE B CA 1
ATOM 1638 C C . PHE B 1 13 ? 14.656 -2.719 10.836 1 81.31 13 PHE B C 1
ATOM 1640 O O . PHE B 1 13 ? 15.273 -1.839 10.234 1 81.31 13 PHE B O 1
ATOM 1647 N N . ALA B 1 14 ? 15.07 -3.953 10.984 1 73.81 14 ALA B N 1
ATOM 1648 C CA . ALA B 1 14 ? 16.328 -4.402 10.414 1 73.81 14 ALA B CA 1
ATOM 1649 C C . ALA B 1 14 ? 17.453 -3.426 10.734 1 73.81 14 ALA B C 1
ATOM 1651 O O . ALA B 1 14 ? 17.734 -3.152 11.906 1 73.81 14 ALA B O 1
ATOM 1652 N N . HIS B 1 15 ? 18.047 -2.82 9.75 1 67.5 15 HIS B N 1
ATOM 1653 C CA . HIS B 1 15 ? 19.203 -1.957 9.969 1 67.5 15 HIS B CA 1
ATOM 1654 C C . HIS B 1 15 ? 18.766 -0.509 10.18 1 67.5 15 HIS B C 1
ATOM 1656 O O . HIS B 1 15 ? 19.609 0.352 10.469 1 67.5 15 HIS B O 1
ATOM 1662 N N . SER B 1 16 ? 17.438 -0.37 10.086 1 71.88 16 SER B N 1
ATOM 1663 C CA . SER B 1 16 ? 16.953 0.996 10.227 1 71.88 16 SER B CA 1
ATOM 1664 C C . SER B 1 16 ? 16.453 1.266 11.641 1 71.88 16 SER B C 1
ATOM 1666 O O . SER B 1 16 ? 15.711 0.465 12.211 1 71.88 16 SER B O 1
ATOM 1668 N N . ASN B 1 17 ? 16.922 2.297 12.25 1 76.62 17 ASN B N 1
ATOM 1669 C CA . ASN B 1 17 ? 16.5 2.686 13.586 1 76.62 17 ASN B CA 1
ATOM 1670 C C . ASN B 1 17 ? 15.344 3.68 13.539 1 76.62 17 ASN B C 1
ATOM 1672 O O . ASN B 1 17 ? 14.867 4.133 14.578 1 76.62 17 ASN B O 1
ATOM 1676 N N . GLY B 1 18 ? 14.867 3.971 12.367 1 81.5 18 GLY B N 1
ATOM 1677 C CA . GLY B 1 18 ? 13.766 4.898 12.211 1 81.5 18 GLY B CA 1
ATOM 1678 C C . GLY B 1 18 ? 14.117 6.324 12.594 1 81.5 18 GLY B C 1
ATOM 1679 O O . GLY B 1 18 ? 13.25 7.199 12.633 1 81.5 18 GLY B O 1
ATOM 1680 N N . GLN B 1 19 ? 15.297 6.684 12.672 1 90.31 19 GLN B N 1
ATOM 1681 C CA . GLN B 1 19 ? 15.758 7.922 13.289 1 90.31 19 GLN B CA 1
ATOM 1682 C C . GLN B 1 19 ? 15.438 9.125 12.406 1 90.31 19 GLN B C 1
ATOM 1684 O O . GLN B 1 19 ? 15.086 10.195 12.906 1 90.31 19 GLN B O 1
ATOM 1689 N N . LEU B 1 20 ? 15.562 8.953 11.141 1 95.31 20 LEU B N 1
ATOM 1690 C CA . LEU B 1 20 ? 15.312 10.086 10.258 1 95.31 20 LEU B CA 1
ATOM 1691 C C . LEU B 1 20 ? 13.859 10.531 10.336 1 95.31 20 LEU B C 1
ATOM 1693 O O . LEU B 1 20 ? 13.57 11.727 10.367 1 95.31 20 LEU B O 1
ATOM 1697 N N . ASN B 1 21 ? 12.961 9.594 10.43 1 97.69 21 ASN B N 1
ATOM 1698 C CA . ASN B 1 21 ? 11.547 9.945 10.492 1 97.69 21 ASN B CA 1
ATOM 1699 C C . ASN B 1 21 ? 11.188 10.562 11.844 1 97.69 21 ASN B C 1
ATOM 1701 O O . ASN B 1 21 ? 10.328 11.438 11.922 1 97.69 21 ASN B O 1
ATOM 1705 N N . ASP B 1 22 ? 11.797 10.156 12.883 1 97.56 22 ASP B N 1
ATOM 1706 C CA . ASP B 1 22 ? 11.641 10.836 14.172 1 97.56 22 ASP B CA 1
ATOM 1707 C C . ASP B 1 22 ? 12.117 12.281 14.086 1 97.56 22 ASP B C 1
ATOM 1709 O O . ASP B 1 22 ? 11.43 13.195 14.555 1 97.56 22 ASP B O 1
ATOM 1713 N N . THR B 1 23 ? 13.258 12.438 13.469 1 97.88 23 THR B N 1
ATOM 1714 C CA . THR B 1 23 ? 13.844 13.773 13.32 1 97.88 23 THR B CA 1
ATOM 1715 C C . THR B 1 23 ? 12.914 14.68 12.516 1 97.88 23 THR B C 1
ATOM 1717 O O . THR B 1 23 ? 12.641 15.812 12.922 1 97.88 23 THR B O 1
ATOM 1720 N N . LEU B 1 24 ? 12.414 14.18 11.422 1 98.69 24 LEU B N 1
ATOM 1721 C CA . LEU B 1 24 ? 11.547 14.992 10.578 1 98.69 24 LEU B CA 1
ATOM 1722 C C . LEU B 1 24 ? 10.234 15.297 11.281 1 98.69 24 LEU B C 1
ATOM 1724 O O . LEU B 1 24 ? 9.656 16.375 11.094 1 98.69 24 LEU B O 1
ATOM 1728 N N . THR B 1 25 ? 9.75 14.367 12.117 1 98.81 25 THR B N 1
ATOM 1729 C CA . THR B 1 25 ? 8.57 14.625 12.938 1 98.81 25 THR B CA 1
ATOM 1730 C C . THR B 1 25 ? 8.828 15.781 13.898 1 98.81 25 THR B C 1
ATOM 1732 O O . THR B 1 25 ? 7.988 16.672 14.039 1 98.81 25 THR B O 1
ATOM 1735 N N . GLU B 1 26 ? 9.961 15.797 14.5 1 98.69 26 GLU B N 1
ATOM 1736 C CA . GLU B 1 26 ? 10.328 16.859 15.438 1 98.69 26 GLU B CA 1
ATOM 1737 C C . GLU B 1 26 ? 10.453 18.203 14.719 1 98.69 26 GLU B C 1
ATOM 1739 O O . GLU B 1 26 ? 10.023 19.234 15.242 1 98.69 26 GLU B O 1
ATOM 1744 N N . VAL B 1 27 ? 11.078 18.156 13.586 1 98.81 27 VAL B N 1
ATOM 1745 C CA . VAL B 1 27 ? 11.219 19.375 12.789 1 98.81 27 VAL B CA 1
ATOM 1746 C C . VAL B 1 27 ? 9.836 19.938 12.453 1 98.81 27 VAL B C 1
ATOM 1748 O O . VAL B 1 27 ? 9.602 21.125 12.609 1 98.81 27 VAL B O 1
ATOM 1751 N N . ALA B 1 28 ? 8.914 19.047 12.039 1 98.94 28 ALA B N 1
ATOM 1752 C CA . ALA B 1 28 ? 7.559 19.484 11.703 1 98.94 28 ALA B CA 1
ATOM 1753 C C . ALA B 1 28 ? 6.848 20.047 12.93 1 98.94 28 ALA B C 1
ATOM 1755 O O . ALA B 1 28 ? 6.234 21.109 12.859 1 98.94 28 ALA B O 1
ATOM 1756 N N . ASP B 1 29 ? 6.957 19.312 14.023 1 98.88 29 ASP B N 1
ATOM 1757 C CA . ASP B 1 29 ? 6.328 19.75 15.266 1 98.88 29 ASP B CA 1
ATOM 1758 C C . ASP B 1 29 ? 6.77 21.156 15.648 1 98.88 29 ASP B C 1
ATOM 1760 O O . ASP B 1 29 ? 5.941 22.047 15.82 1 98.88 29 ASP B O 1
ATOM 1764 N N . GLY B 1 30 ? 8.047 21.391 15.672 1 98.75 30 GLY B N 1
ATOM 1765 C CA . GLY B 1 30 ? 8.586 22.688 16.047 1 98.75 30 GLY B CA 1
ATOM 1766 C C . GLY B 1 30 ? 8.211 23.797 15.086 1 98.75 30 GLY B C 1
ATOM 1767 O O . GLY B 1 30 ? 7.766 24.859 15.508 1 98.75 30 GLY B O 1
ATOM 1768 N N . THR B 1 31 ? 8.398 23.531 13.812 1 98.88 31 THR B N 1
ATOM 1769 C CA . THR B 1 31 ? 8.133 24.516 12.773 1 98.88 31 THR B CA 1
ATOM 1770 C C . THR B 1 31 ? 6.668 24.938 12.789 1 98.88 31 THR B C 1
ATOM 1772 O O . THR B 1 31 ? 6.355 26.125 12.734 1 98.88 31 THR B O 1
ATOM 1775 N N . LEU B 1 32 ? 5.746 23.938 12.938 1 98.88 32 LEU B N 1
ATOM 1776 C CA . LEU B 1 32 ? 4.316 24.219 12.867 1 98.88 32 LEU B CA 1
ATOM 1777 C C . LEU B 1 32 ? 3.838 24.969 14.109 1 98.88 32 LEU B C 1
ATOM 1779 O O . LEU B 1 32 ? 3.021 25.875 14.008 1 98.88 32 LEU B O 1
ATOM 1783 N N . ARG B 1 33 ? 4.379 24.625 15.258 1 98.75 33 ARG B N 1
ATOM 1784 C CA . ARG B 1 33 ? 4.035 25.344 16.469 1 98.75 33 ARG B CA 1
ATOM 1785 C C . ARG B 1 33 ? 4.559 26.781 16.438 1 98.75 33 ARG B C 1
ATOM 1787 O O . ARG B 1 33 ? 3.877 27.719 16.875 1 98.75 33 ARG B O 1
ATOM 1794 N N . ASP B 1 34 ? 5.742 26.938 15.891 1 98.5 34 ASP B N 1
ATOM 1795 C CA . ASP B 1 34 ? 6.312 28.281 15.734 1 98.5 34 ASP B CA 1
ATOM 1796 C C . ASP B 1 34 ? 5.438 29.156 14.836 1 98.5 34 ASP B C 1
ATOM 1798 O O . ASP B 1 34 ? 5.367 30.359 15.016 1 98.5 34 ASP B O 1
ATOM 1802 N N . LEU B 1 35 ? 4.777 28.516 13.922 1 98.56 35 LEU B N 1
ATOM 1803 C CA . LEU B 1 35 ? 3.904 29.219 12.992 1 98.56 35 LEU B CA 1
ATOM 1804 C C . LEU B 1 35 ? 2.531 29.453 13.609 1 98.56 35 LEU B C 1
ATOM 1806 O O . LEU B 1 35 ? 1.669 30.078 12.992 1 98.56 35 LEU B O 1
ATOM 1810 N N . GLY B 1 36 ? 2.287 28.875 14.773 1 98.5 36 GLY B N 1
ATOM 1811 C CA . GLY B 1 36 ? 1.073 29.188 15.508 1 98.5 36 GLY B CA 1
ATOM 1812 C C . GLY B 1 36 ? 0.027 28.094 15.43 1 98.5 36 GLY B C 1
ATOM 1813 O O . GLY B 1 36 ? -1.11 28.281 15.867 1 98.5 36 GLY B O 1
ATOM 1814 N N . HIS B 1 37 ? 0.335 26.891 14.891 1 98.88 37 HIS B N 1
ATOM 1815 C CA . HIS B 1 37 ? -0.61 25.781 14.758 1 98.88 37 HIS B CA 1
ATOM 1816 C C . HIS B 1 37 ? -0.62 24.922 16.016 1 98.88 37 HIS B C 1
ATOM 1818 O O . HIS B 1 37 ? 0.339 24.922 16.781 1 98.88 37 HIS B O 1
ATOM 1824 N N . ASP B 1 38 ? -1.681 24.281 16.281 1 98.88 38 ASP B N 1
ATOM 1825 C CA . ASP B 1 38 ? -1.744 23.203 17.281 1 98.88 38 ASP B CA 1
ATOM 1826 C C . ASP B 1 38 ? -1.351 21.859 16.656 1 98.88 38 ASP B C 1
ATOM 1828 O O . ASP B 1 38 ? -1.735 21.562 15.531 1 98.88 38 ASP B O 1
ATOM 1832 N N . VAL B 1 39 ? -0.551 21.109 17.391 1 98.88 39 VAL B N 1
ATOM 1833 C CA . VAL B 1 39 ? -0.025 19.875 16.812 1 98.88 39 VAL B CA 1
ATOM 1834 C C . VAL B 1 39 ? -0.257 18.719 17.781 1 98.88 39 VAL B C 1
ATOM 1836 O O . VAL B 1 39 ? -0.011 18.844 18.984 1 98.88 39 VAL B O 1
ATOM 1839 N N . ARG B 1 40 ? -0.8 17.641 17.328 1 98.88 40 ARG B N 1
ATOM 1840 C CA . ARG B 1 40 ? -0.799 16.328 17.969 1 98.88 40 ARG B CA 1
ATOM 1841 C C . ARG B 1 40 ? 0.044 15.328 17.188 1 98.88 40 ARG B C 1
ATOM 1843 O O . ARG B 1 40 ? 0.053 15.344 15.961 1 98.88 40 ARG B O 1
ATOM 1850 N N . ILE B 1 41 ? 0.764 14.484 17.906 1 98.81 41 ILE B N 1
ATOM 1851 C CA . ILE B 1 41 ? 1.627 13.5 17.281 1 98.81 41 ILE B CA 1
ATOM 1852 C C . ILE B 1 41 ? 1.26 12.102 17.781 1 98.81 41 ILE B C 1
ATOM 1854 O O . ILE B 1 41 ? 1.066 11.891 18.969 1 98.81 41 ILE B O 1
ATOM 1858 N N . VAL B 1 42 ? 1.122 11.203 16.812 1 98.5 42 VAL B N 1
ATOM 1859 C CA . VAL B 1 42 ? 0.909 9.789 17.109 1 98.5 42 VAL B CA 1
ATOM 1860 C C . VAL B 1 42 ? 1.956 8.945 16.391 1 98.5 42 VAL B C 1
ATOM 1862 O O . VAL B 1 42 ? 2.359 9.266 15.273 1 98.5 42 VAL B O 1
ATOM 1865 N N . ARG B 1 43 ? 2.4 7.945 17.062 1 97.81 43 ARG B N 1
ATOM 1866 C CA . ARG B 1 43 ? 3.264 6.957 16.422 1 97.81 43 ARG B CA 1
ATOM 1867 C C . ARG B 1 43 ? 2.457 5.754 15.953 1 97.81 43 ARG B C 1
ATOM 1869 O O . ARG B 1 43 ? 1.731 5.137 16.734 1 97.81 43 ARG B O 1
ATOM 1876 N N . ALA B 1 44 ? 2.619 5.402 14.664 1 98.12 44 ALA B N 1
ATOM 1877 C CA . ALA B 1 44 ? 1.835 4.305 14.109 1 98.12 44 ALA B CA 1
ATOM 1878 C C . ALA B 1 44 ? 2.209 2.977 14.758 1 98.12 44 ALA B C 1
ATOM 1880 O O . ALA B 1 44 ? 1.355 2.105 14.945 1 98.12 44 ALA B O 1
ATOM 1881 N N . ASP B 1 45 ? 3.523 2.865 15.039 1 97.25 45 ASP B N 1
ATOM 1882 C CA . ASP B 1 45 ? 4.008 1.668 15.719 1 97.25 45 ASP B CA 1
ATOM 1883 C C . ASP B 1 45 ? 3.887 1.811 17.234 1 97.25 45 ASP B C 1
ATOM 1885 O O . ASP B 1 45 ? 4.895 1.875 17.938 1 97.25 45 ASP B O 1
ATOM 1889 N N . SER B 1 46 ? 2.711 1.93 17.719 1 97.25 46 SER B N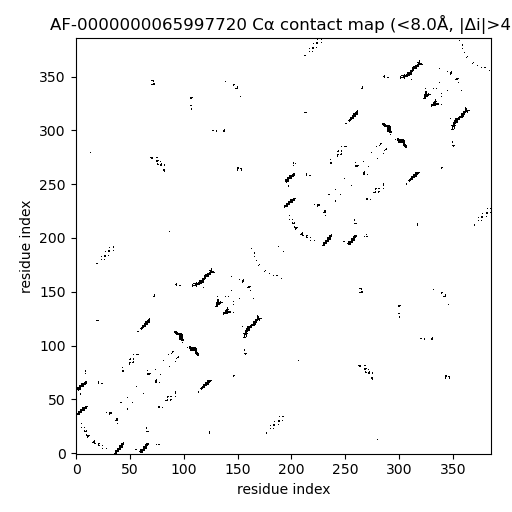 1
ATOM 1890 C CA . SER B 1 46 ? 2.414 2.057 19.156 1 97.25 46 SER B CA 1
ATOM 1891 C C . SER B 1 46 ? 1.105 1.36 19.5 1 97.25 46 SER B C 1
ATOM 1893 O O . SER B 1 46 ? 0.452 0.776 18.641 1 97.25 46 SER B O 1
ATOM 1895 N N . ASP B 1 47 ? 0.812 1.273 20.828 1 96.75 47 ASP B N 1
ATOM 1896 C CA . ASP B 1 47 ? -0.48 0.771 21.281 1 96.75 47 ASP B CA 1
ATOM 1897 C C . ASP B 1 47 ? -1.528 1.882 21.297 1 96.75 47 ASP B C 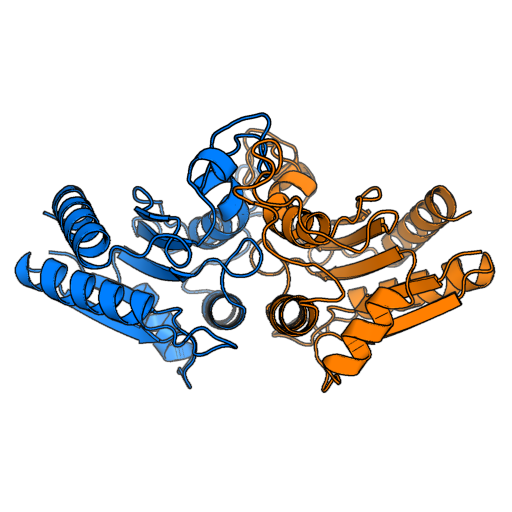1
ATOM 1899 O O . ASP B 1 47 ? -2.051 2.238 22.359 1 96.75 47 ASP B O 1
ATOM 1903 N N . TYR B 1 48 ? -1.917 2.32 20.141 1 97.81 48 TYR B N 1
ATOM 1904 C CA . TYR B 1 48 ? -2.879 3.41 20.031 1 97.81 48 TYR B CA 1
ATOM 1905 C C . TYR B 1 48 ? -4.297 2.918 20.297 1 97.81 48 TYR B C 1
ATOM 1907 O O . TYR B 1 48 ? -4.602 1.739 20.094 1 97.81 48 TYR B O 1
ATOM 1915 N N . ASP B 1 49 ? -5.121 3.816 20.828 1 98.44 49 ASP B N 1
ATOM 1916 C CA . ASP B 1 49 ? -6.559 3.594 20.953 1 98.44 49 ASP B CA 1
ATOM 1917 C C . ASP B 1 49 ? -7.289 4 19.672 1 98.44 49 ASP B C 1
ATOM 1919 O O . ASP B 1 49 ? -7.352 5.184 19.344 1 98.44 49 ASP B O 1
ATOM 1923 N N . VAL B 1 50 ? -7.848 3.027 19 1 98.38 50 VAL B N 1
ATOM 1924 C CA . VAL B 1 50 ? -8.406 3.229 17.672 1 98.38 50 VAL B CA 1
ATOM 1925 C C . VAL B 1 50 ? -9.492 4.297 17.719 1 98.38 50 VAL B C 1
ATOM 1927 O O . VAL B 1 50 ? -9.562 5.164 16.844 1 98.38 50 VAL B O 1
ATOM 1930 N N . LYS B 1 51 ? -10.375 4.246 18.719 1 98.44 51 LYS B N 1
ATOM 1931 C CA . LYS B 1 51 ? -11.445 5.23 18.859 1 98.44 51 LYS B CA 1
ATOM 1932 C C . LYS B 1 51 ? -10.875 6.629 19.094 1 98.44 51 LYS B C 1
ATOM 1934 O O . LYS B 1 51 ? -11.375 7.605 18.531 1 98.44 51 LYS B O 1
ATOM 1939 N N . ALA B 1 52 ? -9.875 6.715 19.906 1 98.75 52 ALA B N 1
ATOM 1940 C CA . ALA B 1 52 ? -9.219 8 20.141 1 98.75 52 ALA B CA 1
ATOM 1941 C C . ALA B 1 52 ? -8.602 8.539 18.859 1 98.75 52 ALA B C 1
ATOM 1943 O O . ALA B 1 52 ? -8.594 9.75 18.625 1 98.75 52 ALA B O 1
ATOM 1944 N N . GLU B 1 53 ? -8.094 7.645 18.078 1 98.88 53 GLU B N 1
ATOM 1945 C CA . GLU B 1 53 ? -7.48 8.07 16.812 1 98.88 53 GLU B CA 1
ATOM 1946 C C . GLU B 1 53 ? -8.523 8.625 15.852 1 98.88 53 GLU B C 1
ATOM 1948 O O . GLU B 1 53 ? -8.25 9.57 15.109 1 98.88 53 GLU B O 1
ATOM 1953 N N . VAL B 1 54 ? -9.703 8.008 15.82 1 98.88 54 VAL B N 1
ATOM 1954 C CA . VAL B 1 54 ? -10.789 8.562 15.023 1 98.88 54 VAL B CA 1
ATOM 1955 C C . VAL B 1 54 ? -11.07 10 15.461 1 98.88 54 VAL B C 1
ATOM 1957 O O . VAL B 1 54 ? -11.242 10.891 14.625 1 98.88 54 VAL B O 1
ATOM 1960 N N . GLN B 1 55 ? -11.055 10.242 16.766 1 98.88 55 GLN B N 1
ATOM 1961 C CA . GLN B 1 55 ? -11.273 11.594 17.281 1 98.88 55 GLN B CA 1
ATOM 1962 C C . GLN B 1 55 ? -10.141 12.531 16.875 1 98.88 55 GLN B C 1
ATOM 1964 O O . GLN B 1 55 ? -10.367 13.719 16.641 1 98.88 55 GLN B O 1
ATOM 1969 N N . ASN B 1 56 ? -8.914 11.992 16.797 1 98.88 56 ASN B N 1
ATOM 1970 C CA . ASN B 1 56 ? -7.797 12.797 16.312 1 98.88 56 ASN B CA 1
ATOM 1971 C C . ASN B 1 56 ? -8.031 13.273 14.883 1 98.88 56 ASN B C 1
ATOM 1973 O O . ASN B 1 56 ? -7.727 14.414 14.547 1 98.88 56 ASN B O 1
ATOM 1977 N N . PHE B 1 57 ? -8.609 12.438 14.062 1 98.94 57 PHE B N 1
ATOM 1978 C CA . PHE B 1 57 ? -8.914 12.812 12.688 1 98.94 57 PHE B CA 1
ATOM 1979 C C . PHE B 1 57 ? -10 13.875 12.641 1 98.94 57 PHE B C 1
ATOM 1981 O O . PHE B 1 57 ? -9.953 14.789 11.812 1 98.94 57 PHE B O 1
ATOM 1988 N N . LEU B 1 58 ? -10.938 13.711 13.531 1 98.81 58 LEU B N 1
ATOM 1989 C CA . LEU B 1 58 ? -12.016 14.695 13.578 1 98.81 58 LEU B CA 1
ATOM 1990 C C . LEU B 1 58 ? -11.492 16.047 14.078 1 98.81 58 LEU B C 1
ATOM 1992 O O . LEU B 1 58 ? -11.938 17.094 13.609 1 98.81 58 LEU B O 1
ATOM 1996 N N . TRP B 1 59 ? -10.562 16.031 14.945 1 98.81 59 TRP B N 1
ATOM 1997 C CA . TRP B 1 59 ? -9.953 17.234 15.508 1 98.81 59 TRP B CA 1
ATOM 1998 C C . TRP B 1 59 ? -9.094 17.953 14.469 1 98.81 59 TRP B C 1
ATOM 2000 O O . TRP B 1 59 ? -9.086 19.188 14.406 1 98.81 59 TRP B O 1
ATOM 2010 N N . ALA B 1 60 ? -8.477 17.266 13.578 1 98.88 60 ALA B N 1
ATOM 2011 C CA . ALA B 1 60 ? -7.441 17.781 12.703 1 98.88 60 ALA B CA 1
ATOM 2012 C C . ALA B 1 60 ? -8.055 18.5 11.492 1 98.88 60 ALA B C 1
ATOM 2014 O O . ALA B 1 60 ? -9.047 18.031 10.93 1 98.88 60 ALA B O 1
ATOM 2015 N N . ASP B 1 61 ? -7.43 19.578 11.125 1 98.88 61 ASP B N 1
ATOM 2016 C CA . ASP B 1 61 ? -7.668 20.188 9.828 1 98.88 61 ASP B CA 1
ATOM 2017 C C . ASP B 1 61 ? -6.766 19.594 8.75 1 98.88 61 ASP B C 1
ATOM 2019 O O . ASP B 1 61 ? -7.145 19.531 7.578 1 98.88 61 ASP B O 1
ATOM 2023 N N . VAL B 1 62 ? -5.555 19.203 9.18 1 98.94 62 VAL B N 1
ATOM 2024 C CA . VAL B 1 62 ? -4.559 18.609 8.297 1 98.94 62 VAL B CA 1
ATOM 2025 C C . VAL B 1 62 ? -3.92 17.406 8.984 1 98.94 62 VAL B C 1
ATOM 2027 O O . VAL B 1 62 ? -3.596 17.453 10.172 1 98.94 62 VAL B O 1
ATOM 2030 N N . VAL B 1 63 ? -3.756 16.359 8.258 1 98.94 63 VAL B N 1
ATOM 2031 C CA . VAL B 1 63 ? -3.012 15.18 8.703 1 98.94 63 VAL B CA 1
ATOM 2032 C C . VAL B 1 63 ? -1.7 15.078 7.926 1 98.94 63 VAL B C 1
ATOM 2034 O O . VAL B 1 63 ? -1.695 15.125 6.695 1 98.94 63 VAL B O 1
ATOM 2037 N N . ILE B 1 64 ? -0.562 15.016 8.602 1 99 64 ILE B N 1
ATOM 2038 C CA . ILE B 1 64 ? 0.734 14.781 7.973 1 99 64 ILE B CA 1
ATOM 2039 C C . ILE B 1 64 ? 1.183 13.344 8.234 1 99 64 ILE B C 1
ATOM 2041 O O . ILE B 1 64 ? 1.312 12.93 9.391 1 99 64 ILE B O 1
ATOM 2045 N N . TRP B 1 65 ? 1.352 12.641 7.184 1 98.94 65 TRP B N 1
ATOM 2046 C CA . TRP B 1 65 ? 1.913 11.297 7.25 1 98.94 65 TRP B CA 1
ATOM 2047 C C . TRP B 1 65 ? 3.432 11.328 7.102 1 98.94 65 TRP B C 1
ATOM 2049 O O . TRP B 1 65 ? 3.949 11.5 5.996 1 98.94 65 TRP B O 1
ATOM 2059 N N . GLN B 1 66 ? 4.168 11.203 8.172 1 98.94 66 GLN B N 1
ATOM 2060 C CA . GLN B 1 66 ? 5.621 11.062 8.164 1 98.94 66 GLN B CA 1
ATOM 2061 C C . GLN B 1 66 ? 6.039 9.602 8.164 1 98.94 66 GLN B C 1
ATOM 2063 O O . GLN B 1 66 ? 5.805 8.883 9.141 1 98.94 66 GLN B O 1
ATOM 2068 N N . MET B 1 67 ? 6.68 9.188 7.004 1 98.56 67 MET B N 1
ATOM 2069 C CA . MET B 1 67 ? 6.953 7.754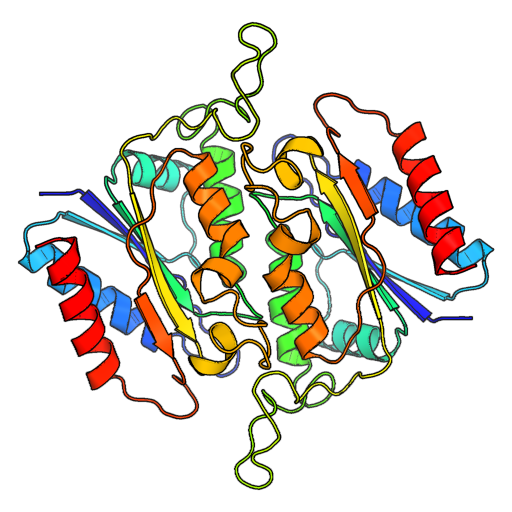 6.965 1 98.56 67 MET B CA 1
ATOM 2070 C C . MET B 1 67 ? 8.07 7.441 5.977 1 98.56 67 MET B C 1
ATOM 2072 O O . MET B 1 67 ? 8.258 8.164 5 1 98.56 67 MET B O 1
ATOM 2076 N N . PRO B 1 68 ? 8.797 6.379 6.211 1 97.62 68 PRO B N 1
ATOM 2077 C CA . PRO B 1 68 ? 9.695 5.855 5.184 1 97.62 68 PRO B CA 1
ATOM 2078 C C . PRO B 1 68 ? 8.961 5.086 4.09 1 97.62 68 PRO B C 1
ATOM 2080 O O . PRO B 1 68 ? 7.812 4.68 4.281 1 97.62 68 PRO B O 1
ATOM 2083 N N . GLY B 1 69 ? 9.586 4.996 2.947 1 97.19 69 GLY B N 1
ATOM 2084 C CA . GLY B 1 69 ? 9.117 4.043 1.954 1 97.19 69 GLY B CA 1
ATOM 2085 C C . GLY B 1 69 ? 9.648 2.639 2.174 1 97.19 69 GLY B C 1
ATOM 2086 O O . GLY B 1 69 ? 10.859 2.416 2.125 1 97.19 69 GLY B O 1
ATOM 2087 N N . TRP B 1 70 ? 8.781 1.693 2.51 1 97.25 70 TRP B N 1
ATOM 2088 C CA . TRP B 1 70 ? 9.117 0.281 2.662 1 97.25 70 TRP B CA 1
ATOM 2089 C C . TRP B 1 70 ? 8.492 -0.552 1.552 1 97.25 70 TRP B C 1
ATOM 2091 O O . TRP B 1 70 ? 7.262 -0.627 1.443 1 97.25 70 TRP B O 1
ATOM 2101 N N . TRP B 1 71 ? 9.43 -1.163 0.748 1 97.81 71 TRP B N 1
ATOM 2102 C CA . TRP B 1 71 ? 8.938 -2.018 -0.329 1 97.81 71 TRP B CA 1
ATOM 2103 C C . TRP B 1 71 ? 7.84 -1.322 -1.12 1 97.81 71 TRP B C 1
ATOM 2105 O O . TRP B 1 71 ? 6.75 -1.874 -1.298 1 97.81 71 TRP B O 1
ATOM 2115 N N . MET B 1 72 ? 8.094 -0.108 -1.538 1 98.56 72 MET B N 1
ATOM 2116 C CA . MET B 1 72 ? 7.414 0.725 -2.527 1 98.56 72 MET B CA 1
ATOM 2117 C C . MET B 1 72 ? 6.137 1.327 -1.948 1 98.56 72 MET B C 1
ATOM 2119 O O . MET B 1 72 ? 5.238 1.723 -2.693 1 98.56 72 MET B O 1
ATOM 2123 N N . GLY B 1 73 ? 6.023 1.359 -0.646 1 97.62 73 GLY B N 1
ATOM 2124 C CA . GLY B 1 73 ? 4.867 1.986 -0.024 1 97.62 73 GLY B CA 1
ATOM 2125 C C . GLY B 1 73 ? 5.051 2.236 1.461 1 97.62 73 GLY B C 1
ATOM 2126 O O . GLY B 1 73 ? 6.18 2.326 1.946 1 97.62 73 GLY B O 1
ATOM 2127 N N . ALA B 1 74 ? 3.943 2.441 2.152 1 98.31 74 ALA B N 1
ATOM 2128 C CA . ALA B 1 74 ? 3.953 2.695 3.592 1 98.31 74 ALA B CA 1
ATOM 2129 C C . ALA B 1 74 ? 4.398 1.457 4.363 1 98.31 74 ALA B C 1
ATOM 2131 O O . ALA B 1 74 ? 4.125 0.327 3.951 1 98.31 74 ALA B O 1
ATOM 2132 N N . PRO B 1 75 ? 5.102 1.668 5.512 1 98.06 75 PRO B N 1
ATOM 2133 C CA . PRO B 1 75 ? 5.371 0.526 6.391 1 98.06 75 PRO B CA 1
ATOM 2134 C C . PRO B 1 75 ? 4.094 -0.179 6.844 1 98.06 75 PRO B C 1
ATOM 2136 O O . PRO B 1 75 ? 3.035 0.449 6.938 1 98.06 75 PRO B O 1
ATOM 2139 N N . TRP B 1 76 ? 4.258 -1.477 7.176 1 98.31 76 TRP B N 1
ATOM 2140 C CA . TRP B 1 76 ? 3.08 -2.26 7.527 1 98.31 76 TRP B CA 1
ATOM 2141 C C . TRP B 1 76 ? 2.391 -1.686 8.758 1 98.31 76 TRP B C 1
ATOM 2143 O O . TRP B 1 76 ? 1.167 -1.771 8.891 1 98.31 76 TRP B O 1
ATOM 2153 N N . THR B 1 77 ? 3.113 -1.023 9.664 1 98.44 77 THR B N 1
ATOM 2154 C CA . THR B 1 77 ? 2.5 -0.458 10.859 1 98.44 77 THR B CA 1
ATOM 2155 C C . THR B 1 77 ? 1.631 0.746 10.508 1 98.44 77 THR B C 1
ATOM 2157 O O . THR B 1 77 ? 0.599 0.982 11.141 1 98.44 77 THR B O 1
ATOM 2160 N N . VAL B 1 78 ? 2.068 1.525 9.516 1 98.81 78 VAL B N 1
ATOM 2161 C CA . VAL B 1 78 ? 1.25 2.631 9.031 1 98.81 78 VAL B CA 1
ATOM 2162 C C . VAL B 1 78 ? -0.004 2.088 8.352 1 98.81 78 VAL B C 1
ATOM 2164 O O . VAL B 1 78 ? -1.103 2.611 8.547 1 98.81 78 VAL B O 1
ATOM 2167 N N . LYS B 1 79 ? 0.183 1 7.551 1 98.69 79 LYS B N 1
ATOM 2168 C CA . LYS B 1 79 ? -0.97 0.381 6.902 1 98.69 79 LYS B CA 1
ATOM 2169 C C . LYS B 1 79 ? -1.944 -0.179 7.934 1 98.69 79 LYS B C 1
ATOM 2171 O O . LYS B 1 79 ? -3.162 -0.102 7.75 1 98.69 79 LYS B O 1
ATOM 2176 N N . LYS B 1 80 ? -1.415 -0.776 8.953 1 98.44 80 LYS B N 1
ATOM 2177 C CA . LYS B 1 80 ? -2.279 -1.275 10.023 1 98.44 80 LYS B CA 1
ATOM 2178 C C . LYS B 1 80 ? -3.068 -0.14 10.664 1 98.44 80 LYS B C 1
ATOM 2180 O O . LYS B 1 80 ? -4.266 -0.281 10.93 1 98.44 80 LYS B O 1
ATOM 2185 N N . TYR B 1 81 ? -2.414 0.939 10.945 1 98.81 81 TYR B N 1
ATOM 2186 C CA . TYR B 1 81 ? -3.062 2.125 11.492 1 98.81 81 TYR B CA 1
ATOM 2187 C C . TYR B 1 81 ? -4.219 2.576 10.609 1 98.81 81 TYR B C 1
ATOM 2189 O O . TYR B 1 81 ? -5.324 2.822 11.102 1 98.81 81 TYR B O 1
ATOM 2197 N N . ILE B 1 82 ? -4.016 2.627 9.297 1 98.75 82 ILE B N 1
ATOM 2198 C CA . ILE B 1 82 ? -5.035 3.02 8.336 1 98.75 82 ILE B CA 1
ATOM 2199 C C . ILE B 1 82 ? -6.191 2.02 8.375 1 98.75 82 ILE B C 1
ATOM 2201 O O . ILE B 1 82 ? -7.355 2.41 8.492 1 98.75 82 ILE B O 1
ATOM 2205 N N . ASP B 1 83 ? -5.852 0.745 8.297 1 98.12 83 ASP B N 1
ATOM 2206 C CA . ASP B 1 83 ? -6.883 -0.286 8.273 1 98.12 83 ASP B CA 1
ATOM 2207 C C . ASP B 1 83 ? -7.75 -0.227 9.531 1 98.12 83 ASP B C 1
ATOM 2209 O O . ASP B 1 83 ? -8.977 -0.324 9.453 1 98.12 83 ASP B O 1
ATOM 2213 N N . ASP B 1 84 ? -7.145 0.003 10.688 1 98.25 84 ASP B N 1
ATOM 2214 C CA . ASP B 1 84 ? -7.852 0.038 11.961 1 98.25 84 ASP B CA 1
ATOM 2215 C C . ASP B 1 84 ? -8.695 1.306 12.086 1 98.25 84 ASP B C 1
ATOM 2217 O O . ASP B 1 84 ? -9.898 1.234 12.328 1 98.25 84 ASP B O 1
ATOM 2221 N N . VAL B 1 85 ? -8.07 2.439 11.883 1 98.75 85 VAL B N 1
ATOM 2222 C CA . VAL B 1 85 ? -8.664 3.725 12.234 1 98.75 85 VAL B CA 1
ATOM 2223 C C . VAL B 1 85 ? -9.727 4.105 11.211 1 98.75 85 VAL B C 1
ATOM 2225 O O . VAL B 1 85 ? -10.82 4.547 11.578 1 98.75 85 VAL B O 1
ATOM 2228 N N . PHE B 1 86 ? -9.422 3.908 9.891 1 98.62 86 PHE B N 1
ATOM 2229 C CA . PHE B 1 86 ? -10.406 4.262 8.875 1 98.62 86 PHE B CA 1
ATOM 2230 C C . PHE B 1 86 ? -11.625 3.357 8.961 1 98.62 86 PHE B C 1
ATOM 2232 O O . PHE B 1 86 ? -12.758 3.812 8.781 1 98.62 86 PHE B O 1
ATOM 2239 N N . THR B 1 87 ? -11.414 2.076 9.258 1 97.75 87 THR B N 1
ATOM 2240 C CA . THR B 1 87 ? -12.539 1.166 9.398 1 97.75 87 THR B CA 1
ATOM 2241 C C . THR B 1 87 ? -13.398 1.55 10.602 1 97.75 87 THR B C 1
ATOM 2243 O O . THR B 1 87 ? -14.625 1.611 10.508 1 97.75 87 THR B O 1
ATOM 2246 N N . GLU B 1 88 ? -12.758 1.83 11.75 1 97.94 88 GLU B N 1
ATOM 2247 C CA . GLU B 1 88 ? -13.461 2.277 12.945 1 97.94 88 GLU B CA 1
ATOM 2248 C C . GLU B 1 88 ? -14.211 3.582 12.688 1 97.94 88 GLU B C 1
ATOM 2250 O O . GLU B 1 88 ? -15.219 3.867 13.344 1 97.94 88 GLU B O 1
ATOM 2255 N N . GLY B 1 89 ? -13.758 4.336 11.742 1 98.31 89 GLY B N 1
ATOM 2256 C CA . GLY B 1 89 ? -14.281 5.656 11.438 1 98.31 89 GLY B CA 1
ATOM 2257 C C . GLY B 1 89 ? -15.578 5.613 10.648 1 98.31 89 GLY B C 1
ATOM 2258 O O . GLY B 1 89 ? -16.141 6.656 10.305 1 98.31 89 GLY B O 1
ATOM 2259 N N . HIS B 1 90 ? -16.062 4.43 10.305 1 97.69 90 HIS B N 1
ATOM 2260 C CA . HIS B 1 90 ? -17.344 4.312 9.633 1 97.69 90 HIS B CA 1
ATOM 2261 C C . HIS B 1 90 ? -18.422 5.102 10.367 1 97.69 90 HIS B C 1
ATOM 2263 O O . HIS B 1 90 ? -18.547 5.004 11.586 1 97.69 90 HIS B O 1
ATOM 2269 N N . GLY B 1 91 ? -19.188 5.938 9.656 1 97.75 91 GLY B N 1
ATOM 2270 C CA . GLY B 1 91 ? -20.234 6.754 10.234 1 97.75 91 GLY B CA 1
ATOM 2271 C C . GLY B 1 91 ? -19.766 8.125 10.672 1 97.75 91 GLY B C 1
ATOM 2272 O O . GLY B 1 91 ? -20.578 9.023 10.914 1 97.75 91 GLY B O 1
ATOM 2273 N N . THR B 1 92 ? -18.453 8.312 10.781 1 98.38 92 THR B N 1
ATOM 2274 C CA . THR B 1 92 ? -17.891 9.578 11.242 1 98.38 92 THR B CA 1
ATOM 2275 C C . THR B 1 92 ? -16.906 10.133 10.227 1 98.38 92 THR B C 1
ATOM 2277 O O . THR B 1 92 ? -17 11.305 9.844 1 98.38 92 THR B O 1
ATOM 2280 N N . LEU B 1 93 ? -16.016 9.289 9.727 1 98.81 93 LEU B N 1
ATOM 2281 C CA . LEU B 1 93 ? -15.062 9.711 8.719 1 98.81 93 LEU B CA 1
ATOM 2282 C C . LEU B 1 93 ? -15.617 9.492 7.312 1 98.81 93 LEU B C 1
ATOM 2284 O O . LEU B 1 93 ? -15.242 10.195 6.375 1 98.81 93 LEU B O 1
ATOM 2288 N N . TYR B 1 94 ? -16.422 8.547 7.152 1 98.38 94 TYR B N 1
ATOM 2289 C CA . TYR B 1 94 ? -17.156 8.258 5.922 1 98.38 94 TYR B CA 1
ATOM 2290 C C . TYR B 1 94 ? -18.469 7.57 6.223 1 98.38 94 TYR B C 1
ATOM 2292 O O . TYR B 1 94 ? -18.625 6.922 7.266 1 98.38 94 TYR B O 1
ATOM 2300 N N . ALA B 1 95 ? -19.422 7.605 5.32 1 97.12 95 ALA B N 1
ATOM 2301 C CA . ALA B 1 95 ? -20.75 7.047 5.523 1 97.12 95 ALA B CA 1
ATOM 2302 C C . ALA B 1 95 ? -20.891 5.68 4.859 1 97.12 95 ALA B C 1
ATOM 2304 O O . ALA B 1 95 ? -21.547 4.785 5.383 1 97.12 95 ALA B O 1
ATOM 2305 N N . SER B 1 96 ? -20.391 5.547 3.721 1 94.75 96 SER B N 1
ATOM 2306 C CA . SER B 1 96 ? -20.391 4.375 2.848 1 94.75 96 SER B CA 1
ATOM 2307 C C . SER B 1 96 ? -19.422 4.551 1.688 1 94.75 96 SER B C 1
ATOM 2309 O O . SER B 1 96 ? -18.594 5.465 1.697 1 94.75 96 SER B O 1
ATOM 2311 N N . ASP B 1 97 ? -19.391 3.695 0.803 1 94.94 97 ASP B N 1
ATOM 2312 C CA . ASP B 1 97 ? -18.531 3.898 -0.352 1 94.94 97 ASP B CA 1
ATOM 2313 C C . ASP B 1 97 ? -19.109 4.945 -1.301 1 94.94 97 ASP B C 1
ATOM 2315 O O . ASP B 1 97 ? -18.531 5.219 -2.355 1 94.94 97 ASP B O 1
ATOM 2319 N N . GLY B 1 98 ? -20.266 5.551 -0.976 1 93.88 98 GLY B N 1
ATOM 2320 C CA . GLY B 1 98 ? -20.859 6.676 -1.678 1 93.88 98 GLY B CA 1
ATOM 2321 C C . GLY B 1 98 ? -21.984 6.27 -2.619 1 93.88 98 GLY B C 1
ATOM 2322 O O . GLY B 1 98 ? -22.891 7.055 -2.883 1 93.88 98 GLY B O 1
ATOM 2323 N N . ARG B 1 99 ? -21.953 5.047 -3.193 1 92 99 ARG B N 1
ATOM 2324 C CA . ARG B 1 99 ? -22.953 4.586 -4.156 1 92 99 ARG B CA 1
ATOM 2325 C C . ARG B 1 99 ? -24.312 4.422 -3.498 1 92 99 ARG B C 1
ATOM 2327 O O . ARG B 1 99 ? -24.422 3.859 -2.406 1 92 99 ARG B O 1
ATOM 2334 N N . THR B 1 100 ? -25.297 5.043 -4.137 1 87.12 100 THR B N 1
ATOM 2335 C CA . THR B 1 100 ? -26.656 4.934 -3.652 1 87.12 100 THR B CA 1
ATOM 2336 C C . THR B 1 100 ? -27.641 4.844 -4.816 1 87.12 100 THR B C 1
ATOM 2338 O O . THR B 1 100 ? -27.406 5.418 -5.883 1 87.12 100 THR B O 1
ATOM 2341 N N . ARG B 1 101 ? -28.766 4.109 -4.629 1 84.12 101 ARG B N 1
ATOM 2342 C CA . ARG B 1 101 ? -29.797 3.979 -5.645 1 84.12 101 ARG B CA 1
ATOM 2343 C C . ARG B 1 101 ? -30.578 5.281 -5.797 1 84.12 101 ARG B C 1
ATOM 2345 O O . ARG B 1 101 ? -31.125 5.562 -6.867 1 84.12 101 ARG B O 1
ATOM 2352 N N . LYS B 1 102 ? -30.562 6.047 -4.781 1 87.06 102 LYS B N 1
ATOM 2353 C CA . LYS B 1 102 ? -31.375 7.258 -4.723 1 87.06 102 LYS B CA 1
ATOM 2354 C C . LYS B 1 102 ? -30.781 8.359 -5.594 1 87.06 102 LYS B C 1
ATOM 2356 O O . LYS B 1 102 ? -31.5 9.211 -6.117 1 87.06 102 LYS B O 1
ATOM 2361 N N . ASP B 1 103 ? -29.562 8.375 -5.711 1 87.44 103 ASP B N 1
ATOM 2362 C CA . ASP B 1 103 ? -28.844 9.391 -6.465 1 87.44 103 ASP B CA 1
ATOM 2363 C C . ASP B 1 103 ? -27.75 8.758 -7.34 1 87.44 103 ASP B C 1
ATOM 2365 O O . ASP B 1 103 ? -26.625 8.57 -6.891 1 87.44 103 ASP B O 1
ATOM 2369 N N . PRO B 1 104 ? -28.062 8.438 -8.531 1 83.75 104 PRO B N 1
ATOM 2370 C CA . PRO B 1 104 ? -27.125 7.734 -9.414 1 83.75 104 PRO B CA 1
ATOM 2371 C C . PRO B 1 104 ? -25.859 8.539 -9.695 1 83.75 104 PRO B C 1
ATOM 2373 O O . PRO B 1 104 ? -24.891 7.992 -10.227 1 83.75 104 PRO B O 1
ATOM 2376 N N . SER B 1 105 ? -25.922 9.766 -9.367 1 85.38 105 SER B N 1
ATOM 2377 C CA . SER B 1 105 ? -24.734 10.586 -9.594 1 85.38 105 SER B CA 1
ATOM 2378 C C . SER B 1 105 ? -23.656 10.305 -8.547 1 85.38 105 SER B C 1
ATOM 2380 O O . SER B 1 105 ? -22.5 10.672 -8.727 1 85.38 105 SER B O 1
ATOM 2382 N N . LYS B 1 106 ? -24.094 9.703 -7.457 1 87.25 106 LYS B N 1
ATOM 2383 C CA . LYS B 1 106 ? -23.125 9.328 -6.426 1 87.25 106 LYS B CA 1
ATOM 2384 C C . LYS B 1 106 ? -22.391 8.039 -6.801 1 87.25 106 LYS B C 1
ATOM 2386 O O . LYS B 1 106 ? -23.016 7.012 -7.055 1 87.25 106 LYS B O 1
ATOM 2391 N N . LYS B 1 107 ? -21.078 8.195 -6.871 1 92.81 107 LYS B N 1
ATOM 2392 C CA . LYS B 1 107 ? -20.234 7.094 -7.316 1 92.81 107 LYS B CA 1
ATOM 2393 C C . LYS B 1 107 ? -19.312 6.617 -6.195 1 92.81 107 LYS B C 1
ATOM 2395 O O . LYS B 1 107 ? -19.25 7.238 -5.133 1 92.81 107 LYS B O 1
ATOM 2400 N N . TYR B 1 108 ? -18.672 5.469 -6.441 1 96.31 108 TYR B N 1
ATOM 2401 C CA . TYR B 1 108 ? -17.688 4.93 -5.508 1 96.31 108 TYR B CA 1
ATOM 2402 C C . TYR B 1 108 ? -16.688 6.004 -5.082 1 96.31 108 TYR B C 1
ATOM 2404 O O . TYR B 1 108 ? -16.156 6.734 -5.918 1 96.31 108 TYR B O 1
ATOM 2412 N N . GLY B 1 109 ? -16.516 6.141 -3.729 1 96.38 109 GLY B N 1
ATOM 2413 C CA . GLY B 1 109 ? -15.523 7.086 -3.221 1 96.38 109 GLY B CA 1
ATOM 2414 C C . GLY B 1 109 ? -16.125 8.43 -2.846 1 96.38 109 GLY B C 1
ATOM 2415 O O . GLY B 1 109 ? -15.414 9.336 -2.424 1 96.38 109 GLY B O 1
ATOM 2416 N N . SER B 1 110 ? -17.469 8.586 -2.896 1 95.75 110 SER B N 1
ATOM 2417 C CA . SER B 1 110 ? -18.094 9.875 -2.637 1 95.75 110 SER B CA 1
ATOM 2418 C C . SER B 1 110 ? -18.703 9.922 -1.239 1 95.75 110 SER B C 1
ATOM 2420 O O . SER B 1 110 ? -19.391 10.875 -0.888 1 95.75 110 SER B O 1
ATOM 2422 N N . GLY B 1 111 ? -18.484 8.969 -0.412 1 97.19 111 GLY B N 1
ATOM 2423 C CA . GLY B 1 111 ? -19.156 8.867 0.872 1 97.19 111 GLY B CA 1
ATOM 2424 C C . GLY B 1 111 ? -18.375 9.5 2.008 1 97.19 111 GLY B C 1
ATOM 2425 O O . GLY B 1 111 ? -18.75 9.367 3.174 1 97.19 111 GLY B O 1
ATOM 2426 N N . GLY B 1 112 ? -17.281 10.125 1.691 1 98.25 112 GLY B N 1
ATOM 2427 C CA . GLY B 1 112 ? -16.453 10.734 2.721 1 98.25 112 GLY B CA 1
ATOM 2428 C C . GLY B 1 112 ? -17.172 11.82 3.502 1 98.25 112 GLY B C 1
ATOM 2429 O O . GLY B 1 112 ? -17.984 12.562 2.943 1 98.25 112 GLY B O 1
ATOM 2430 N N . LEU B 1 113 ? -16.844 11.938 4.766 1 98.69 113 LEU B N 1
ATOM 2431 C CA . LEU B 1 113 ? -17.594 12.852 5.617 1 98.69 113 LEU B CA 1
ATOM 2432 C C . LEU B 1 113 ? -16.688 13.961 6.148 1 98.69 113 LEU B C 1
ATOM 2434 O O . LEU B 1 113 ? -17.156 14.875 6.832 1 98.69 113 LEU B O 1
ATOM 2438 N N . VAL B 1 114 ? -15.391 13.93 5.859 1 98.62 114 VAL B N 1
ATOM 2439 C CA . VAL B 1 114 ? -14.5 14.938 6.414 1 98.62 114 VAL B CA 1
ATOM 2440 C C . VAL B 1 114 ? -13.969 15.828 5.293 1 98.62 114 VAL B C 1
ATOM 2442 O O . VAL B 1 114 ? -12.766 16.094 5.223 1 98.62 114 VAL B O 1
ATOM 2445 N N . GLN B 1 115 ? -14.883 16.25 4.449 1 97.62 115 GLN B N 1
ATOM 2446 C CA . GLN B 1 115 ? -14.562 17.219 3.396 1 97.62 115 GLN B CA 1
ATOM 2447 C C . GLN B 1 115 ? -13.977 18.5 3.982 1 97.62 115 GLN B C 1
ATOM 2449 O O . GLN B 1 115 ? -14.336 18.891 5.09 1 97.62 115 GLN B O 1
ATOM 2454 N N . GLY B 1 116 ? -13.117 19.109 3.254 1 97.75 116 GLY B N 1
ATOM 2455 C CA . GLY B 1 116 ? -12.492 20.344 3.723 1 97.75 116 GLY B CA 1
ATOM 2456 C C . GLY B 1 116 ? -11.172 20.094 4.434 1 97.75 116 GLY B C 1
ATOM 2457 O O . GLY B 1 116 ? -10.352 21.016 4.547 1 97.75 116 GLY B O 1
ATOM 2458 N N . LYS B 1 117 ? -11 18.891 5.012 1 98.75 117 LYS B N 1
ATOM 2459 C CA . LYS B 1 117 ? -9.719 18.547 5.625 1 98.75 117 LYS B CA 1
ATOM 2460 C C . LYS B 1 117 ? -8.672 18.203 4.562 1 98.75 117 LYS B C 1
ATOM 2462 O O . LYS B 1 117 ? -9.023 17.875 3.428 1 98.75 117 LYS B O 1
ATOM 2467 N N . LYS B 1 118 ? -7.391 18.344 4.969 1 98.94 118 LYS B N 1
ATOM 2468 C CA . LYS B 1 118 ? -6.285 18.094 4.047 1 98.94 118 LYS B CA 1
ATOM 2469 C C . LYS B 1 118 ? -5.305 17.078 4.621 1 98.94 118 LYS B C 1
ATOM 2471 O O . LYS B 1 118 ? -5.395 16.719 5.797 1 98.94 118 LYS B O 1
ATOM 2476 N N . TYR B 1 119 ? -4.445 16.547 3.748 1 98.94 119 TYR B N 1
ATOM 2477 C CA . TYR B 1 119 ? -3.361 15.68 4.188 1 98.94 119 TYR B CA 1
ATOM 2478 C C . TYR B 1 119 ? -2.09 15.953 3.393 1 98.94 119 TYR B C 1
ATOM 2480 O O . TYR B 1 119 ? -2.148 16.438 2.264 1 98.94 119 TYR B O 1
ATOM 2488 N N . MET B 1 120 ? -0.963 15.664 3.982 1 98.94 120 MET B N 1
ATOM 2489 C CA . MET B 1 120 ? 0.352 15.805 3.363 1 98.94 120 MET B CA 1
ATOM 2490 C C . MET B 1 120 ? 1.207 14.57 3.607 1 98.94 120 MET B C 1
ATOM 2492 O O . MET B 1 120 ? 1.229 14.031 4.719 1 98.94 120 MET B O 1
ATOM 2496 N N . LEU B 1 121 ? 1.839 14.125 2.535 1 98.94 121 LEU B N 1
ATOM 2497 C CA . LEU B 1 121 ? 2.828 13.062 2.676 1 98.94 121 LEU B CA 1
ATOM 2498 C C . LEU B 1 121 ? 4.223 13.641 2.881 1 98.94 121 LEU B C 1
ATOM 2500 O O . LEU B 1 121 ? 4.641 14.539 2.146 1 98.94 121 LEU B O 1
ATOM 2504 N N . SER B 1 122 ? 4.867 13.25 3.887 1 98.94 122 SER B N 1
ATOM 2505 C CA . SER B 1 122 ? 6.285 13.484 4.145 1 98.94 122 SER B CA 1
ATOM 2506 C C . SER B 1 122 ? 7.062 12.172 4.18 1 98.94 122 SER B C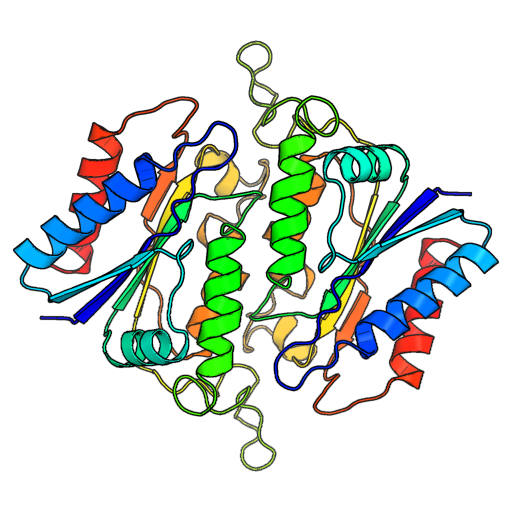 1
ATOM 2508 O O . SER B 1 122 ? 6.906 11.375 5.105 1 98.94 122 SER B O 1
ATOM 2510 N N . LEU B 1 123 ? 7.969 12.031 3.17 1 98.81 123 LEU B N 1
ATOM 2511 C CA . LEU B 1 123 ? 8.484 10.695 2.883 1 98.81 123 LEU B CA 1
ATOM 2512 C C . LEU B 1 123 ? 10.008 10.68 2.943 1 98.81 123 LEU B C 1
ATOM 2514 O O . LEU B 1 123 ? 10.656 11.664 2.59 1 98.81 123 LEU B O 1
ATOM 2518 N N . THR B 1 124 ? 10.586 9.539 3.375 1 97.75 124 THR B N 1
ATOM 2519 C CA . THR B 1 124 ? 12.008 9.266 3.262 1 97.75 124 THR B CA 1
ATOM 2520 C C . THR B 1 124 ? 12.25 7.973 2.482 1 97.75 124 THR B C 1
ATOM 2522 O O . THR B 1 124 ? 11.68 6.934 2.805 1 97.75 124 THR B O 1
ATOM 2525 N N . TRP B 1 125 ? 13.039 8.055 1.419 1 96.81 125 TRP B N 1
ATOM 2526 C CA . TRP B 1 125 ? 13.32 6.934 0.534 1 96.81 125 TRP B CA 1
ATOM 2527 C C . TRP B 1 125 ? 14.812 6.82 0.252 1 96.81 125 TRP B C 1
ATOM 2529 O O . TRP B 1 125 ? 15.516 7.836 0.177 1 96.81 125 TRP B O 1
ATOM 2539 N N . ASN B 1 126 ? 15.25 5.637 0.061 1 94.94 126 ASN B N 1
ATOM 2540 C CA . ASN B 1 126 ? 16.594 5.445 -0.465 1 94.94 126 ASN B CA 1
ATOM 2541 C C . ASN B 1 126 ? 16.625 5.555 -1.987 1 94.94 126 ASN B C 1
ATOM 2543 O O . ASN B 1 126 ? 17.688 5.75 -2.58 1 94.94 126 ASN B O 1
ATOM 2547 N N . ALA B 1 127 ? 15.539 5.305 -2.684 1 96.81 127 ALA B N 1
ATOM 2548 C CA . ALA B 1 127 ? 15.445 5.461 -4.133 1 96.81 127 ALA B CA 1
ATOM 2549 C C . ALA B 1 127 ? 15.766 6.895 -4.551 1 96.81 127 ALA B C 1
ATOM 2551 O O . ALA B 1 127 ? 15.289 7.848 -3.93 1 96.81 127 ALA B O 1
ATOM 2552 N N . PRO B 1 128 ? 16.562 7.078 -5.578 1 96.19 128 PRO B N 1
ATOM 2553 C CA . PRO B 1 128 ? 16.797 8.422 -6.109 1 96.19 128 PRO B CA 1
ATOM 2554 C C . PRO B 1 128 ? 15.578 8.977 -6.852 1 96.19 128 PRO B C 1
ATOM 2556 O O . PRO B 1 128 ? 14.711 8.211 -7.277 1 96.19 128 PRO B O 1
ATOM 2559 N N . MET B 1 129 ? 15.539 10.281 -7.008 1 96.69 129 MET B N 1
ATOM 2560 C CA . MET B 1 129 ? 14.383 10.93 -7.617 1 96.69 129 MET B CA 1
ATOM 2561 C C . MET B 1 129 ? 14.156 10.422 -9.039 1 96.69 129 MET B C 1
ATOM 2563 O O . MET B 1 129 ? 13.016 10.281 -9.477 1 96.69 129 MET B O 1
ATOM 2567 N N . GLU B 1 130 ? 15.234 10.141 -9.75 1 96.69 130 GLU B N 1
ATOM 2568 C CA . GLU B 1 130 ? 15.156 9.695 -11.133 1 96.69 130 GLU B CA 1
ATOM 2569 C C . GLU B 1 130 ? 14.398 8.375 -11.25 1 96.69 130 GLU B C 1
ATOM 2571 O O . GLU B 1 130 ? 13.734 8.117 -12.25 1 96.69 130 GLU B O 1
ATOM 2576 N N . ALA B 1 131 ? 14.461 7.539 -10.219 1 97.88 131 ALA B N 1
ATOM 2577 C CA . ALA B 1 131 ? 13.719 6.281 -10.219 1 97.88 131 ALA B CA 1
ATOM 2578 C C . ALA B 1 131 ? 12.227 6.523 -10.383 1 97.88 131 ALA B C 1
ATOM 2580 O O . ALA B 1 131 ? 11.523 5.727 -11.008 1 97.88 131 ALA B O 1
ATOM 2581 N N . PHE B 1 132 ? 11.758 7.695 -9.852 1 98.5 132 PHE B N 1
ATOM 2582 C CA . PHE B 1 132 ? 10.336 8.023 -9.875 1 98.5 132 PHE B CA 1
ATOM 2583 C C . PHE B 1 132 ? 9.969 8.75 -11.156 1 98.5 132 PHE B C 1
ATOM 2585 O O . PHE B 1 132 ? 8.891 8.523 -11.719 1 98.5 132 PHE B O 1
ATOM 2592 N N . THR B 1 133 ? 10.859 9.586 -11.68 1 98 133 THR B N 1
ATOM 2593 C CA . THR B 1 133 ? 10.414 10.609 -12.609 1 98 133 THR B CA 1
ATOM 2594 C C . THR B 1 133 ? 10.852 10.273 -14.031 1 98 133 THR B C 1
ATOM 2596 O O . THR B 1 133 ? 10.289 10.797 -15 1 98 133 THR B O 1
ATOM 2599 N N . GLU B 1 134 ? 11.891 9.445 -14.133 1 97.62 134 GLU B N 1
ATOM 2600 C CA . GLU B 1 134 ? 12.367 9.125 -15.469 1 97.62 134 GLU B CA 1
ATOM 2601 C C . GLU B 1 134 ? 11.625 7.922 -16.047 1 97.62 134 GLU B C 1
ATOM 2603 O O . GLU B 1 134 ? 11.492 6.891 -15.391 1 97.62 134 GLU B O 1
ATOM 2608 N N . LYS B 1 135 ? 11.25 7.965 -17.297 1 97 135 LYS B N 1
ATOM 2609 C CA . LYS B 1 135 ? 10.383 6.988 -17.953 1 97 135 LYS B CA 1
ATOM 2610 C C . LYS B 1 135 ? 11.078 5.641 -18.094 1 97 135 LYS B C 1
ATOM 2612 O O . LYS B 1 135 ? 10.438 4.59 -18.047 1 97 135 LYS B O 1
ATOM 2617 N N . ASP B 1 136 ? 12.359 5.621 -18.266 1 95.56 136 ASP B N 1
ATOM 2618 C CA . ASP B 1 136 ? 13.109 4.391 -18.5 1 95.56 136 ASP B CA 1
ATOM 2619 C C . ASP B 1 136 ? 13.641 3.811 -17.188 1 95.56 136 ASP B C 1
ATOM 2621 O O . ASP B 1 136 ? 14.445 2.877 -17.203 1 95.56 136 ASP B O 1
ATOM 2625 N N . GLN B 1 137 ? 13.133 4.371 -16.109 1 96.81 137 GLN B N 1
ATOM 2626 C CA . GLN B 1 137 ? 13.602 3.891 -14.812 1 96.81 137 GLN B CA 1
ATOM 2627 C C . GLN B 1 137 ? 12.492 3.143 -14.07 1 96.81 137 GLN B C 1
ATOM 2629 O O . GLN B 1 137 ? 11.445 2.84 -14.648 1 96.81 137 GLN B O 1
ATOM 2634 N N . PHE B 1 138 ? 12.719 2.707 -12.93 1 97.75 138 PHE B N 1
ATOM 2635 C CA . PHE B 1 138 ? 12.055 1.614 -12.234 1 97.75 138 PHE B CA 1
ATOM 2636 C C . PHE B 1 138 ? 10.547 1.841 -12.195 1 97.75 138 PHE B C 1
ATOM 2638 O O . PHE B 1 138 ? 9.766 0.906 -12.383 1 97.75 138 PHE B O 1
ATOM 2645 N N . PHE B 1 139 ? 10.156 3.16 -11.938 1 98.44 139 PHE B N 1
ATOM 2646 C CA . PHE B 1 139 ? 8.734 3.434 -11.781 1 98.44 139 PHE B CA 1
ATOM 2647 C C . PHE B 1 139 ? 8.141 4.004 -13.062 1 98.44 139 PHE B C 1
ATOM 2649 O O . PHE B 1 139 ? 7.012 4.496 -13.07 1 98.44 139 PHE B O 1
ATOM 2656 N N . HIS B 1 140 ? 8.844 4.062 -14.062 1 97.69 140 HIS B N 1
ATOM 2657 C CA . HIS B 1 140 ? 8.414 4.395 -15.422 1 97.69 140 HIS B CA 1
ATOM 2658 C C . HIS B 1 140 ? 7.816 5.793 -15.477 1 97.69 140 HIS B C 1
ATOM 2660 O O . HIS B 1 140 ? 6.84 6.027 -16.203 1 97.69 140 HIS B O 1
ATOM 2666 N N . GLY B 1 141 ? 8.328 6.648 -14.633 1 98.31 141 GLY B N 1
ATOM 2667 C CA . GLY B 1 141 ? 8.023 8.062 -14.742 1 98.31 141 GLY B CA 1
ATOM 2668 C C . GLY B 1 141 ? 6.676 8.438 -14.148 1 98.31 141 GLY B C 1
ATOM 2669 O O . GLY B 1 141 ? 6.141 9.508 -14.438 1 98.31 141 GLY B O 1
ATOM 2670 N N . VAL B 1 142 ? 6.055 7.637 -13.281 1 98.19 142 VAL B N 1
ATOM 2671 C CA . VAL B 1 142 ? 4.734 7.941 -12.734 1 98.19 142 VAL B CA 1
ATOM 2672 C C . VAL B 1 142 ? 4.859 8.984 -11.625 1 98.19 142 VAL B C 1
ATOM 2674 O O . VAL B 1 142 ? 3.855 9.555 -11.188 1 98.19 142 VAL B O 1
ATOM 2677 N N . GLY B 1 143 ? 6.105 9.234 -11.141 1 98.44 143 GLY B N 1
ATOM 2678 C CA . GLY B 1 143 ? 6.336 10.188 -10.062 1 98.44 143 GLY B CA 1
ATOM 2679 C C . GLY B 1 143 ? 6.051 9.609 -8.688 1 98.44 143 GLY B C 1
ATOM 2680 O O . GLY B 1 143 ? 5.5 8.516 -8.57 1 98.44 143 GLY B O 1
ATOM 2681 N N . VAL B 1 144 ? 6.398 10.344 -7.645 1 98.69 144 VAL B N 1
ATOM 2682 C CA . VAL B 1 144 ? 6.223 9.938 -6.254 1 98.69 144 VAL B CA 1
ATOM 2683 C C . VAL B 1 144 ? 4.738 9.758 -5.953 1 98.69 144 VAL B C 1
ATOM 2685 O O . VAL B 1 144 ? 4.332 8.742 -5.387 1 98.69 144 VAL B O 1
ATOM 2688 N N . ASP B 1 145 ? 3.934 10.695 -6.402 1 98.75 145 ASP B N 1
ATOM 2689 C CA . ASP B 1 145 ? 2.504 10.656 -6.109 1 98.75 145 ASP B CA 1
ATOM 2690 C C . ASP B 1 145 ? 1.819 9.523 -6.871 1 98.75 145 ASP B C 1
ATOM 2692 O O . ASP B 1 145 ? 0.846 8.945 -6.387 1 98.75 145 ASP B O 1
ATOM 2696 N N . GLY B 1 146 ? 2.346 9.211 -8.078 1 98.56 146 GLY B N 1
ATOM 2697 C CA . GLY B 1 146 ? 1.848 8.039 -8.781 1 98.56 146 GLY B CA 1
ATOM 2698 C C . GLY B 1 146 ? 2.098 6.742 -8.031 1 98.56 146 GLY B C 1
ATOM 2699 O O . GLY B 1 146 ? 1.223 5.875 -7.977 1 98.56 146 GLY B O 1
ATOM 2700 N N . VAL B 1 147 ? 3.281 6.609 -7.426 1 98.81 147 VAL B N 1
ATOM 2701 C CA . VAL B 1 147 ? 3.621 5.434 -6.633 1 98.81 147 VAL B CA 1
ATOM 2702 C C . VAL B 1 147 ? 2.725 5.363 -5.398 1 98.81 147 VAL B C 1
ATOM 2704 O O . VAL B 1 147 ? 2.299 4.281 -4.992 1 98.81 147 VAL B O 1
ATOM 2707 N N . TYR B 1 148 ? 2.346 6.531 -4.883 1 98.88 148 TYR B N 1
ATOM 2708 C CA . TYR B 1 148 ? 1.543 6.586 -3.666 1 98.88 148 TYR B CA 1
ATOM 2709 C C . TYR B 1 148 ? 0.065 6.758 -3.996 1 98.88 148 TYR B C 1
ATOM 2711 O O . TYR B 1 148 ? -0.732 7.129 -3.131 1 98.88 148 TYR B O 1
ATOM 2719 N N . LEU B 1 149 ? -0.356 6.453 -5.234 1 98.81 149 LEU B N 1
ATOM 2720 C CA . LEU B 1 149 ? -1.741 6.656 -5.645 1 98.81 149 LEU B CA 1
ATOM 2721 C C . LEU B 1 149 ? -2.699 5.945 -4.691 1 98.81 149 LEU B C 1
ATOM 2723 O O . LEU B 1 149 ? -3.646 6.555 -4.188 1 98.81 149 LEU B O 1
ATOM 2727 N N . PRO B 1 150 ? -2.508 4.641 -4.359 1 98.75 150 PRO B N 1
ATOM 2728 C CA . PRO B 1 150 ? -3.482 4.012 -3.467 1 98.75 150 PRO B CA 1
ATOM 2729 C C . PRO B 1 150 ? -3.535 4.668 -2.088 1 98.75 150 PRO B C 1
ATOM 2731 O O . PRO B 1 150 ? -4.605 4.766 -1.487 1 98.75 150 PRO B O 1
ATOM 2734 N N . PHE B 1 151 ? -2.432 5.156 -1.604 1 98.88 151 PHE B N 1
ATOM 2735 C CA . PHE B 1 151 ? -2.389 5.844 -0.318 1 98.88 151 PHE B CA 1
ATOM 2736 C C . PHE B 1 151 ? -3.156 7.16 -0.38 1 98.88 151 PHE B C 1
ATOM 2738 O O . PHE B 1 151 ? -3.918 7.484 0.533 1 98.88 151 PHE B O 1
ATOM 2745 N N . HIS B 1 152 ? -2.932 7.93 -1.476 1 98.88 152 HIS B N 1
ATOM 2746 C CA . HIS B 1 152 ? -3.715 9.141 -1.701 1 98.88 152 HIS B CA 1
ATOM 2747 C C . HIS B 1 152 ? -5.211 8.828 -1.723 1 98.88 152 HIS B C 1
ATOM 2749 O O . HIS B 1 152 ? -5.996 9.516 -1.064 1 98.88 152 HIS B O 1
ATOM 2755 N N . LYS B 1 153 ? -5.531 7.801 -2.416 1 98.88 153 LYS B N 1
ATOM 2756 C CA . LYS B 1 153 ? -6.945 7.504 -2.637 1 98.88 153 LYS B CA 1
ATOM 2757 C C . LYS B 1 153 ? -7.617 7.047 -1.345 1 98.88 153 LYS B C 1
ATOM 2759 O O . LYS B 1 153 ? -8.797 7.324 -1.124 1 98.88 153 LYS B O 1
ATOM 2764 N N . ALA B 1 154 ? -6.867 6.395 -0.447 1 98.81 154 ALA B N 1
ATOM 2765 C CA . ALA B 1 154 ? -7.414 6.051 0.863 1 98.81 154 ALA B CA 1
ATOM 2766 C C . ALA B 1 154 ? -7.82 7.305 1.634 1 98.81 154 ALA B C 1
ATOM 2768 O O . ALA B 1 154 ? -8.898 7.348 2.232 1 98.81 154 ALA B O 1
ATOM 2769 N N . ASN B 1 155 ? -6.977 8.336 1.608 1 98.94 155 ASN B N 1
ATOM 2770 C CA . ASN B 1 155 ? -7.289 9.586 2.281 1 98.94 155 ASN B CA 1
ATOM 2771 C C . ASN B 1 155 ? -8.422 10.336 1.58 1 98.94 155 ASN B C 1
ATOM 2773 O O . ASN B 1 155 ? -9.305 10.891 2.236 1 98.94 155 ASN B O 1
ATOM 2777 N N . GLN B 1 156 ? -8.391 10.273 0.292 1 98.81 156 GLN B N 1
ATOM 2778 C CA . GLN B 1 156 ? -9.391 10.977 -0.503 1 98.81 156 GLN B CA 1
ATOM 2779 C C . GLN B 1 156 ? -10.766 10.32 -0.363 1 98.81 156 GLN B C 1
ATOM 2781 O O . GLN B 1 156 ? -11.789 10.984 -0.464 1 98.81 156 GLN B O 1
ATOM 2786 N N . PHE B 1 157 ? -10.789 9.031 -0.106 1 98.69 157 PHE B N 1
ATOM 2787 C CA . PHE B 1 157 ? -12.031 8.305 0.141 1 98.69 157 PHE B CA 1
ATOM 2788 C C . PHE B 1 157 ? -12.773 8.898 1.335 1 98.69 157 PHE B C 1
ATOM 2790 O O . PHE B 1 157 ? -14.008 8.914 1.361 1 98.69 157 PHE B O 1
ATOM 2797 N N . LEU B 1 158 ? -12.047 9.484 2.297 1 98.81 158 LEU B N 1
ATOM 2798 C CA . LEU B 1 158 ? -12.633 10.102 3.479 1 98.81 158 LEU B CA 1
ATOM 2799 C C . LEU B 1 158 ? -13.125 11.516 3.162 1 98.81 158 LEU B C 1
ATOM 2801 O O . LEU B 1 158 ? -13.812 12.133 3.977 1 98.81 158 LEU B O 1
ATOM 2805 N N . GLY B 1 159 ? -12.703 12.039 1.967 1 98.56 159 GLY B N 1
ATOM 2806 C CA . GLY B 1 159 ? -13.086 13.383 1.558 1 98.56 159 GLY B CA 1
ATOM 2807 C C . GLY B 1 159 ? -11.961 14.391 1.67 1 98.56 159 GLY B C 1
ATOM 2808 O O . GLY B 1 159 ? -12.141 15.57 1.373 1 98.56 159 GLY B O 1
ATOM 2809 N N . MET B 1 160 ? -10.75 13.977 2.068 1 98.88 160 MET B N 1
ATOM 2810 C CA . MET B 1 160 ? -9.641 14.906 2.295 1 98.88 160 MET B CA 1
ATOM 2811 C C . MET B 1 160 ? -8.953 15.266 0.983 1 98.88 160 MET B C 1
ATOM 2813 O O . MET B 1 160 ? -8.977 14.484 0.032 1 98.88 160 MET B O 1
ATOM 2817 N N . GLU B 1 161 ? -8.289 16.391 0.966 1 98.75 161 GLU B N 1
ATOM 2818 C CA . GLU B 1 161 ? -7.551 16.859 -0.203 1 98.75 161 GLU B CA 1
ATOM 2819 C C . GLU B 1 161 ? -6.047 16.859 0.054 1 98.75 161 GLU B C 1
ATOM 2821 O O . GLU B 1 161 ? -5.598 17.156 1.161 1 98.75 161 GLU B O 1
ATOM 2826 N N . PRO B 1 162 ? -5.285 16.609 -0.979 1 98.81 162 PRO B N 1
ATOM 2827 C CA . PRO B 1 162 ? -3.836 16.531 -0.789 1 98.81 162 PRO B CA 1
ATOM 2828 C C . PRO B 1 162 ? -3.154 17.891 -0.785 1 98.81 162 PRO B C 1
ATOM 2830 O O . PRO B 1 162 ? -3.576 18.797 -1.51 1 98.81 162 PRO B O 1
ATOM 2833 N N . LEU B 1 163 ? -2.143 18 0.041 1 98.94 163 LEU B N 1
ATOM 2834 C CA . LEU B 1 163 ? -1.138 19.062 -0.042 1 98.94 163 LEU B CA 1
ATOM 2835 C C . LEU B 1 163 ? 0.116 18.562 -0.753 1 98.94 163 LEU B C 1
ATOM 2837 O O . LEU B 1 163 ? 0.302 17.359 -0.918 1 98.94 163 LEU B O 1
ATOM 2841 N N . PRO B 1 164 ? 0.988 19.453 -1.27 1 98.81 164 PRO B N 1
ATOM 2842 C CA . PRO B 1 164 ? 2.201 19 -1.958 1 98.81 164 PRO B CA 1
ATOM 2843 C C . PRO B 1 164 ? 3.045 18.047 -1.108 1 98.81 164 PRO B C 1
ATOM 2845 O O . PRO B 1 164 ? 3.33 18.344 0.055 1 98.81 164 PRO B O 1
ATOM 2848 N N . THR B 1 165 ? 3.424 16.969 -1.722 1 98.88 165 THR B N 1
ATOM 2849 C CA . THR B 1 165 ? 4.211 15.93 -1.065 1 98.88 165 THR B CA 1
ATOM 2850 C C . THR B 1 165 ? 5.648 16.391 -0.849 1 98.88 165 THR B C 1
ATOM 2852 O O . THR B 1 165 ? 6.227 17.062 -1.712 1 98.88 165 THR B O 1
ATOM 2855 N N . PHE B 1 166 ? 6.219 16.125 0.303 1 98.88 166 PHE B N 1
ATOM 2856 C CA . PHE B 1 166 ? 7.648 16.234 0.563 1 98.88 166 PHE B CA 1
ATOM 2857 C C . PHE B 1 166 ? 8.32 14.875 0.514 1 98.88 166 PHE B C 1
ATOM 2859 O O . PHE B 1 166 ? 7.77 13.891 1.014 1 98.88 166 PHE B O 1
ATOM 2866 N N . ILE B 1 167 ? 9.555 14.82 -0.12 1 98.75 167 ILE B N 1
ATOM 2867 C CA . ILE B 1 167 ? 10.281 13.555 -0.109 1 98.75 167 ILE B CA 1
ATOM 2868 C C . ILE B 1 167 ? 11.781 13.828 0.005 1 98.75 167 ILE B C 1
ATOM 2870 O O . ILE B 1 167 ? 12.312 14.688 -0.695 1 98.75 167 ILE B O 1
ATOM 2874 N N . ALA B 1 168 ? 12.414 13.195 0.995 1 98 168 ALA B N 1
ATOM 2875 C CA . ALA B 1 168 ? 13.867 13.078 1.05 1 98 168 ALA B CA 1
ATOM 2876 C C . ALA B 1 168 ? 14.336 11.789 0.388 1 98 168 ALA B C 1
ATOM 2878 O O . ALA B 1 168 ? 13.93 10.695 0.783 1 98 168 ALA B O 1
ATOM 2879 N N . ASN B 1 169 ? 15.219 11.875 -0.572 1 96.5 169 ASN B N 1
ATOM 2880 C CA . ASN B 1 169 ? 15.695 10.727 -1.332 1 96.5 169 ASN B CA 1
ATOM 2881 C C . ASN B 1 169 ? 17.125 10.352 -0.945 1 96.5 169 ASN B C 1
ATOM 2883 O O . ASN B 1 169 ? 17.812 11.141 -0.304 1 96.5 169 ASN B O 1
ATOM 2887 N N . ASP B 1 170 ? 17.547 9.156 -1.33 1 93.12 170 ASP B N 1
ATOM 2888 C CA . ASP B 1 170 ? 18.906 8.641 -1.166 1 93.12 170 ASP B CA 1
ATOM 2889 C C . ASP B 1 170 ? 19.375 8.758 0.285 1 93.12 170 ASP B C 1
ATOM 2891 O O . ASP B 1 170 ? 20.516 9.141 0.548 1 93.12 170 ASP B O 1
ATOM 2895 N N . VAL B 1 171 ? 18.5 8.461 1.21 1 91.06 171 VAL B N 1
ATOM 2896 C CA . VAL B 1 171 ? 18.719 8.836 2.6 1 91.06 171 VAL B CA 1
ATOM 2897 C C . VAL B 1 171 ? 19.719 7.871 3.244 1 91.06 171 VAL B C 1
ATOM 2899 O O . VAL B 1 171 ? 20.266 8.156 4.312 1 91.06 171 VAL B O 1
ATOM 2902 N N . ILE B 1 172 ? 19.906 6.738 2.631 1 83.81 172 ILE B N 1
ATOM 2903 C CA . ILE B 1 172 ? 20.875 5.781 3.143 1 83.81 172 ILE B CA 1
ATOM 2904 C C . ILE B 1 172 ? 22.188 5.898 2.354 1 83.81 172 ILE B C 1
ATOM 2906 O O . ILE B 1 172 ? 23.266 5.996 2.939 1 83.81 172 ILE B O 1
ATOM 2910 N N . LYS B 1 173 ? 22.125 5.953 1.109 1 83.5 173 LYS B N 1
ATOM 2911 C CA . LYS B 1 173 ? 23.297 5.938 0.237 1 83.5 173 LYS B CA 1
ATOM 2912 C C . LYS B 1 173 ? 24.031 7.27 0.288 1 83.5 173 LYS B C 1
ATOM 2914 O O . LYS B 1 173 ? 25.266 7.309 0.224 1 83.5 173 LYS B O 1
ATOM 2919 N N . MET B 1 174 ? 23.266 8.336 0.417 1 85.06 174 MET B N 1
ATOM 2920 C CA . MET B 1 174 ? 23.844 9.672 0.501 1 85.06 174 MET B CA 1
ATOM 2921 C C . MET B 1 174 ? 23.156 10.492 1.587 1 85.06 174 MET B C 1
ATOM 2923 O O . MET B 1 174 ? 22.531 11.508 1.295 1 85.06 174 MET B O 1
ATOM 2927 N N . PRO B 1 175 ? 23.406 10.109 2.811 1 88.38 175 PRO B N 1
ATOM 2928 C CA . PRO B 1 175 ? 22.703 10.797 3.908 1 88.38 175 PRO B CA 1
ATOM 2929 C C . PRO B 1 175 ? 23.141 12.258 4.047 1 88.38 175 PRO B C 1
ATOM 2931 O O . PRO B 1 175 ? 24.312 12.578 3.908 1 88.38 175 PRO B O 1
ATOM 2934 N N . ASP B 1 176 ? 22.141 13.117 4.191 1 94.06 176 ASP B N 1
ATOM 2935 C CA . ASP B 1 176 ? 22.344 14.547 4.402 1 94.06 176 ASP B CA 1
ATOM 2936 C C . ASP B 1 176 ? 21.219 15.133 5.258 1 94.06 176 ASP B C 1
ATOM 2938 O O . ASP B 1 176 ? 20.422 15.938 4.773 1 94.06 176 ASP B O 1
ATOM 2942 N N . VAL B 1 177 ? 21.234 14.867 6.516 1 94.81 177 VAL B N 1
ATOM 2943 C CA . VAL B 1 177 ? 20.141 15.172 7.434 1 94.81 177 VAL B CA 1
ATOM 2944 C C . VAL B 1 177 ? 19.953 16.688 7.527 1 94.81 177 VAL B C 1
ATOM 2946 O O . VAL B 1 177 ? 18.828 17.188 7.453 1 94.81 177 VAL B O 1
ATOM 2949 N N . PRO B 1 178 ? 21.078 17.5 7.621 1 96.25 178 PRO B N 1
ATOM 2950 C CA . PRO B 1 178 ? 20.875 18.953 7.664 1 96.25 178 PRO B CA 1
ATOM 2951 C C . PRO B 1 178 ? 20.141 19.484 6.434 1 96.25 178 PRO B C 1
ATOM 2953 O O . PRO B 1 178 ? 19.266 20.344 6.555 1 96.25 178 PRO B O 1
ATOM 2956 N N . ARG B 1 179 ? 20.453 18.906 5.336 1 97 179 ARG B N 1
ATOM 2957 C CA . ARG B 1 179 ? 19.781 19.359 4.117 1 97 179 ARG B CA 1
ATOM 2958 C C . ARG B 1 179 ? 18.312 18.984 4.129 1 97 179 ARG B C 1
ATOM 2960 O O . ARG B 1 179 ? 17.453 19.797 3.787 1 97 179 ARG B O 1
ATOM 2967 N N . TYR B 1 180 ? 17.969 17.734 4.492 1 96.81 180 TYR B N 1
ATOM 2968 C CA . TYR B 1 180 ? 16.594 17.281 4.551 1 96.81 180 TYR B CA 1
ATOM 2969 C C . TYR B 1 180 ? 15.766 18.172 5.473 1 96.81 180 TYR B C 1
ATOM 2971 O O . TYR B 1 180 ? 14.641 18.547 5.137 1 96.81 180 TYR B O 1
ATOM 2979 N N . THR B 1 181 ? 16.375 18.484 6.598 1 97.88 181 THR B N 1
ATOM 2980 C CA . THR B 1 181 ? 15.648 19.25 7.605 1 97.88 181 THR B CA 1
ATOM 2981 C C . THR B 1 181 ? 15.391 20.672 7.125 1 97.88 181 THR B C 1
ATOM 2983 O O . THR B 1 181 ? 14.297 21.219 7.32 1 97.88 181 THR B O 1
ATOM 2986 N N . GLU B 1 182 ? 16.359 21.25 6.5 1 98.31 182 GLU B N 1
ATOM 2987 C CA . GLU B 1 182 ? 16.203 22.594 5.969 1 98.31 182 GLU B CA 1
ATOM 2988 C C . GLU B 1 182 ? 15.141 22.641 4.867 1 98.31 182 GLU B C 1
ATOM 2990 O O . GLU B 1 182 ? 14.273 23.516 4.863 1 98.31 182 GLU B O 1
ATOM 2995 N N . GLU B 1 183 ? 15.211 21.672 3.986 1 98.5 183 GLU B N 1
ATOM 2996 C CA . GLU B 1 183 ? 14.242 21.609 2.891 1 98.5 183 GLU B CA 1
ATOM 2997 C C . GLU B 1 183 ? 12.836 21.359 3.414 1 98.5 183 GLU B C 1
ATOM 2999 O O . GLU B 1 183 ? 11.867 21.906 2.881 1 98.5 183 GLU B O 1
ATOM 3004 N N . TYR B 1 184 ? 12.766 20.562 4.434 1 98.81 184 TYR B N 1
ATOM 3005 C CA . TYR B 1 184 ? 11.461 20.25 5.016 1 98.81 184 TYR B CA 1
ATOM 3006 C C . TYR B 1 184 ? 10.875 21.484 5.691 1 98.81 184 TYR B C 1
ATOM 3008 O O . TYR B 1 184 ? 9.68 21.781 5.535 1 98.81 184 TYR B O 1
ATOM 3016 N N . ARG B 1 185 ? 11.664 22.234 6.438 1 98.75 185 ARG B N 1
ATOM 3017 C CA . ARG B 1 185 ? 11.195 23.469 7.055 1 98.75 185 ARG B CA 1
ATOM 3018 C C . ARG B 1 185 ? 10.664 24.438 6.008 1 98.75 185 ARG B C 1
ATOM 3020 O O . ARG B 1 185 ? 9.594 25.031 6.195 1 98.75 185 ARG B O 1
ATOM 3027 N N . LYS B 1 186 ? 11.422 24.578 4.965 1 98.75 186 LYS B N 1
ATOM 3028 C CA . LYS B 1 186 ? 10.992 25.469 3.891 1 98.75 186 LYS B CA 1
ATOM 3029 C C . LYS B 1 186 ? 9.656 25.031 3.311 1 98.75 186 LYS B C 1
ATOM 3031 O O . LYS B 1 186 ? 8.766 25.844 3.066 1 98.75 186 LYS B O 1
ATOM 3036 N N . HIS B 1 187 ? 9.508 23.734 3.104 1 98.88 187 HIS B N 1
ATOM 3037 C CA . HIS B 1 187 ? 8.281 23.156 2.578 1 98.88 187 HIS B CA 1
ATOM 3038 C C . HIS B 1 187 ? 7.094 23.453 3.492 1 98.88 187 HIS B C 1
ATOM 3040 O O . HIS B 1 187 ? 6.039 23.891 3.027 1 98.88 187 HIS B O 1
ATOM 3046 N N . LEU B 1 188 ? 7.27 23.266 4.777 1 98.88 188 LEU B N 1
ATOM 3047 C CA . LEU B 1 188 ? 6.227 23.484 5.773 1 98.88 188 LEU B CA 1
ATOM 3048 C C . LEU B 1 188 ? 5.84 24.969 5.84 1 98.88 188 LEU B C 1
ATOM 3050 O O . LEU B 1 188 ? 4.652 25.297 5.906 1 98.88 188 LEU B O 1
ATOM 3054 N N . VAL B 1 189 ? 6.781 25.844 5.801 1 98.75 189 VAL B N 1
ATOM 3055 C CA . VAL B 1 189 ? 6.52 27.266 5.883 1 98.75 189 VAL B CA 1
ATOM 3056 C C . VAL B 1 189 ? 5.742 27.719 4.648 1 98.75 189 VAL B C 1
ATOM 3058 O O . VAL B 1 189 ? 4.82 28.547 4.754 1 98.75 189 VAL B O 1
ATOM 3061 N N . GLU B 1 190 ? 6.121 27.172 3.516 1 98.62 190 GLU B N 1
ATOM 3062 C CA . GLU B 1 190 ? 5.438 27.516 2.273 1 98.62 190 GLU B CA 1
ATOM 3063 C C . GLU B 1 190 ? 3.967 27.109 2.322 1 98.62 190 GLU B C 1
ATOM 3065 O O . GLU B 1 190 ? 3.102 27.828 1.819 1 98.62 190 GLU B O 1
ATOM 3070 N N . ILE B 1 191 ? 3.666 26 2.963 1 98.56 191 ILE B N 1
ATOM 3071 C CA . ILE B 1 191 ? 2.322 25.438 2.945 1 98.56 191 ILE B CA 1
ATOM 3072 C C . ILE B 1 191 ? 1.508 26 4.105 1 98.56 191 ILE B C 1
ATOM 3074 O O . ILE B 1 191 ? 0.321 26.297 3.953 1 98.56 191 ILE B O 1
ATOM 3078 N N . PHE B 1 192 ? 2.113 26.234 5.234 1 98.12 192 PHE B N 1
ATOM 3079 C CA . PHE B 1 192 ? 1.355 26.469 6.457 1 98.12 192 PHE B CA 1
ATOM 3080 C C . PHE B 1 192 ? 1.609 27.875 6.984 1 98.12 192 PHE B C 1
ATOM 3082 O O . PHE B 1 192 ? 1.043 28.266 8.008 1 98.12 192 PHE B O 1
ATOM 3089 N N . GLY B 1 193 ? 2.514 28.609 6.395 1 95.19 193 GLY B N 1
ATOM 3090 C CA . GLY B 1 193 ? 2.85 29.953 6.848 1 95.19 193 GLY B CA 1
ATOM 3091 C C . GLY B 1 193 ? 1.807 30.984 6.477 1 95.19 193 GLY B C 1
ATOM 3092 O O . GLY B 1 193 ? 0.996 30.766 5.574 1 95.19 193 GLY B O 1
#

Secondary structure (DSSP, 8-state):
--EEEEEE----BTTB--HHHHHHHHHHHHHHHHTT-EEEEEESSS---HHHHHHHHHH-SEEEEEEE-BTTB--HHHHHHHHHHHHHTBTTTBSSSS--SS-TT--TT--BS-TT-EEEEEEE-SS-HHHHH-TTSTTTT-HHHHHTHHHHHHHHHTT-EEPPPEEE-STTTS--HHHHHHHHHHHHHHHH-/--EEEEEE----BTTB--HHHHHHHHHHHHHHHHTT-EEEEEESSS---HHHHHHHHHH-SEEEEEEE-BTTB--HHHHHHHHHHHHHTBTTTBSSSS--SS-TT--TT--BS-TT-EEEEEEE-SS-HHHHH-TTSTTTT-HHHHHTHHHHHHHHHTT-EEPPPEEE-STTTS--HHHHHHHHHHHHHHHH-

Organism: Escherichia coli O157:H7 (NCBI:txid83334)

Nearest PDB structures (foldseek):
  2b3d-assembly1_A  TM=1.000E+00  e=1.025E-37  Escherichia coli
  2b3d-assembly1_B  TM=9.984E-01  e=5.959E-36  Escherichia coli
  2amj-assembly1_B  TM=9.965E-01  e=1.016E-33  Escherichia coli O157:H7
  2amj-assembly2_D  TM=9.966E-01  e=2.016E-32  Escherichia coli O157:H7
  3rpe-assembly1_B  TM=9.804E-01  e=1.402E-30  Yersinia pestis

Sequence (386 aa):
MSNILIINGAKKFAHSNGQLNDTLTEVADGTLRDLGHDVRIVRADSDYDVKAEVQNFLWADVVIWQMPGWWMGAPWTVKKYIDDVFTEGHGTLYASDGRTRKDPSKKYGSGGLVQGKKYMLSLTWNAPMEAFTEKDQFFHGVGVDGVYLPFHKANQFLGMEPLPTFIANDVIKMPDVPRYTEEYRKHLVEIFGMSNILIINGAKKFAHSNGQLNDTLTEVADGTLRDLGHDVRIVRADSDYDVKAEVQNFLWADVVIWQMPGWWMGAPWTVKKYIDDVFTEGHGTLYASDGRTRKDPSKKYGSGGLVQGKKYMLSLTWNAPMEAFTEKDQFFHGVGVDGVYLPFHKANQFLGMEPLPTFIANDVIKMPDVPRYTEEYRKHLVEIFG

Foldseek 3Di:
DWEEEEEQAFDDDDVDNSVLLVVLVVLLVVLLVVLPYHYDYDYLPDPDDLVVVLVSVVRGLEYEYRAEDDPLEGPVSVVVSLVRNVVVCDPPLFPDLQDDPVDNVTDGLNGADSANGAYEYEYEELDDQCQQQPCPHDNRRCGSCNSCVVVQSSNCSNNYYYDDYHYHYSCPVDNDSVVSSVVSSVSSVVGND/DWEEEEEQAFDDDDVDNSVLLVVLVVLLVVLLVVLPYHYDYDYLPDPDDLVVVLVSVVRGLEYEYRAEDDPLEGPVSVVVSLVRNVVVCDPPLFPDLQDDPVDNVTDGLNGADSANGAYEYEYEELDDQCQQQPCPHDNRRCGSCNSCVVVQSSNCSNNYYYDDYHYHYSCPVDNDSVVSSVVSSVSSVVGND

Solvent-accessible surface area (backbone atoms only — not comparable to full-atom values): 19856 Å² total; per-residue (Å²): 124,50,36,35,32,36,39,34,36,40,51,72,47,92,93,39,71,26,56,67,42,50,49,52,49,50,52,49,53,52,54,42,44,74,66,57,30,48,76,49,79,43,55,38,71,54,93,73,56,54,71,60,48,37,51,48,56,69,65,27,43,31,39,34,42,34,28,47,57,41,74,57,35,67,35,32,45,40,40,38,44,48,58,50,27,58,59,69,18,60,72,63,38,21,70,54,57,28,63,44,90,89,42,76,84,38,43,60,47,60,18,28,54,39,59,88,24,34,32,30,47,36,37,39,30,58,61,48,69,54,35,26,55,32,61,93,34,69,52,48,33,52,31,68,64,48,48,39,38,23,62,50,48,40,48,32,34,28,32,30,43,82,48,84,69,45,73,41,52,22,53,72,86,57,63,51,65,70,56,48,52,52,53,48,51,52,52,47,46,70,71,68,98,125,50,36,34,31,36,40,34,37,40,51,72,47,93,93,39,70,26,56,68,43,52,51,53,50,50,51,48,53,53,54,42,46,73,65,56,30,48,76,47,78,44,55,37,70,55,94,72,56,52,72,60,49,38,51,48,57,69,64,26,43,30,39,35,43,34,28,46,57,42,74,55,34,66,38,34,43,41,40,36,43,48,58,48,27,59,59,68,18,58,74,63,38,22,71,52,56,27,63,42,89,89,41,76,84,36,41,62,47,61,18,28,56,39,60,88,24,34,33,30,48,36,36,39,28,60,61,50,68,56,36,24,54,33,60,92,34,70,52,48,33,52,29,68,64,47,47,39,39,25,62,52,47,40,47,32,34,28,32,30,42,80,48,84,70,45,74,42,52,21,51,70,86,56,62,51,65,72,57,50,53,52,54,49,51,53,52,48,46,71,73,68,98

pLDDT: mean 96.41, std 5.09, range [67.5, 99.0]

Radius of gyration: 20.88 Å; Cα contacts (8 Å, |Δi|>4): 783; chains: 2; bounding box: 62×61×40 Å

InterPro domains:
  IPR003680 Flavodoxin-like fold [PF02525] (3-188)
  IPR029039 Flavoprotein-like superfamily [G3DSA:3.40.50.360] (1-193)
  IPR029039 Flavoprotein-like superfamily [SSF52218] (1-192)
  IPR052397 NADPH:quinone oxidoreductase MdaB [PTHR46305] (1-192)